Protein AF-A0AA35XMI9-F1 (afdb_monomer)

Nearest PDB structures (foldseek):
  6tc0-assembly1_B  TM=8.948E-01  e=8.138E-15  Drosophila melanogaster
  6tbl-assembly1_C  TM=8.986E-01  e=1.444E-14  Drosophila melanogaster
  6tbn-assembly1_A  TM=8.787E-01  e=4.135E-14  Drosophila melanogaster
  2m5h-assembly1_A  TM=8.059E-01  e=9.866E-09  Homo sapiens
  3ux3-assembly1_B  TM=6.443E-01  e=3.947E-08  Homo sapiens

Organism: Geodia barretti (NCBI:txid519541)

InterPro domains:
  IPR002744 MIP18 family-like [PF01883] (426-499)
  IPR021829 Protein of unknown function DUF3419 [PF11899] (15-369)
  IPR034904 Fe-S cluster assembly domain superfamily [G3DSA:3.30.300.130] (416-508)
  IPR034904 Fe-S cluster assembly domain superfamily [SSF117916] (420-522)
  IPR039796 MIP18 family [PTHR12377] (393-541)

Radius of gyration: 28.33 Å; Cα contacts (8 Å, |Δi|>4): 831; chains: 1; bounding box: 58×86×62 Å

Solvent-accessible surface area (backbone atoms only — not comparable to full-atom values): 30327 Å² total; per-residue (Å²): 132,58,73,66,50,52,62,67,51,47,37,87,55,42,50,40,53,62,68,68,67,41,60,68,44,53,48,63,68,47,61,71,41,57,84,34,29,32,35,30,50,25,56,30,25,49,63,56,50,44,51,49,74,59,46,40,55,29,37,40,30,32,30,60,19,64,32,26,49,30,46,29,42,51,52,48,10,27,50,66,60,47,54,66,68,54,38,34,29,62,48,26,43,38,91,71,34,66,86,55,40,70,63,51,51,50,49,29,71,73,62,15,78,55,55,70,72,38,48,57,51,43,72,75,43,44,66,55,41,61,75,43,26,32,55,55,4,40,33,51,53,46,46,34,47,40,20,69,68,43,43,54,80,65,46,54,72,66,61,53,50,52,40,42,60,33,92,42,58,65,57,21,33,56,51,54,72,71,44,60,55,69,60,46,49,53,46,47,28,56,53,47,22,58,82,48,39,33,75,24,61,45,64,60,55,52,73,56,42,86,68,54,57,67,52,49,14,50,54,46,44,52,40,50,52,48,40,58,52,74,43,70,45,52,64,26,36,61,56,47,39,48,66,47,41,56,58,93,52,25,42,88,82,43,45,65,49,37,62,63,57,64,26,67,73,44,38,63,55,41,53,81,43,55,88,38,55,44,83,45,84,37,56,69,65,57,57,67,68,40,86,89,55,83,72,38,37,27,34,41,48,51,52,62,56,26,60,38,54,73,69,57,43,39,54,51,35,24,50,46,38,65,49,40,50,92,90,42,34,79,47,68,48,41,60,75,28,86,81,73,72,74,89,71,98,74,77,97,48,24,35,75,68,58,77,85,57,61,70,60,54,53,55,40,60,72,67,44,67,40,76,52,73,58,58,77,58,67,69,55,64,72,75,72,82,78,98,67,82,92,72,87,82,88,76,76,78,74,65,76,45,84,80,80,80,81,82,82,85,53,78,70,79,72,36,90,90,51,87,82,72,69,44,34,61,60,58,34,67,71,46,40,63,30,37,41,94,89,47,104,43,27,29,34,33,48,58,24,40,53,55,95,40,37,48,53,37,57,95,78,30,36,36,40,40,40,32,38,54,88,42,48,79,50,88,52,50,59,56,53,54,48,36,55,48,54,49,48,68,72,71,48,66,90,77,51,46,80,46,59,36,60,39,89,93,42,41,82,57,39,70,62,43,31,53,50,65,66,33,64,68,59,50,52,57,47,59,69,34,65,70,55,38,50,53,39,48,62,20,63,51,79,81,131

Foldseek 3Di:
DDPVLLVQFQDLFQLALDDQWDLVLQCVQQVADQAFEEEAAQRNVLSVLSNCLNNHLFYEHEGQYLNSLLNNLLLQLLLQFHALVLSCLLLLLAPVNAPCNVVSVVRSLVRSPRDPSSNVSCVVCVVLSSVCSNQGHQQLVLLLCLQPPQLVVFDPPVLLVCLLQPPDLVVLQVSVVPGPLVSVLVSQLVSQALVSVCRSNNNLLCPQFPDDRNVSSVQLSVLLVCLSRPNRSNQQLQSSCSNCSSPPRHCVVRVSNDSQCSHNVSSVVVNVRSVSYDYDHDDPLCQQPDPPHDQGLEYHYEASCSNDDQVVLLVVLLSCLVRHDPNRGYDYAHARRDYAHDDDPDDPGSNVNDDDPVVSVVVSVSVISGSGGDDPVVVVVVVPDDDDDDDPDDDDDQQFDDDDDDDDDDPQNVDPVDDDFDALVNLCVLQQQQADLVDRHGQVRSQQFDSVQWGDDRVQQEIEGEGAPSAQADPCPLLSLLLSVVSCVVPPDPSHDYQYFYDPPRHPCRVVSSVQSVDPVNSVVLCVPPVSVVSSVVSSDRDD

pLDDT: mean 84.63, std 15.27, range [24.25, 98.62]

Secondary structure (DSSP, 8-state):
--HHHHHHH--SS-S-SS--S-HHHHHHHHT--TT-EEEEE-TTSHHHHHHHTT--SEEEEEES-HHHHHHHHHHHHHHHHS-HHHHHHHTT-SS-TTSSHHHHHHHHHHHS---HHHHHHHHHHHHHHHHTTT---HHHHHHHHHHHHTGGGTS-HHHHHHHHT-SSHHHHHHHHHTS-HHHHHHHHHHHHSHHHHHHHH-SGGGTT--S-HHHHHHHHHHHHHHHHHHS-GGG-HHHHHHHHTTTT--TTT-GGGS-GGGSHHHHHHHHTTGGGEEEEES-HHHHHHSTTPPPPSEEE-TTGGGGS-HHHHHHHHHHHHHHSPTT-EEE---SS----PPPPSS---GGGG----HHHHHHHHHH---S-PPPHHHHHTT--S----------PPPPPPPPPPPPPPPGGGG-TTS-PPP-HHHHHHHHTTPBPSSSSSBTTTTTSS-GGGEEEETTTTEEEEEE--SSTT-TTHHHHHHHHHHHHHHHS-TT-EEEEEEPTTS-TTHHHHHHHHH-HHHHHHHHH-HHHHHHHHHHH----

Structure (mmCIF, N/CA/C/O backbone):
data_AF-A0AA35XMI9-F1
#
_entry.id   AF-A0AA35XMI9-F1
#
loop_
_atom_site.group_PDB
_atom_site.id
_atom_site.type_symbol
_atom_site.label_atom_id
_atom_site.label_alt_id
_atom_site.label_comp_id
_atom_site.label_asym_id
_atom_site.label_entity_id
_atom_site.label_seq_id
_atom_site.pdbx_PDB_ins_code
_atom_site.Cartn_x
_atom_site.Cartn_y
_atom_site.Cartn_z
_atom_site.occupancy
_atom_site.B_iso_or_equiv
_atom_site.auth_seq_id
_atom_site.auth_comp_id
_atom_site.auth_asym_id
_atom_site.auth_atom_id
_atom_site.pdbx_PDB_model_num
ATOM 1 N N . MET A 1 1 ? -9.309 9.486 13.944 1.00 48.84 1 MET A N 1
ATOM 2 C CA . MET A 1 1 ? -8.426 9.920 12.846 1.00 48.84 1 MET A CA 1
ATOM 3 C C . MET A 1 1 ? -8.600 11.399 12.521 1.00 48.84 1 MET A C 1
ATOM 5 O O . MET A 1 1 ? -9.737 11.839 12.397 1.00 48.84 1 MET A O 1
ATOM 9 N N . ASP A 1 2 ? -7.493 12.137 12.382 1.00 52.16 2 ASP A N 1
ATOM 10 C CA . ASP A 1 2 ? -7.482 13.547 11.959 1.00 52.16 2 ASP A CA 1
ATOM 11 C C . ASP A 1 2 ? -8.210 13.768 10.623 1.00 52.16 2 ASP A C 1
ATOM 13 O O . ASP A 1 2 ? -8.077 12.975 9.683 1.00 52.16 2 ASP A O 1
ATOM 17 N N . GLU A 1 3 ? -8.918 14.894 10.514 1.00 50.28 3 GLU A N 1
ATOM 18 C CA . GLU A 1 3 ? -9.599 15.353 9.292 1.00 50.28 3 GLU A CA 1
ATOM 19 C C . GLU A 1 3 ? -8.622 15.457 8.102 1.00 50.28 3 GLU A C 1
ATOM 21 O O . GLU A 1 3 ? -8.956 15.129 6.961 1.00 50.28 3 GLU A O 1
ATOM 26 N N . GLU A 1 4 ? -7.359 15.787 8.383 1.00 48.91 4 GLU A N 1
ATOM 27 C CA . GLU A 1 4 ? -6.272 15.826 7.403 1.00 48.91 4 GLU A CA 1
ATOM 28 C C . GLU A 1 4 ? -5.905 14.448 6.824 1.00 48.91 4 GLU A C 1
ATOM 30 O O . GLU A 1 4 ? -5.628 14.340 5.628 1.00 48.91 4 GLU A O 1
ATOM 35 N N . ILE A 1 5 ? -5.912 13.386 7.641 1.00 53.94 5 ILE A N 1
ATOM 36 C CA . ILE A 1 5 ? -5.597 12.014 7.199 1.00 53.94 5 ILE A CA 1
ATOM 37 C C . ILE A 1 5 ? -6.737 11.486 6.327 1.00 53.94 5 ILE A C 1
ATOM 39 O O . ILE A 1 5 ? -6.495 10.892 5.275 1.00 53.94 5 ILE A O 1
ATOM 43 N N . SER A 1 6 ? -7.979 11.765 6.733 1.00 57.56 6 SER A N 1
ATOM 44 C CA . SER A 1 6 ? -9.170 11.450 5.943 1.00 57.56 6 SER A CA 1
ATOM 45 C C . SER A 1 6 ? -9.106 12.111 4.564 1.00 57.56 6 SER A C 1
ATOM 47 O O . SER A 1 6 ? -9.275 11.441 3.546 1.00 57.56 6 SER A O 1
ATOM 49 N N . LYS A 1 7 ? -8.745 13.399 4.490 1.00 56.41 7 LYS A N 1
ATOM 50 C CA . LYS A 1 7 ? -8.588 14.129 3.220 1.00 56.41 7 LYS A CA 1
ATOM 51 C C . LYS A 1 7 ? -7.423 13.611 2.364 1.00 56.41 7 LYS A C 1
ATOM 53 O O . LYS A 1 7 ? -7.533 13.567 1.144 1.00 56.41 7 LYS A O 1
ATOM 58 N N . ALA A 1 8 ? -6.317 13.196 2.983 1.00 51.75 8 ALA A N 1
ATOM 59 C CA . ALA A 1 8 ? -5.155 12.660 2.273 1.00 51.75 8 ALA A CA 1
ATOM 60 C C . ALA A 1 8 ? -5.379 11.255 1.683 1.00 51.75 8 ALA A C 1
ATOM 62 O O . ALA A 1 8 ? -4.781 10.921 0.659 1.00 51.75 8 ALA A O 1
ATOM 63 N N . LEU A 1 9 ? -6.209 10.431 2.333 1.00 57.47 9 LEU A N 1
ATOM 64 C CA . LEU A 1 9 ? -6.472 9.040 1.946 1.00 57.47 9 LEU A CA 1
ATOM 65 C C . LEU A 1 9 ? -7.790 8.852 1.173 1.00 57.47 9 LEU A C 1
ATOM 67 O O . LEU A 1 9 ? -7.938 7.851 0.473 1.00 57.47 9 LEU A O 1
ATOM 71 N N . SER A 1 10 ? -8.719 9.813 1.224 1.00 58.00 10 SER A N 1
ATOM 72 C CA . SER A 1 10 ? -9.951 9.835 0.415 1.00 58.00 10 SER A CA 1
ATOM 73 C C . SER A 1 10 ? -9.670 10.246 -1.037 1.00 58.00 10 SER A C 1
ATOM 75 O O . SER A 1 10 ? -10.106 11.279 -1.539 1.00 58.00 10 SER A O 1
ATOM 77 N N . LEU A 1 11 ? -8.898 9.418 -1.741 1.00 62.69 11 LEU A N 1
ATOM 78 C CA . LEU A 1 11 ? -8.586 9.650 -3.147 1.00 62.69 11 LEU A CA 1
ATOM 79 C C . LEU A 1 11 ? -9.753 9.197 -4.045 1.00 62.69 11 LEU A C 1
ATOM 81 O O . LEU A 1 11 ? -10.251 8.079 -3.866 1.00 62.69 11 LEU A O 1
ATOM 85 N N . PRO A 1 12 ? -10.155 10.012 -5.043 1.00 72.56 12 PRO A N 1
ATOM 86 C CA . PRO A 1 12 ? -11.150 9.618 -6.044 1.00 72.56 12 PRO A CA 1
ATOM 87 C C . PRO A 1 12 ? -10.605 8.566 -7.024 1.00 72.56 12 PRO A C 1
ATOM 89 O O . PRO A 1 12 ? -11.366 7.882 -7.706 1.00 72.56 12 PRO A O 1
ATOM 92 N N . GLU A 1 13 ? -9.284 8.404 -7.093 1.00 83.44 13 GLU A N 1
ATOM 93 C CA . GLU A 1 13 ? -8.613 7.426 -7.945 1.00 83.44 13 GLU A CA 1
ATOM 94 C C . GLU A 1 13 ? -8.046 6.258 -7.131 1.00 83.44 13 GLU A C 1
ATOM 96 O O . GLU A 1 13 ? -7.661 6.403 -5.970 1.00 83.44 13 GLU A O 1
ATOM 101 N N . VAL A 1 14 ? -7.937 5.097 -7.779 1.00 86.81 14 VAL A N 1
ATOM 102 C CA . VAL A 1 14 ? -7.242 3.926 -7.232 1.00 86.81 14 VAL A CA 1
ATOM 103 C C . VAL A 1 14 ? -5.765 4.272 -7.017 1.00 86.81 14 VAL A C 1
ATOM 105 O O . VAL A 1 14 ? -5.023 4.513 -7.971 1.00 86.81 14 VAL A O 1
ATOM 108 N N . GLY A 1 15 ? -5.323 4.274 -5.759 1.00 84.50 15 GLY A N 1
ATOM 109 C CA . GLY A 1 15 ? -3.917 4.502 -5.411 1.00 84.50 15 GLY A CA 1
ATOM 110 C C . GLY A 1 15 ? -3.044 3.272 -5.672 1.00 84.50 15 GLY A C 1
ATOM 111 O O . GLY A 1 15 ? -2.000 3.356 -6.322 1.00 84.50 15 GLY A O 1
ATOM 112 N N . TYR A 1 16 ? -3.510 2.113 -5.207 1.00 85.50 16 TYR A N 1
ATOM 113 C CA . TYR A 1 16 ? -2.821 0.828 -5.330 1.00 85.50 16 TYR A CA 1
ATOM 114 C C . TYR A 1 16 ? -3.752 -0.190 -5.977 1.00 85.50 16 TYR A C 1
ATOM 116 O O . TYR A 1 16 ? -4.744 -0.575 -5.366 1.00 85.50 16 TYR A O 1
ATOM 124 N N . SER A 1 17 ? -3.431 -0.655 -7.185 1.00 87.38 17 SER A N 1
ATOM 125 C CA . SER A 1 17 ? -4.187 -1.736 -7.837 1.00 87.38 17 SER A CA 1
ATOM 126 C C . SER A 1 17 ? -3.693 -3.130 -7.441 1.00 87.38 17 SER A C 1
ATOM 128 O O . SER A 1 17 ? -4.416 -4.116 -7.617 1.00 87.38 17 SER A O 1
ATOM 130 N N . ARG A 1 18 ? -2.503 -3.195 -6.824 1.00 87.69 18 ARG A N 1
ATOM 131 C CA . ARG A 1 18 ? -1.874 -4.405 -6.285 1.00 87.69 18 ARG A CA 1
ATOM 132 C C . ARG A 1 18 ? -1.209 -4.157 -4.934 1.00 87.69 18 ARG A C 1
ATOM 134 O O . ARG A 1 18 ? -0.798 -3.034 -4.634 1.00 87.69 18 ARG A O 1
ATOM 141 N N . VAL A 1 19 ? -1.095 -5.208 -4.124 1.00 85.31 19 VAL A N 1
ATOM 142 C CA . VAL A 1 19 ? -0.429 -5.130 -2.817 1.00 85.31 19 VAL A CA 1
ATOM 143 C C . VAL A 1 19 ? 1.072 -5.363 -2.934 1.00 85.31 19 VAL A C 1
ATOM 145 O O . VAL A 1 19 ? 1.543 -6.141 -3.762 1.00 85.31 19 VAL A O 1
ATOM 148 N N . TRP A 1 20 ? 1.818 -4.695 -2.060 1.00 86.88 20 TRP A N 1
ATOM 149 C CA . TRP A 1 20 ? 3.279 -4.724 -2.007 1.00 86.88 20 TRP A CA 1
ATOM 150 C C . TRP A 1 20 ? 3.801 -5.245 -0.666 1.00 86.88 20 TRP A C 1
ATOM 152 O O . TRP A 1 20 ? 4.906 -4.918 -0.266 1.00 86.88 20 TRP A O 1
ATOM 162 N N . GLU A 1 21 ? 3.000 -6.052 0.023 1.00 90.19 21 GLU A N 1
ATOM 163 C CA . GLU A 1 21 ? 3.275 -6.625 1.343 1.00 90.19 21 GLU A CA 1
ATOM 164 C C . GLU A 1 21 ? 3.260 -8.148 1.224 1.00 90.19 21 GLU A C 1
ATOM 166 O O . GLU A 1 21 ? 2.378 -8.681 0.543 1.00 90.19 21 GLU A O 1
ATOM 171 N N . ASP A 1 22 ? 4.214 -8.855 1.844 1.00 91.12 22 ASP A N 1
ATOM 172 C CA . ASP A 1 22 ? 4.302 -10.318 1.737 1.00 91.12 22 ASP A CA 1
ATOM 173 C C . ASP A 1 22 ? 3.136 -11.026 2.439 1.00 91.12 22 ASP A C 1
ATOM 175 O O . ASP A 1 22 ? 3.095 -11.159 3.665 1.00 91.12 22 ASP A O 1
ATOM 179 N N . HIS A 1 23 ? 2.203 -11.538 1.634 1.00 89.12 23 HIS A N 1
ATOM 180 C CA . HIS A 1 23 ? 1.021 -12.263 2.099 1.00 89.12 23 HIS A CA 1
ATOM 181 C C . HIS A 1 23 ? 1.365 -13.498 2.950 1.00 89.12 23 HIS A C 1
ATOM 183 O O . HIS A 1 23 ? 0.595 -13.857 3.839 1.00 89.12 23 HIS A O 1
ATOM 189 N N . ARG A 1 24 ? 2.520 -14.148 2.730 1.00 89.56 24 ARG A N 1
ATOM 190 C CA . ARG A 1 24 ? 2.935 -15.333 3.506 1.00 89.56 24 ARG A CA 1
ATOM 191 C C . ARG A 1 24 ? 3.299 -14.944 4.922 1.00 89.56 24 ARG A C 1
ATOM 193 O O . ARG A 1 24 ? 2.929 -15.632 5.868 1.00 89.56 24 ARG A O 1
ATOM 200 N N . VAL A 1 25 ? 4.036 -13.845 5.057 1.00 93.12 25 VAL A N 1
ATOM 201 C CA . VAL A 1 25 ? 4.393 -13.289 6.360 1.00 93.12 25 VAL A CA 1
ATOM 202 C C . VAL A 1 25 ? 3.138 -12.801 7.068 1.00 93.12 25 VAL A C 1
ATOM 204 O O . VAL A 1 25 ? 2.963 -13.117 8.240 1.00 93.12 25 VAL A O 1
ATOM 207 N N . LEU A 1 26 ? 2.229 -12.131 6.354 1.00 94.75 26 LEU A N 1
ATOM 208 C CA . LEU A 1 26 ? 0.950 -11.689 6.907 1.00 94.75 26 LEU A CA 1
ATOM 209 C C . LEU A 1 26 ? 0.106 -12.857 7.448 1.00 94.75 26 LEU A C 1
ATOM 211 O O . LEU A 1 26 ? -0.328 -12.814 8.599 1.00 94.75 26 LEU A O 1
ATOM 215 N N . SER A 1 27 ? -0.084 -13.910 6.649 1.00 93.94 27 SER A N 1
ATOM 216 C CA . SER A 1 27 ? -0.839 -15.109 7.039 1.00 93.94 27 SER A CA 1
ATOM 217 C C . SER A 1 27 ? -0.210 -15.800 8.258 1.00 93.94 27 SER A C 1
ATOM 219 O O . SER A 1 27 ? -0.886 -16.033 9.266 1.00 93.94 27 SER A O 1
ATOM 221 N N . LYS A 1 28 ? 1.117 -16.020 8.239 1.00 95.44 28 LYS A N 1
ATOM 222 C CA . LYS A 1 28 ? 1.862 -16.577 9.384 1.00 95.44 28 LYS A CA 1
ATOM 223 C C . LYS A 1 28 ? 1.712 -15.723 10.643 1.00 95.44 28 LYS A C 1
ATOM 225 O O . LYS A 1 28 ? 1.477 -16.269 11.717 1.00 95.44 28 LYS A O 1
ATOM 230 N N . ALA A 1 29 ? 1.843 -14.403 10.510 1.00 96.19 29 ALA A N 1
ATOM 231 C CA . ALA A 1 29 ? 1.767 -13.461 11.620 1.00 96.19 29 ALA A CA 1
ATOM 232 C C . ALA A 1 29 ? 0.377 -13.449 12.258 1.00 96.19 29 ALA A C 1
ATOM 234 O O . ALA A 1 29 ? 0.259 -13.425 13.481 1.00 96.19 29 ALA A O 1
ATOM 235 N N . LEU A 1 30 ? -0.686 -13.486 11.454 1.00 97.31 30 LEU A N 1
ATOM 236 C CA . LEU A 1 30 ? -2.047 -13.500 11.976 1.00 97.31 30 LEU A CA 1
ATOM 237 C C . LEU A 1 30 ? -2.437 -14.861 12.550 1.00 97.31 30 LEU A C 1
ATOM 239 O O . LEU A 1 30 ? -3.216 -14.888 13.504 1.00 97.31 30 LEU A O 1
ATOM 243 N N . ALA A 1 31 ? -1.882 -15.966 12.042 1.00 96.69 31 ALA A N 1
ATOM 244 C CA . ALA A 1 31 ? -2.219 -17.321 12.479 1.00 96.69 31 ALA A CA 1
ATOM 245 C C . ALA A 1 31 ? -3.748 -17.516 12.530 1.00 96.69 31 ALA A C 1
ATOM 247 O O . ALA A 1 31 ? -4.330 -17.760 13.594 1.00 96.69 31 ALA A O 1
ATOM 248 N N . ILE A 1 32 ? -4.392 -17.283 11.383 1.00 97.75 32 ILE A N 1
ATOM 249 C CA . ILE A 1 32 ? -5.850 -17.305 11.220 1.00 97.75 32 ILE A CA 1
ATOM 250 C C . ILE A 1 32 ? -6.383 -18.715 11.484 1.00 97.75 32 ILE A C 1
ATOM 252 O O . ILE A 1 32 ? -5.766 -19.708 11.103 1.00 97.75 32 ILE A O 1
ATOM 256 N N . GLN A 1 33 ? -7.520 -18.795 12.167 1.00 97.56 33 GLN A N 1
ATOM 257 C CA . GLN A 1 33 ? -8.285 -20.011 12.411 1.00 97.56 33 GLN A CA 1
ATOM 258 C C . GLN A 1 33 ? -9.725 -19.859 11.881 1.00 97.56 33 GLN A C 1
ATOM 260 O O . GLN A 1 33 ? -10.219 -18.735 11.768 1.00 97.56 33 GLN A O 1
ATOM 265 N N . PRO A 1 34 ? -10.457 -20.959 11.618 1.00 97.56 34 PRO A N 1
ATOM 266 C CA . PRO A 1 34 ? -11.787 -20.894 11.001 1.00 97.56 34 PRO A CA 1
ATOM 267 C C . PRO A 1 34 ? -12.853 -20.115 11.784 1.00 97.56 34 PRO A C 1
ATOM 269 O O . PRO A 1 34 ? -13.846 -19.691 11.202 1.00 97.56 34 PRO A O 1
ATOM 272 N N . GLN A 1 35 ? -12.691 -19.930 13.098 1.00 96.81 35 GLN A N 1
ATOM 273 C CA . GLN A 1 35 ? -13.594 -19.125 13.930 1.00 96.81 35 GLN A CA 1
ATOM 274 C C . GLN A 1 35 ? -13.307 -17.619 13.877 1.00 96.81 35 GLN A C 1
ATOM 276 O O . GLN A 1 35 ? -14.156 -16.823 14.297 1.00 96.81 35 GLN A O 1
ATOM 281 N N . ASP A 1 36 ? -12.114 -17.240 13.412 1.00 98.12 36 ASP A N 1
ATOM 282 C CA . ASP A 1 36 ? -11.626 -15.872 13.489 1.00 98.12 36 ASP A CA 1
ATOM 283 C C . ASP A 1 36 ? -12.392 -14.941 12.556 1.00 98.12 36 ASP A C 1
ATOM 285 O O . ASP A 1 36 ? -12.775 -15.293 11.436 1.00 98.12 36 ASP A O 1
ATOM 289 N N . THR A 1 37 ? -12.550 -13.713 13.037 1.00 98.19 37 THR A N 1
ATOM 290 C CA . THR A 1 37 ? -12.986 -12.576 12.236 1.00 98.19 37 THR A CA 1
ATOM 291 C C . THR A 1 37 ? -11.785 -11.676 12.026 1.00 98.19 37 THR A C 1
ATOM 293 O O . THR A 1 37 ? -11.166 -11.220 12.992 1.00 98.19 37 THR A O 1
ATOM 296 N N . VAL A 1 38 ? -11.453 -11.440 10.761 1.00 98.56 38 VAL A N 1
ATOM 297 C CA . VAL A 1 38 ? -10.290 -10.651 10.358 1.00 98.56 38 VAL A CA 1
ATOM 298 C C . VAL A 1 38 ? -10.754 -9.261 9.949 1.00 98.56 38 VAL A C 1
ATOM 300 O O . VAL A 1 38 ? -11.642 -9.143 9.114 1.00 98.56 38 VAL A O 1
ATOM 303 N N . LEU A 1 39 ? -10.156 -8.208 10.494 1.00 98.44 39 LEU A N 1
ATOM 304 C CA . LEU A 1 39 ? -10.253 -6.860 9.938 1.00 98.44 39 LEU A CA 1
ATOM 305 C C . LEU A 1 39 ? -9.014 -6.603 9.082 1.00 98.44 39 LEU A C 1
ATOM 307 O O . LEU A 1 39 ? -7.894 -6.819 9.537 1.00 98.44 39 LEU A O 1
ATOM 311 N N . CYS A 1 40 ? -9.195 -6.158 7.847 1.00 98.25 40 CYS A N 1
ATOM 312 C CA . CYS A 1 40 ? -8.101 -5.887 6.923 1.00 98.25 40 CYS A CA 1
ATOM 313 C C . CYS A 1 40 ? -8.302 -4.517 6.289 1.00 98.25 40 CYS A C 1
ATOM 315 O O . CYS A 1 40 ? -9.400 -4.214 5.832 1.00 98.25 40 CYS A O 1
ATOM 317 N N . ILE A 1 41 ? -7.253 -3.701 6.218 1.00 96.75 41 ILE A N 1
ATOM 318 C CA . ILE A 1 41 ? -7.300 -2.500 5.383 1.00 96.75 41 ILE A CA 1
ATOM 319 C C . ILE A 1 41 ? -7.485 -2.933 3.928 1.00 96.75 41 ILE A C 1
ATOM 321 O O . ILE A 1 41 ? -6.766 -3.827 3.469 1.00 96.75 41 ILE A O 1
ATOM 325 N N . THR A 1 42 ? -8.462 -2.349 3.224 1.00 96.12 42 THR A N 1
ATOM 326 C CA . THR A 1 42 ? -8.821 -2.802 1.873 1.00 96.12 42 THR A CA 1
ATOM 327 C C . THR A 1 42 ? -7.638 -2.661 0.928 1.00 96.12 42 THR A C 1
ATOM 329 O O . THR A 1 42 ? -7.233 -3.658 0.328 1.00 96.12 42 THR A O 1
ATOM 332 N N . SER A 1 43 ? -7.041 -1.465 0.820 1.00 92.62 43 SER A N 1
ATOM 333 C CA . SER A 1 43 ? -5.952 -1.199 -0.126 1.00 92.62 43 SER A CA 1
ATOM 334 C C . SER A 1 43 ? -6.332 -1.691 -1.535 1.00 92.62 43 SER A C 1
ATOM 336 O O . SER A 1 43 ? -7.401 -1.363 -2.032 1.00 92.62 43 SER A O 1
ATOM 338 N N . SER A 1 44 ? -5.517 -2.512 -2.195 1.00 92.00 44 SER A N 1
ATOM 339 C CA . SER A 1 44 ? -5.865 -3.114 -3.490 1.00 92.00 44 SER A CA 1
ATOM 340 C C . SER A 1 44 ? -6.883 -4.263 -3.419 1.00 92.00 44 SER A C 1
ATOM 342 O O . SER A 1 44 ? -7.323 -4.756 -4.459 1.00 92.00 44 SER A O 1
ATOM 344 N N . GLY A 1 45 ? -7.206 -4.760 -2.224 1.00 95.75 45 GLY A N 1
ATOM 345 C CA . GLY A 1 45 ? -8.009 -5.963 -1.994 1.00 95.75 45 GLY A CA 1
ATOM 346 C C . GLY A 1 45 ? -7.228 -7.284 -2.051 1.00 95.75 45 GLY A C 1
ATOM 347 O O . GLY A 1 45 ? -7.771 -8.326 -1.697 1.00 95.75 45 GLY A O 1
ATOM 348 N N . ASP A 1 46 ? -5.952 -7.281 -2.441 1.00 95.06 46 ASP A N 1
ATOM 349 C CA . ASP A 1 46 ? -5.187 -8.527 -2.628 1.00 95.06 46 ASP A CA 1
ATOM 350 C C . ASP A 1 46 ? -4.935 -9.264 -1.308 1.00 95.06 46 ASP A C 1
ATOM 352 O O . ASP A 1 46 ? -5.055 -10.485 -1.251 1.00 95.06 46 ASP A O 1
ATOM 356 N N . ASN A 1 47 ? -4.603 -8.539 -0.231 1.00 96.06 47 ASN A N 1
ATOM 357 C CA . ASN A 1 47 ? -4.436 -9.148 1.092 1.00 96.06 47 ASN A CA 1
ATOM 358 C C . ASN A 1 47 ? -5.759 -9.706 1.619 1.00 96.06 47 ASN A C 1
ATOM 360 O O . ASN A 1 47 ? -5.756 -10.778 2.210 1.00 96.06 47 ASN A O 1
ATOM 364 N N . VAL A 1 48 ? -6.886 -9.038 1.351 1.00 98.31 48 VAL A N 1
ATOM 365 C CA . VAL A 1 48 ? -8.218 -9.555 1.700 1.00 98.31 48 VAL A CA 1
ATOM 366 C C . VAL A 1 48 ? -8.443 -10.913 1.038 1.00 98.31 48 VAL A C 1
ATOM 368 O O . VAL A 1 48 ? -8.796 -11.871 1.718 1.00 98.31 48 VAL A O 1
ATOM 371 N N . LEU A 1 49 ? -8.182 -11.021 -0.267 1.00 98.38 49 LEU A N 1
ATOM 372 C CA . LEU A 1 49 ? -8.361 -12.268 -1.014 1.00 98.38 49 LEU A CA 1
ATOM 373 C C . LEU A 1 49 ? -7.356 -13.352 -0.603 1.00 98.38 49 LEU A C 1
ATOM 375 O O . LEU A 1 49 ? -7.741 -14.506 -0.450 1.00 98.38 49 LEU A O 1
ATOM 379 N N . ASN A 1 50 ? -6.087 -13.001 -0.379 1.00 97.00 50 ASN A N 1
ATOM 380 C CA . ASN A 1 50 ? -5.085 -13.965 0.078 1.00 97.00 50 ASN A CA 1
ATOM 381 C C . ASN A 1 50 ? -5.397 -14.488 1.489 1.00 97.00 50 ASN A C 1
ATOM 383 O O . ASN A 1 50 ? -5.312 -15.689 1.709 1.00 97.00 50 ASN A O 1
ATOM 387 N N . LEU A 1 51 ? -5.811 -13.630 2.429 1.00 98.00 51 LEU A N 1
ATOM 388 C CA . LEU A 1 51 ? -6.193 -14.060 3.782 1.00 98.00 51 LEU A CA 1
ATOM 389 C C . LEU A 1 51 ? -7.498 -14.851 3.801 1.00 98.00 51 LEU A C 1
ATOM 391 O O . LEU A 1 51 ? -7.716 -15.668 4.691 1.00 98.00 51 LEU A O 1
ATOM 395 N N . LEU A 1 52 ? -8.367 -14.649 2.811 1.00 98.12 52 LEU A N 1
ATOM 396 C CA . LEU A 1 52 ? -9.579 -15.443 2.674 1.00 98.12 52 LEU A CA 1
ATOM 397 C C . LEU A 1 52 ? -9.268 -16.917 2.378 1.00 98.12 52 LEU A C 1
ATOM 399 O O . LEU A 1 52 ? -10.039 -17.784 2.780 1.00 98.12 52 LEU A O 1
ATOM 403 N N . LEU A 1 53 ? -8.124 -17.214 1.747 1.00 97.81 53 LEU A N 1
ATOM 404 C CA . LEU A 1 53 ? -7.663 -18.585 1.491 1.00 97.81 53 LEU A CA 1
ATOM 405 C C . LEU A 1 53 ? -7.302 -19.352 2.771 1.00 97.81 53 LEU A C 1
ATOM 407 O O . LEU A 1 53 ? -7.348 -20.584 2.744 1.00 97.81 53 LEU A O 1
ATOM 411 N N . ASP A 1 54 ? -7.030 -18.650 3.877 1.00 97.56 54 ASP A N 1
ATOM 412 C CA . ASP A 1 54 ? -6.869 -19.232 5.219 1.00 97.56 54 ASP A CA 1
ATOM 413 C C . ASP A 1 54 ? -8.225 -19.578 5.876 1.00 97.56 54 ASP A C 1
ATOM 415 O O . ASP A 1 54 ? -8.284 -20.041 7.014 1.00 97.56 54 ASP A O 1
ATOM 419 N N . GLU A 1 55 ? -9.326 -19.365 5.147 1.00 97.94 55 GLU A N 1
ATOM 420 C CA . GLU A 1 55 ? -10.704 -19.701 5.513 1.00 97.94 55 GLU A CA 1
ATOM 421 C C . GLU A 1 55 ? -11.179 -19.152 6.871 1.00 97.94 55 GLU A C 1
ATOM 423 O O . GLU A 1 55 ? -11.831 -19.885 7.625 1.00 97.94 55 GLU A O 1
ATOM 428 N N . PRO A 1 56 ? -10.953 -17.859 7.190 1.00 98.25 56 PRO A N 1
ATOM 429 C CA . PRO A 1 56 ? -11.569 -17.260 8.366 1.00 98.25 56 PRO A CA 1
ATOM 430 C C . PRO A 1 56 ? -13.095 -17.356 8.281 1.00 98.25 56 PRO A C 1
ATOM 432 O O . PRO A 1 56 ? -13.689 -17.513 7.202 1.00 98.25 56 PRO A O 1
ATOM 435 N N . ARG A 1 57 ? -13.761 -17.188 9.425 1.00 98.12 57 ARG A N 1
ATOM 436 C CA . ARG A 1 57 ? -15.224 -17.106 9.466 1.00 98.12 57 ARG A CA 1
ATOM 437 C C . ARG A 1 57 ? -15.721 -15.930 8.635 1.00 98.12 57 ARG A C 1
ATOM 439 O O . ARG A 1 57 ? -16.744 -16.042 7.963 1.00 98.12 57 ARG A O 1
ATOM 446 N N . LYS A 1 58 ? -15.009 -14.804 8.722 1.00 98.38 58 LYS A N 1
ATOM 447 C CA . LYS A 1 58 ? -15.380 -13.535 8.098 1.00 98.38 58 LYS A CA 1
ATOM 448 C C . LYS A 1 58 ? -14.164 -12.631 7.921 1.00 98.38 58 LYS A C 1
ATOM 450 O O . LYS A 1 58 ? -13.290 -12.605 8.789 1.00 98.38 58 LYS A O 1
ATOM 455 N N . ILE A 1 59 ? -14.153 -11.844 6.848 1.00 98.56 59 ILE A N 1
ATOM 456 C CA . ILE A 1 59 ? -13.240 -10.708 6.692 1.00 98.56 59 ILE A CA 1
ATOM 457 C C . ILE A 1 59 ? -14.051 -9.417 6.605 1.00 98.56 59 ILE A C 1
ATOM 459 O O . ILE A 1 59 ? -15.023 -9.330 5.861 1.00 98.56 59 ILE A O 1
ATOM 463 N N . ILE A 1 60 ? -13.643 -8.413 7.368 1.00 98.25 60 ILE A N 1
ATOM 464 C CA . ILE A 1 60 ? -14.138 -7.043 7.304 1.00 98.25 60 ILE A CA 1
ATOM 465 C C . ILE A 1 60 ? -13.039 -6.219 6.635 1.00 98.25 60 ILE A C 1
ATOM 467 O O . ILE A 1 60 ? -11.988 -5.984 7.231 1.00 98.25 60 ILE A O 1
ATOM 471 N N . ALA A 1 61 ? -13.261 -5.822 5.388 1.00 98.31 61 ALA A N 1
ATOM 472 C CA . ALA A 1 61 ? -12.358 -4.945 4.658 1.00 98.31 61 ALA A CA 1
ATOM 473 C C . ALA A 1 61 ? -12.732 -3.485 4.950 1.00 98.31 61 ALA A C 1
ATOM 475 O O . ALA A 1 61 ? -13.891 -3.118 4.765 1.00 98.31 61 ALA A O 1
ATOM 476 N N . VAL A 1 62 ? -11.792 -2.675 5.440 1.00 95.94 62 VAL A N 1
ATOM 477 C CA . VAL A 1 62 ? -12.040 -1.277 5.832 1.00 95.94 62 VAL A CA 1
ATOM 478 C C . VAL A 1 62 ? -11.102 -0.338 5.088 1.00 95.94 62 VAL A C 1
ATOM 480 O O . VAL A 1 62 ? -9.895 -0.561 5.068 1.00 95.94 62 VAL A O 1
ATOM 483 N N . ASP A 1 63 ? -11.632 0.734 4.508 1.00 93.94 63 ASP A N 1
ATOM 484 C CA . ASP A 1 63 ? -10.817 1.781 3.882 1.00 93.94 63 ASP A CA 1
ATOM 485 C C . ASP A 1 63 ? -11.581 3.103 3.802 1.00 93.94 63 ASP A C 1
ATOM 487 O O . ASP A 1 63 ? -12.811 3.121 3.690 1.00 93.94 63 ASP A O 1
ATOM 491 N N . LEU A 1 64 ? -10.835 4.204 3.809 1.00 90.38 64 LEU A N 1
ATOM 492 C CA . LEU A 1 64 ? -11.358 5.555 3.600 1.00 90.38 64 LEU A CA 1
ATOM 493 C C . LEU A 1 64 ? -11.574 5.853 2.120 1.00 90.38 64 LEU A C 1
ATOM 495 O O . LEU A 1 64 ? -12.412 6.679 1.764 1.00 90.38 64 LEU A O 1
ATOM 499 N N . SER A 1 65 ? -10.799 5.206 1.250 1.00 90.25 65 SER A N 1
ATOM 500 C CA . SER A 1 65 ? -10.898 5.398 -0.185 1.00 90.25 65 SER A CA 1
ATOM 501 C C . SER A 1 65 ? -12.051 4.573 -0.751 1.00 90.25 65 SER A C 1
ATOM 503 O O . SER A 1 65 ? -11.990 3.344 -0.857 1.00 90.25 65 SER A O 1
ATOM 505 N N . GLN A 1 66 ? -13.089 5.270 -1.215 1.00 90.50 66 GLN A N 1
ATOM 506 C CA . GLN A 1 66 ? -14.171 4.643 -1.973 1.00 90.50 66 GLN A CA 1
ATOM 507 C C . GLN A 1 66 ? -13.650 3.959 -3.247 1.00 90.50 66 GLN A C 1
ATOM 509 O O . GLN A 1 66 ? -14.199 2.931 -3.647 1.00 90.50 66 GLN A O 1
ATOM 514 N N . ALA A 1 67 ? -12.581 4.477 -3.862 1.00 91.31 67 ALA A N 1
ATOM 515 C CA . ALA A 1 67 ? -11.949 3.865 -5.029 1.00 91.31 67 ALA A CA 1
ATOM 516 C C . ALA A 1 67 ? -11.356 2.483 -4.707 1.00 91.31 67 ALA A C 1
ATOM 518 O O . ALA A 1 67 ? -11.595 1.524 -5.441 1.00 91.31 67 ALA A O 1
ATOM 519 N N . GLN A 1 68 ? -10.645 2.361 -3.582 1.00 93.19 68 GLN A N 1
ATOM 520 C CA . GLN A 1 68 ? -10.071 1.091 -3.123 1.00 93.19 68 GLN 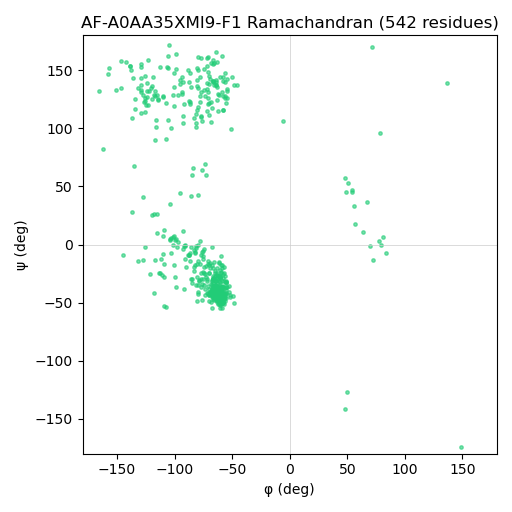A CA 1
ATOM 521 C C . GLN A 1 68 ? -11.148 0.072 -2.745 1.00 93.19 68 GLN A C 1
ATOM 523 O O . GLN A 1 68 ? -11.102 -1.079 -3.184 1.00 93.19 68 GLN A O 1
ATOM 528 N N . ASN A 1 69 ? -12.181 0.513 -2.023 1.00 95.81 69 ASN A N 1
ATOM 529 C CA . ASN A 1 69 ? -13.339 -0.328 -1.716 1.00 95.81 69 ASN A CA 1
ATOM 530 C C . ASN A 1 69 ? -14.048 -0.802 -2.993 1.00 95.81 69 ASN A C 1
ATOM 532 O O . ASN A 1 69 ? -14.329 -1.989 -3.138 1.00 95.81 69 ASN A O 1
ATOM 536 N N . SER A 1 70 ? -14.246 0.087 -3.970 1.00 95.31 70 SER A N 1
ATOM 537 C CA . SER A 1 70 ? -14.853 -0.267 -5.260 1.00 95.31 70 SER A CA 1
ATOM 538 C C . SER A 1 70 ? -13.992 -1.245 -6.071 1.00 95.31 70 SER A C 1
ATOM 540 O O . SER A 1 70 ? -14.538 -2.083 -6.791 1.00 95.31 70 SER A O 1
ATOM 542 N N . LEU A 1 71 ? -12.660 -1.190 -5.952 1.00 95.44 71 LEU A N 1
ATOM 543 C CA . LEU A 1 71 ? -11.752 -2.163 -6.570 1.00 95.44 71 LEU A CA 1
ATOM 544 C C . LEU A 1 71 ? -11.853 -3.549 -5.934 1.00 95.44 71 LEU A C 1
ATOM 546 O O . LEU A 1 71 ? -11.894 -4.543 -6.663 1.00 95.44 71 LEU A O 1
ATOM 550 N N . LEU A 1 72 ? -11.935 -3.637 -4.606 1.00 97.44 72 LEU A N 1
ATOM 551 C CA . LEU A 1 72 ? -12.191 -4.916 -3.948 1.00 97.44 72 LEU A CA 1
ATOM 552 C C . LEU A 1 72 ? -13.553 -5.484 -4.372 1.00 97.44 72 LEU A C 1
ATOM 554 O O . LEU A 1 72 ? -13.625 -6.655 -4.737 1.00 97.44 72 LEU A O 1
ATOM 558 N N . GLU A 1 73 ? -14.608 -4.667 -4.411 1.00 97.94 73 GLU A N 1
ATOM 559 C CA . GLU A 1 73 ? -15.934 -5.107 -4.870 1.00 97.94 73 GLU A CA 1
ATOM 560 C C . GLU A 1 73 ? -15.917 -5.622 -6.314 1.00 97.94 73 GLU A C 1
ATOM 562 O O . GLU A 1 73 ? -16.547 -6.635 -6.612 1.00 97.94 73 GLU A O 1
ATOM 567 N N . LEU A 1 74 ? -15.154 -4.980 -7.208 1.00 96.56 74 LEU A N 1
ATOM 568 C CA . LEU A 1 74 ? -14.940 -5.465 -8.575 1.00 96.56 74 LEU A CA 1
ATOM 569 C C . LEU A 1 74 ? -14.287 -6.849 -8.590 1.00 96.56 74 LEU A C 1
ATOM 571 O O . LEU A 1 74 ? -14.729 -7.726 -9.335 1.00 96.56 74 LEU A O 1
ATOM 575 N N . LYS A 1 75 ? -13.263 -7.065 -7.757 1.00 97.19 75 LYS A N 1
ATOM 576 C CA . LYS A 1 75 ? -12.581 -8.360 -7.653 1.00 97.19 75 LYS A CA 1
ATOM 577 C C . LYS A 1 75 ? -13.507 -9.444 -7.096 1.00 97.19 75 LYS A C 1
ATOM 579 O O . LYS A 1 75 ? -13.580 -10.527 -7.674 1.00 97.19 75 LYS A O 1
ATOM 584 N N . LEU A 1 76 ? -14.256 -9.149 -6.030 1.00 98.50 76 LEU A N 1
ATOM 585 C CA . LEU A 1 76 ? -15.245 -10.069 -5.452 1.00 98.50 76 LEU A CA 1
ATOM 586 C C . LEU A 1 76 ? -16.325 -10.431 -6.481 1.00 98.50 76 LEU A C 1
ATOM 588 O O . LEU A 1 76 ? -16.613 -11.608 -6.689 1.00 98.50 76 LEU A O 1
ATOM 592 N N . ALA A 1 77 ? -16.871 -9.429 -7.173 1.00 98.12 77 ALA A N 1
ATOM 593 C CA . ALA A 1 77 ? -17.866 -9.611 -8.223 1.00 98.12 77 ALA A CA 1
ATOM 594 C C . ALA A 1 77 ? -17.339 -10.466 -9.386 1.00 98.12 77 ALA A C 1
ATOM 596 O O . ALA A 1 77 ? -18.036 -11.368 -9.854 1.00 98.12 77 ALA A O 1
ATOM 597 N N . GLY A 1 78 ? -16.093 -10.231 -9.809 1.00 97.38 78 GLY A N 1
ATOM 598 C CA . GLY A 1 78 ? -15.408 -11.041 -10.812 1.00 97.38 78 GLY A CA 1
ATOM 599 C C . GLY A 1 78 ? -15.270 -12.503 -10.390 1.00 97.38 78 GLY A C 1
ATOM 600 O O . GLY A 1 78 ? -15.662 -13.390 -11.142 1.00 97.38 78 GLY A O 1
ATOM 601 N N . ILE A 1 79 ? -14.802 -12.769 -9.168 1.00 98.31 79 ILE A N 1
ATOM 602 C CA . ILE A 1 79 ? -14.667 -14.140 -8.649 1.00 98.31 79 ILE A CA 1
ATOM 603 C C . ILE A 1 79 ? -16.021 -14.862 -8.626 1.00 98.31 79 ILE A C 1
ATOM 605 O O . ILE A 1 79 ? -16.091 -16.020 -9.037 1.00 98.31 79 ILE A O 1
ATOM 609 N N . ARG A 1 80 ? -17.108 -14.190 -8.216 1.00 97.50 80 ARG A N 1
ATOM 610 C CA . ARG A 1 80 ? -18.453 -14.796 -8.154 1.00 97.50 80 ARG A CA 1
ATOM 611 C C . ARG A 1 80 ? -18.938 -15.332 -9.500 1.00 97.50 80 ARG A C 1
ATOM 613 O O . ARG A 1 80 ? -19.536 -16.405 -9.540 1.00 97.50 80 ARG A O 1
ATOM 620 N N . CYS A 1 81 ? -18.726 -14.586 -10.585 1.00 97.25 81 CYS A N 1
ATOM 621 C CA . CYS A 1 81 ? -19.421 -14.845 -11.850 1.00 97.25 81 CYS A CA 1
ATOM 622 C C . CYS A 1 81 ? -18.524 -15.233 -13.034 1.00 97.25 81 CYS A C 1
ATOM 624 O O . CYS A 1 81 ? -19.047 -15.725 -14.033 1.00 97.25 81 CYS A O 1
ATOM 626 N N . LEU A 1 82 ? -17.202 -15.058 -12.950 1.00 97.00 82 LEU A N 1
ATOM 627 C CA . LEU A 1 82 ? -16.296 -15.305 -14.075 1.00 97.00 82 LEU A CA 1
ATOM 628 C C . LEU A 1 82 ? -15.607 -16.675 -14.017 1.00 97.00 82 LEU A C 1
ATOM 630 O O . LEU A 1 82 ? -15.547 -17.357 -12.987 1.00 97.00 82 LEU A O 1
ATOM 634 N N . SER A 1 83 ? -15.054 -17.084 -15.159 1.00 95.62 83 SER A N 1
ATOM 635 C CA . SER A 1 83 ? -13.998 -18.097 -15.207 1.00 95.62 83 SER A CA 1
ATOM 636 C C . SER A 1 83 ? -12.680 -17.513 -14.677 1.00 95.62 83 SER A C 1
ATOM 638 O O . SER A 1 83 ? -12.507 -16.294 -14.657 1.00 95.62 83 SER A O 1
ATOM 640 N N . HIS A 1 84 ? -11.734 -18.367 -14.272 1.00 94.94 84 HIS A N 1
ATOM 641 C CA . HIS A 1 84 ? -10.410 -17.908 -13.825 1.00 94.94 84 HIS A CA 1
ATOM 642 C C . HIS A 1 84 ? -9.705 -17.084 -14.911 1.00 94.94 84 HIS A C 1
ATOM 644 O O . HIS A 1 84 ? -9.226 -15.988 -14.641 1.00 94.94 84 HIS A O 1
ATOM 650 N N . HIS A 1 85 ? -9.736 -17.561 -16.156 1.00 92.56 85 HIS A N 1
ATOM 651 C CA . HIS A 1 85 ? -9.188 -16.840 -17.303 1.00 92.56 85 HIS A CA 1
ATOM 652 C C . HIS A 1 85 ? -9.816 -15.447 -17.465 1.00 92.56 85 HIS A C 1
ATOM 654 O O . HIS A 1 85 ? -9.103 -14.453 -17.560 1.00 92.56 85 HIS A O 1
ATOM 660 N N . ASP A 1 86 ? -11.148 -15.352 -17.467 1.00 92.94 86 ASP A N 1
ATOM 661 C CA . ASP A 1 86 ? -11.833 -14.069 -17.665 1.00 92.94 86 ASP A CA 1
ATOM 662 C C . ASP A 1 86 ? -11.605 -13.108 -16.488 1.00 92.94 86 ASP A C 1
ATOM 664 O O . ASP A 1 86 ? -11.517 -11.897 -16.690 1.00 92.94 86 ASP A O 1
ATOM 668 N N . PHE A 1 87 ? -11.440 -13.630 -15.269 1.00 94.00 87 PHE A N 1
ATOM 669 C CA . PHE A 1 87 ? -11.031 -12.834 -14.114 1.00 94.00 87 PHE A CA 1
ATOM 670 C C . PHE A 1 87 ? -9.634 -12.226 -14.297 1.00 94.00 87 PHE A C 1
ATOM 672 O O . PHE A 1 87 ? -9.437 -11.042 -14.027 1.00 94.00 87 PHE A O 1
ATOM 679 N N . LEU A 1 88 ? -8.676 -12.997 -14.817 1.00 91.31 88 LEU A N 1
ATOM 680 C CA . LEU A 1 88 ? -7.346 -12.476 -15.132 1.00 91.31 88 LEU A CA 1
ATOM 681 C C . LEU A 1 88 ? -7.385 -11.444 -16.270 1.00 91.31 88 LEU A C 1
ATOM 683 O O . LEU A 1 88 ? -6.674 -10.444 -16.198 1.00 91.31 88 LEU A O 1
ATOM 687 N N . VAL A 1 89 ? -8.242 -11.626 -17.282 1.00 89.38 89 VAL A N 1
ATOM 688 C CA . VAL A 1 89 ? -8.452 -10.628 -18.350 1.00 89.38 89 VAL A CA 1
ATOM 689 C C . VAL A 1 89 ? -9.052 -9.334 -17.791 1.00 89.38 89 VAL A C 1
ATOM 691 O O . VAL A 1 89 ? -8.600 -8.250 -18.159 1.00 89.38 89 VAL A O 1
ATOM 694 N N . LEU A 1 90 ? -10.028 -9.420 -16.877 1.00 90.31 90 LEU A N 1
ATOM 695 C CA . LEU A 1 90 ? -10.635 -8.256 -16.218 1.00 90.31 90 LEU A CA 1
ATOM 696 C C . LEU A 1 90 ? -9.582 -7.403 -15.495 1.00 90.31 90 LEU A C 1
ATOM 698 O O . LEU A 1 90 ? -9.589 -6.178 -15.623 1.00 90.31 90 LEU A O 1
ATOM 702 N N . LEU A 1 91 ? -8.675 -8.061 -14.767 1.00 88.81 91 LEU A N 1
ATOM 703 C CA . LEU A 1 91 ? -7.560 -7.435 -14.048 1.00 88.81 91 LEU A CA 1
ATOM 704 C C . LEU A 1 91 ? -6.351 -7.121 -14.950 1.00 88.81 91 LEU A C 1
ATOM 706 O O . LEU A 1 91 ? -5.359 -6.578 -14.472 1.00 88.81 91 LEU A O 1
ATOM 710 N N . GLY A 1 92 ? -6.445 -7.463 -16.240 1.00 85.94 92 GLY A N 1
ATOM 711 C CA . GLY A 1 92 ? -5.392 -7.382 -17.251 1.00 85.94 92 GLY A CA 1
ATOM 712 C C . GLY A 1 92 ? -4.062 -7.987 -16.812 1.00 85.94 92 GLY A C 1
ATOM 713 O O . GLY A 1 92 ? -2.993 -7.431 -17.059 1.00 85.94 92 GLY A O 1
ATOM 714 N N . GLU A 1 93 ? -4.144 -9.164 -16.205 1.00 85.50 93 GLU A N 1
ATOM 715 C CA . GLU A 1 93 ? -3.010 -10.006 -15.825 1.00 85.50 93 GLU A CA 1
ATOM 716 C C . GLU A 1 93 ? -2.565 -10.950 -16.954 1.00 85.50 93 GLU A C 1
ATOM 718 O O . GLU A 1 93 ? -1.534 -11.594 -16.828 1.00 85.50 93 GLU A O 1
ATOM 723 N N . THR A 1 94 ? -3.327 -11.044 -18.047 1.00 82.12 94 THR A N 1
ATOM 724 C CA . THR A 1 94 ? -3.011 -11.861 -19.239 1.00 82.12 94 THR A CA 1
ATOM 725 C C . THR A 1 94 ? -2.557 -10.992 -20.404 1.00 82.12 94 THR A C 1
ATOM 727 O O . THR A 1 94 ? -2.940 -9.831 -20.457 1.00 82.12 94 THR A O 1
ATOM 730 N N . ASP A 1 95 ? -1.902 -11.540 -21.426 1.00 70.06 95 ASP A N 1
ATOM 731 C CA . ASP A 1 95 ? -1.557 -10.767 -22.635 1.00 70.06 95 ASP A CA 1
ATOM 732 C C . ASP A 1 95 ? -2.765 -10.443 -23.555 1.00 70.06 95 ASP A C 1
ATOM 734 O O . ASP A 1 95 ? -2.716 -9.488 -24.334 1.00 70.06 95 ASP A O 1
ATOM 738 N N . ASP A 1 96 ? -3.898 -11.156 -23.440 1.00 68.44 96 ASP A N 1
ATOM 739 C CA . ASP A 1 96 ? -5.122 -10.933 -24.246 1.00 68.44 96 ASP A CA 1
ATOM 740 C C . ASP A 1 96 ? -6.065 -9.854 -23.663 1.00 68.44 96 ASP A C 1
ATOM 742 O O . ASP A 1 96 ? -7.288 -10.001 -23.625 1.00 68.44 96 ASP A O 1
ATOM 746 N N . LYS A 1 97 ? -5.496 -8.742 -23.176 1.00 64.94 97 LYS A N 1
ATOM 747 C CA . LYS A 1 97 ? -6.167 -7.784 -22.265 1.00 64.94 97 LYS A CA 1
ATOM 748 C C . LYS A 1 97 ? -7.450 -7.129 -22.784 1.00 64.94 97 LYS A C 1
ATOM 750 O O . LYS A 1 97 ? -8.178 -6.538 -21.994 1.00 64.94 97 LYS A O 1
ATOM 755 N N . LEU A 1 98 ? -7.720 -7.149 -24.092 1.00 68.50 98 LEU A N 1
ATOM 756 C CA . LEU A 1 98 ? -8.686 -6.222 -24.699 1.00 68.50 98 LEU A CA 1
ATOM 757 C C . LEU A 1 98 ? -9.724 -6.849 -25.630 1.00 68.50 98 LEU A C 1
ATOM 759 O O . LEU A 1 98 ? -10.707 -6.178 -25.938 1.00 68.50 98 LEU A O 1
ATOM 763 N N . LYS A 1 99 ? -9.565 -8.100 -26.079 1.00 77.31 99 LYS A N 1
ATOM 764 C CA . LYS A 1 99 ? -10.480 -8.655 -27.095 1.00 77.31 99 LYS A CA 1
ATOM 765 C C . LYS A 1 99 ? -11.883 -8.925 -26.563 1.00 77.31 99 LYS A C 1
ATOM 767 O O . LYS A 1 99 ? -12.851 -8.694 -27.278 1.00 77.31 99 LYS A O 1
ATOM 772 N N . ARG A 1 100 ? -11.987 -9.405 -25.321 1.00 85.56 100 ARG A N 1
ATOM 773 C CA . ARG A 1 100 ? -13.257 -9.792 -24.672 1.00 85.56 100 ARG A CA 1
ATOM 774 C C . ARG A 1 100 ? -13.613 -8.925 -23.467 1.00 85.56 100 ARG A C 1
ATOM 776 O O . ARG A 1 100 ? -14.541 -9.235 -22.731 1.00 85.56 100 ARG A O 1
ATOM 783 N N . TRP A 1 101 ? -12.882 -7.832 -23.255 1.00 88.62 101 TRP A N 1
ATOM 784 C CA . TRP A 1 101 ? -12.991 -7.057 -22.022 1.00 88.62 101 TRP A CA 1
ATOM 785 C C . TRP A 1 101 ? -14.399 -6.480 -21.804 1.00 88.62 101 TRP A C 1
ATOM 787 O O . TRP A 1 101 ? -14.920 -6.562 -20.698 1.00 88.62 101 TRP A O 1
ATOM 797 N N . ASP A 1 102 ? -15.047 -5.958 -22.853 1.00 89.38 102 ASP A N 1
ATOM 798 C CA . ASP A 1 102 ? -16.397 -5.378 -22.734 1.00 89.38 102 ASP A CA 1
ATOM 799 C C . ASP A 1 102 ? -17.458 -6.429 -22.364 1.00 89.38 102 ASP A C 1
ATOM 801 O O . ASP A 1 102 ? -18.323 -6.161 -21.534 1.00 89.38 102 ASP A O 1
ATOM 805 N N . GLU A 1 103 ? -17.362 -7.632 -22.941 1.00 92.62 103 GLU A N 1
ATOM 806 C CA . GLU A 1 103 ? -18.227 -8.777 -22.622 1.00 92.62 103 GLU A CA 1
ATOM 807 C C . GLU A 1 103 ? -18.040 -9.200 -21.159 1.00 92.62 103 GLU A C 1
ATOM 809 O O . GLU A 1 103 ? -19.007 -9.322 -20.410 1.00 92.62 103 GLU A O 1
ATOM 814 N N . ILE A 1 104 ? -16.783 -9.362 -20.735 1.00 93.00 104 ILE A N 1
ATOM 815 C CA . ILE A 1 104 ? -16.425 -9.761 -19.370 1.00 93.00 104 ILE A CA 1
ATOM 816 C C . ILE A 1 104 ? -16.912 -8.722 -18.357 1.00 93.00 104 ILE A C 1
ATOM 818 O O . ILE A 1 104 ? -17.530 -9.075 -17.356 1.00 93.00 104 ILE A O 1
ATOM 822 N N . TYR A 1 105 ? -16.676 -7.436 -18.615 1.00 92.62 105 TYR A N 1
ATOM 823 C CA . TYR A 1 105 ? -17.117 -6.363 -17.730 1.00 92.62 105 TYR A CA 1
ATOM 824 C C . TYR A 1 105 ? -18.647 -6.310 -17.610 1.00 92.62 105 TYR A C 1
ATOM 826 O O . TYR A 1 105 ? -19.166 -6.167 -16.502 1.00 92.62 105 TYR A O 1
ATOM 834 N N . ALA A 1 106 ? -19.379 -6.486 -18.716 1.00 93.75 106 ALA A N 1
ATOM 835 C CA . ALA A 1 106 ? -20.840 -6.560 -18.689 1.00 93.75 106 ALA A CA 1
ATOM 836 C C . ALA A 1 106 ? -21.335 -7.725 -17.814 1.00 93.75 106 ALA A C 1
ATOM 838 O O . ALA A 1 106 ? -22.189 -7.517 -16.952 1.00 93.75 106 ALA A O 1
ATOM 839 N N . LEU A 1 107 ? -20.728 -8.913 -17.940 1.00 95.75 107 LEU A N 1
ATOM 840 C CA . LEU A 1 107 ? -21.048 -10.068 -17.092 1.00 95.75 107 LEU A CA 1
ATOM 841 C C . LEU A 1 107 ? -20.852 -9.766 -15.601 1.00 95.75 107 LEU A C 1
ATOM 843 O O . LEU A 1 107 ? -21.693 -10.149 -14.789 1.00 95.75 107 LEU A O 1
ATOM 847 N N . VAL A 1 108 ? -19.784 -9.053 -15.236 1.00 96.00 108 VAL A N 1
ATOM 848 C CA . VAL A 1 108 ? -19.528 -8.644 -13.845 1.00 96.00 108 VAL A CA 1
ATOM 849 C C . VAL A 1 108 ? -20.589 -7.668 -13.343 1.00 96.00 108 VAL A C 1
ATOM 851 O O . VAL A 1 108 ? -21.079 -7.813 -12.221 1.00 96.00 108 VAL A O 1
ATOM 854 N N . MET A 1 109 ? -20.979 -6.692 -14.161 1.00 94.62 109 MET A N 1
ATOM 855 C CA . MET A 1 109 ? -21.981 -5.694 -13.778 1.00 94.62 109 MET A CA 1
ATOM 856 C C . MET A 1 109 ? -23.387 -6.286 -13.637 1.00 94.62 109 MET A C 1
ATOM 858 O O . MET A 1 109 ? -24.147 -5.868 -12.754 1.00 94.62 109 MET A O 1
ATOM 862 N N . GLU A 1 110 ? -23.722 -7.279 -14.459 1.00 95.62 110 GLU A N 1
ATOM 863 C CA . GLU A 1 110 ? -25.012 -7.972 -14.439 1.00 95.62 110 GLU A CA 1
ATOM 864 C C . GLU A 1 110 ? -25.080 -9.039 -13.338 1.00 95.62 110 GLU A C 1
ATOM 866 O O . GLU A 1 110 ? -26.021 -9.046 -12.544 1.00 95.62 110 GLU A O 1
ATOM 871 N N . ASN A 1 111 ? -24.062 -9.900 -13.242 1.00 96.31 111 ASN A N 1
ATOM 872 C CA . ASN A 1 111 ? -24.115 -11.136 -12.452 1.00 96.31 111 ASN A CA 1
ATOM 873 C C . ASN A 1 111 ? -23.210 -11.133 -11.213 1.00 96.31 111 ASN A C 1
ATOM 875 O O . ASN A 1 111 ? -23.355 -11.993 -10.348 1.00 96.31 111 ASN A O 1
ATOM 879 N N . GLY A 1 112 ? -22.288 -10.177 -11.085 1.00 94.81 112 GLY A N 1
ATOM 880 C CA . GLY A 1 112 ? -21.294 -10.149 -10.006 1.00 94.81 112 GLY A CA 1
ATOM 881 C C . GLY A 1 112 ? -21.803 -9.630 -8.653 1.00 94.81 112 GLY A C 1
ATOM 882 O O . GLY A 1 112 ? -21.042 -9.582 -7.688 1.00 94.81 112 GLY A O 1
ATOM 883 N N . GLN A 1 113 ? -23.082 -9.245 -8.561 1.00 95.50 113 GLN A N 1
ATOM 884 C CA . GLN A 1 113 ? -23.729 -8.774 -7.322 1.00 95.50 113 GLN A CA 1
ATOM 885 C C . GLN A 1 113 ? -23.022 -7.578 -6.658 1.00 95.50 113 GLN A C 1
ATOM 887 O O . GLN A 1 113 ? -23.018 -7.432 -5.439 1.00 95.50 113 GLN A O 1
ATOM 892 N N . MET A 1 114 ? -22.424 -6.706 -7.467 1.00 95.00 114 MET A N 1
ATOM 893 C CA . MET A 1 114 ? -21.718 -5.528 -6.973 1.00 95.00 114 MET A CA 1
ATOM 894 C C . MET A 1 114 ? -22.685 -4.529 -6.310 1.00 95.00 114 MET A C 1
ATOM 896 O O . MET A 1 114 ? -23.760 -4.268 -6.867 1.00 95.00 114 MET A O 1
ATOM 900 N N . PRO A 1 115 ? -22.334 -3.937 -5.155 1.00 96.00 115 PRO A N 1
ATOM 901 C CA . PRO A 1 115 ? -23.191 -2.957 -4.504 1.00 96.00 115 PRO A CA 1
ATOM 902 C C . PRO A 1 115 ? -23.329 -1.669 -5.338 1.00 96.00 115 PRO A C 1
ATOM 904 O O . PRO A 1 115 ? -22.426 -1.330 -6.110 1.00 96.00 115 PRO A O 1
ATOM 907 N N . PRO A 1 116 ? -24.430 -0.905 -5.169 1.00 95.25 116 PRO A N 1
ATOM 908 C CA . PRO A 1 116 ? -24.710 0.274 -5.991 1.00 95.25 116 PRO A CA 1
ATOM 909 C C . PRO A 1 116 ? -23.587 1.316 -6.009 1.00 95.25 116 PRO A C 1
ATOM 911 O O . PRO A 1 116 ? -23.300 1.869 -7.066 1.00 95.25 116 PRO A O 1
ATOM 914 N N . TYR A 1 117 ? -22.925 1.553 -4.870 1.00 93.94 117 TYR A N 1
ATOM 915 C CA . TYR A 1 117 ? -21.849 2.545 -4.775 1.00 93.94 117 TYR A CA 1
ATOM 916 C C . TYR A 1 117 ? -20.646 2.185 -5.660 1.00 93.94 117 TYR A C 1
ATOM 918 O O . TYR A 1 117 ? -20.055 3.062 -6.285 1.00 93.94 117 TYR A O 1
ATOM 926 N N . ALA A 1 118 ? -20.299 0.897 -5.736 1.00 94.81 118 ALA A N 1
ATOM 927 C CA . ALA A 1 118 ? -19.175 0.425 -6.532 1.00 94.81 118 ALA A CA 1
ATOM 928 C C . ALA A 1 118 ? -19.539 0.390 -8.023 1.00 94.81 118 ALA A C 1
ATOM 930 O O . ALA A 1 118 ? -18.718 0.772 -8.853 1.00 94.81 118 ALA A O 1
ATOM 931 N N . LYS A 1 119 ? -20.788 0.037 -8.371 1.00 94.19 119 LYS A N 1
ATOM 932 C CA . LYS A 1 119 ? -21.284 0.158 -9.754 1.00 94.19 119 LYS A CA 1
ATOM 933 C C . LYS A 1 119 ? -21.196 1.599 -10.255 1.00 94.19 119 LYS A C 1
ATOM 935 O O . LYS A 1 119 ? -20.602 1.837 -11.297 1.00 94.19 119 LYS A O 1
ATOM 940 N N . GLN A 1 120 ? -21.690 2.558 -9.468 1.00 92.38 120 GLN A N 1
ATOM 941 C CA . GLN A 1 120 ? -21.622 3.986 -9.805 1.00 92.38 120 GLN A CA 1
ATOM 942 C C . GLN A 1 120 ? -20.184 4.475 -9.996 1.00 92.38 120 GLN A C 1
ATOM 944 O O . GLN A 1 120 ? -19.910 5.227 -10.930 1.00 92.38 120 GLN A O 1
ATOM 949 N N . TYR A 1 121 ? -19.259 4.034 -9.137 1.00 92.88 121 TYR A N 1
ATOM 950 C CA . TYR A 1 121 ? -17.840 4.334 -9.305 1.00 92.88 121 TYR A CA 1
ATOM 951 C C . TYR A 1 121 ? -17.331 3.822 -10.662 1.00 92.88 121 TYR A C 1
ATOM 953 O O . TYR A 1 121 ? -16.752 4.573 -11.448 1.00 92.88 121 TYR A O 1
ATOM 961 N N . TRP A 1 122 ? -17.593 2.555 -10.987 1.00 91.62 122 TRP A N 1
ATOM 962 C CA . TRP A 1 122 ? -17.098 1.967 -12.228 1.00 91.62 122 TRP A CA 1
ATOM 963 C C . TRP A 1 122 ? -17.806 2.471 -13.488 1.00 91.62 122 TRP A C 1
ATOM 965 O O . TRP A 1 122 ? -17.143 2.583 -14.514 1.00 91.62 122 TRP A O 1
ATOM 975 N N . ASP A 1 123 ? -19.069 2.891 -13.423 1.00 88.88 123 ASP A N 1
ATOM 976 C CA . ASP A 1 123 ? -19.755 3.563 -14.538 1.00 88.88 123 ASP A CA 1
ATOM 977 C C . ASP A 1 123 ? -19.017 4.842 -14.976 1.00 88.88 123 ASP A C 1
ATOM 979 O O . ASP A 1 123 ? -18.931 5.152 -16.166 1.00 88.88 123 ASP A O 1
ATOM 983 N N . ILE A 1 124 ? -18.420 5.562 -14.021 1.00 88.62 124 ILE A N 1
ATOM 984 C CA . ILE A 1 124 ? -17.618 6.765 -14.280 1.00 88.62 124 ILE A CA 1
ATOM 985 C C . ILE A 1 124 ? -16.201 6.389 -14.746 1.00 88.62 124 ILE A C 1
ATOM 987 O O . ILE A 1 124 ? -15.653 7.007 -15.664 1.00 88.62 124 ILE A O 1
ATOM 991 N N . HIS A 1 125 ? -15.599 5.364 -14.136 1.00 87.81 125 HIS A N 1
ATOM 992 C CA . HIS A 1 125 ? -14.178 5.031 -14.297 1.00 87.81 125 HIS A CA 1
ATOM 993 C C . HIS A 1 125 ? -13.884 3.853 -15.251 1.00 87.81 125 HIS A C 1
ATOM 995 O O . HIS A 1 125 ? -12.721 3.465 -15.409 1.00 87.81 125 HIS A O 1
ATOM 1001 N N . GLN A 1 126 ? -14.891 3.319 -15.954 1.00 85.31 126 GLN A N 1
ATOM 1002 C CA . GLN A 1 126 ? -14.782 2.160 -16.857 1.00 85.31 126 GLN A CA 1
ATOM 1003 C C . GLN A 1 126 ? -13.660 2.318 -17.891 1.00 85.31 126 GLN A C 1
ATOM 1005 O O . GLN A 1 126 ? -12.873 1.398 -18.122 1.00 85.31 126 GLN A O 1
ATOM 1010 N N . LYS A 1 127 ? -13.568 3.498 -18.520 1.00 83.69 127 LYS A N 1
ATOM 1011 C CA . LYS A 1 127 ? -12.557 3.772 -19.554 1.00 83.69 127 LYS A CA 1
ATOM 1012 C C . LYS A 1 127 ? -11.143 3.635 -19.008 1.00 83.69 127 LYS A C 1
ATOM 1014 O O . LYS A 1 127 ? -10.298 3.045 -19.678 1.00 83.69 127 LYS A O 1
ATOM 1019 N N . SER A 1 128 ? -10.901 4.140 -17.800 1.00 80.31 128 SER A N 1
ATOM 1020 C CA . SER A 1 128 ? -9.607 4.016 -17.137 1.00 80.31 128 SER A CA 1
ATOM 1021 C C . SER A 1 128 ? -9.273 2.543 -16.918 1.00 80.31 128 SER A C 1
ATOM 1023 O O . SER A 1 128 ? -8.198 2.109 -17.331 1.00 80.31 128 SER A O 1
ATOM 1025 N N . LEU A 1 129 ? -10.214 1.763 -16.366 1.00 81.25 129 LEU A N 1
ATOM 1026 C CA . LEU A 1 129 ? -10.023 0.337 -16.069 1.00 81.25 129 LEU A CA 1
ATOM 1027 C C . LEU A 1 129 ? -9.643 -0.460 -17.320 1.00 81.25 129 LEU A C 1
ATOM 1029 O O . LEU A 1 129 ? -8.654 -1.195 -17.309 1.00 81.25 129 LEU A O 1
ATOM 1033 N N . LYS A 1 130 ? -10.372 -0.234 -18.417 1.00 81.19 130 LYS A N 1
ATOM 1034 C CA . LYS A 1 130 ? -10.091 -0.843 -19.719 1.00 81.19 130 LYS A CA 1
ATOM 1035 C C . LYS A 1 130 ? -8.739 -0.404 -20.286 1.00 81.19 130 LYS A C 1
ATOM 1037 O O . LYS A 1 130 ? -7.957 -1.238 -20.728 1.00 81.19 130 LYS A O 1
ATOM 1042 N N . SER A 1 131 ? -8.450 0.899 -20.277 1.00 73.44 131 SER A N 1
ATOM 1043 C CA . SER A 1 131 ? -7.246 1.463 -20.912 1.00 73.44 131 SER A CA 1
ATOM 1044 C C . SER A 1 131 ? -5.940 1.049 -20.236 1.00 73.44 131 SER A C 1
ATOM 1046 O O . SER A 1 131 ? -4.915 0.939 -20.903 1.00 73.44 131 SER A O 1
ATOM 1048 N N . CYS A 1 132 ? -5.974 0.802 -18.926 1.00 65.88 132 CYS A N 1
ATOM 1049 C CA . CYS A 1 132 ? -4.801 0.378 -18.171 1.00 65.88 132 CYS A CA 1
ATOM 1050 C C . CYS A 1 132 ? -4.652 -1.147 -18.108 1.00 65.88 132 CYS A C 1
ATOM 1052 O O . CYS A 1 132 ? -3.700 -1.612 -17.489 1.00 65.88 132 CYS A O 1
ATOM 1054 N N . GLY A 1 133 ? -5.583 -1.916 -18.695 1.00 64.44 133 GLY A N 1
ATOM 1055 C CA . GLY A 1 133 ? -5.623 -3.369 -18.542 1.00 64.44 133 GLY A CA 1
ATOM 1056 C C . GLY A 1 133 ? -5.553 -3.757 -17.065 1.00 64.44 133 GLY A C 1
ATOM 1057 O O . GLY A 1 133 ? -4.627 -4.448 -16.669 1.00 64.44 133 GLY A O 1
ATOM 1058 N N . GLY A 1 134 ? -6.431 -3.184 -16.235 1.00 63.91 134 GLY A N 1
ATOM 1059 C CA . GLY A 1 134 ? -6.492 -3.439 -14.789 1.00 63.91 134 GLY A CA 1
ATOM 1060 C C . GLY A 1 134 ? -5.368 -2.844 -13.924 1.00 63.91 134 GLY A C 1
ATOM 1061 O O . GLY A 1 134 ? -5.557 -2.704 -12.716 1.00 63.91 134 GLY A O 1
ATOM 1062 N N . TRP A 1 135 ? -4.259 -2.368 -14.500 1.00 72.94 135 TRP A N 1
ATOM 1063 C CA . TRP A 1 135 ? -3.159 -1.716 -13.764 1.00 72.94 135 TRP A CA 1
ATOM 1064 C C . TRP A 1 135 ? -3.418 -0.221 -13.539 1.00 72.94 135 TRP A C 1
ATOM 1066 O O . TRP A 1 135 ? -2.710 0.670 -14.016 1.00 72.94 135 TRP A O 1
ATOM 1076 N N . LEU A 1 136 ? -4.515 0.062 -12.845 1.00 75.38 136 LEU A N 1
ATOM 1077 C CA . LEU A 1 136 ? -5.057 1.405 -12.653 1.00 75.38 136 LEU A CA 1
ATOM 1078 C C . LEU A 1 136 ? -4.287 2.273 -11.658 1.00 75.38 136 LEU A C 1
ATOM 1080 O O . LEU A 1 136 ? -4.378 3.503 -11.745 1.00 75.38 136 LEU A O 1
ATOM 1084 N N . GLY A 1 137 ? -3.573 1.645 -10.723 1.00 79.56 137 GLY A N 1
ATOM 1085 C CA . GLY A 1 137 ? -3.023 2.319 -9.555 1.00 79.56 137 GLY A CA 1
ATOM 1086 C C . GLY A 1 137 ? -1.983 3.374 -9.908 1.00 79.56 137 GLY A C 1
ATOM 1087 O O . GLY A 1 137 ? -1.103 3.157 -10.747 1.00 79.56 137 GLY A O 1
ATOM 1088 N N . THR A 1 138 ? -2.057 4.529 -9.250 1.00 82.44 138 THR A N 1
ATOM 1089 C CA . THR A 1 138 ? -1.042 5.585 -9.387 1.00 82.44 138 THR A CA 1
ATOM 1090 C C . THR A 1 138 ? 0.345 5.081 -8.984 1.00 82.44 138 THR A C 1
ATOM 1092 O O . THR A 1 138 ? 1.332 5.397 -9.657 1.00 82.44 138 THR A O 1
ATOM 1095 N N . PHE A 1 139 ? 0.424 4.219 -7.965 1.00 84.50 139 PHE A N 1
ATOM 1096 C CA . PHE A 1 139 ? 1.677 3.580 -7.579 1.00 84.50 139 PHE A CA 1
ATOM 1097 C C . PHE A 1 139 ? 2.182 2.593 -8.637 1.00 84.50 139 PHE A C 1
ATOM 1099 O O . PHE A 1 139 ? 3.365 2.614 -8.978 1.00 84.50 139 PHE A O 1
ATOM 1106 N N . ASP A 1 140 ? 1.295 1.766 -9.194 1.00 83.19 140 ASP A N 1
ATOM 1107 C CA . ASP A 1 140 ? 1.651 0.778 -10.214 1.00 83.19 140 ASP A CA 1
ATOM 1108 C C . ASP A 1 140 ? 2.209 1.470 -11.466 1.00 83.19 140 ASP A C 1
ATOM 1110 O O . ASP A 1 140 ? 3.280 1.111 -11.946 1.00 83.19 140 ASP A O 1
ATOM 1114 N N . LYS A 1 141 ? 1.577 2.556 -11.931 1.00 84.31 141 LYS A N 1
ATOM 1115 C CA . LYS A 1 141 ? 2.081 3.387 -13.043 1.00 84.31 141 LYS A CA 1
ATOM 1116 C C . LYS A 1 141 ? 3.467 3.973 -12.761 1.00 84.31 141 LYS A C 1
ATOM 1118 O O . LYS A 1 141 ? 4.319 4.044 -13.652 1.00 84.31 141 LYS A O 1
ATOM 1123 N N . TYR A 1 142 ? 3.707 4.406 -11.525 1.00 86.25 142 TYR A N 1
ATOM 1124 C CA . TYR A 1 142 ? 5.014 4.895 -11.093 1.00 86.25 142 TYR A CA 1
ATOM 1125 C C . TYR A 1 142 ? 6.074 3.778 -11.110 1.00 86.25 142 TYR A C 1
ATOM 1127 O O . TYR A 1 142 ? 7.162 3.986 -11.654 1.00 86.25 142 TYR A O 1
ATOM 1135 N N . ALA A 1 143 ? 5.745 2.591 -10.598 1.00 86.00 143 ALA A N 1
ATOM 1136 C CA . ALA A 1 143 ? 6.636 1.434 -10.570 1.00 86.00 143 ALA A CA 1
ATOM 1137 C C . ALA A 1 143 ? 6.914 0.858 -11.975 1.00 86.00 143 ALA A C 1
ATOM 1139 O O . ALA A 1 143 ? 8.069 0.589 -12.304 1.00 86.00 143 ALA A O 1
ATOM 1140 N N . LEU A 1 144 ? 5.911 0.789 -12.858 1.00 84.44 144 LEU A N 1
ATOM 1141 C CA . LEU A 1 144 ? 6.098 0.479 -14.285 1.00 84.44 144 LEU A CA 1
ATOM 1142 C C . LEU A 1 144 ? 7.091 1.450 -14.927 1.00 84.44 144 LEU A C 1
ATOM 1144 O O . LEU A 1 144 ? 8.019 1.045 -15.628 1.00 84.44 144 LEU A O 1
ATOM 1148 N N . GLY A 1 145 ? 6.976 2.732 -14.587 1.00 85.00 145 GLY A N 1
ATOM 1149 C CA . GLY A 1 145 ? 7.894 3.764 -15.036 1.00 85.00 145 GLY A CA 1
ATOM 1150 C C . GLY A 1 145 ? 9.369 3.507 -14.730 1.00 85.00 145 GLY A C 1
ATOM 1151 O O . GLY A 1 145 ? 10.225 3.924 -15.512 1.00 85.00 145 GLY A O 1
ATOM 1152 N N . PHE A 1 146 ? 9.678 2.822 -13.628 1.00 88.69 146 PHE A N 1
ATOM 1153 C CA . PHE A 1 146 ? 11.041 2.390 -13.331 1.00 88.69 146 PHE A CA 1
ATOM 1154 C C . PHE A 1 146 ? 11.506 1.320 -14.316 1.00 88.69 146 PHE A C 1
ATOM 1156 O O . PHE A 1 146 ? 12.519 1.510 -14.989 1.00 88.69 146 PHE A O 1
ATOM 1163 N N . SER A 1 147 ? 10.741 0.238 -14.450 1.00 86.94 147 SER A N 1
ATOM 1164 C CA . SER A 1 147 ? 11.088 -0.883 -15.329 1.00 86.94 147 SER A CA 1
ATOM 1165 C C . SER A 1 147 ? 11.243 -0.468 -16.803 1.00 86.94 147 SER A C 1
ATOM 1167 O O . SER A 1 147 ? 12.190 -0.869 -17.481 1.00 86.94 147 SER A O 1
ATOM 1169 N N . GLU A 1 148 ? 10.356 0.399 -17.299 1.00 85.06 148 GLU A N 1
ATOM 1170 C CA . GLU A 1 148 ? 10.290 0.770 -18.712 1.00 85.06 148 GLU A CA 1
ATOM 1171 C C . GLU A 1 148 ? 11.303 1.840 -19.106 1.00 85.06 148 GLU A C 1
ATOM 1173 O O . GLU A 1 148 ? 11.799 1.814 -20.232 1.00 85.06 148 GLU A O 1
ATOM 1178 N N . ARG A 1 149 ? 11.602 2.789 -18.208 1.00 85.19 149 ARG A N 1
ATOM 1179 C CA . ARG A 1 149 ? 12.393 3.988 -18.546 1.00 85.19 149 ARG A CA 1
ATOM 1180 C C . ARG A 1 149 ? 13.756 4.051 -17.873 1.00 85.19 149 ARG A C 1
ATOM 1182 O O . ARG A 1 149 ? 14.627 4.766 -18.358 1.00 85.19 149 ARG A O 1
ATOM 1189 N N . LYS A 1 150 ? 13.927 3.385 -16.730 1.00 87.56 150 LYS A N 1
ATOM 1190 C CA . LYS A 1 150 ? 15.167 3.432 -15.943 1.00 87.56 150 LYS A CA 1
ATOM 1191 C C . LYS A 1 150 ? 15.912 2.109 -16.031 1.00 87.56 150 LYS A C 1
ATOM 1193 O O . LYS A 1 150 ? 17.076 2.103 -16.411 1.00 87.56 150 LYS A O 1
ATOM 1198 N N . LEU A 1 151 ? 15.234 1.000 -15.742 1.00 91.06 151 LEU A N 1
ATOM 1199 C CA . LEU A 1 151 ? 15.845 -0.326 -15.716 1.00 91.06 151 LEU A CA 1
ATOM 1200 C C . LEU A 1 151 ? 16.238 -0.822 -17.111 1.00 91.06 151 LEU A C 1
ATOM 1202 O O . LEU A 1 151 ? 17.335 -1.342 -17.272 1.00 91.06 151 LEU A O 1
ATOM 1206 N N . SER A 1 152 ? 15.394 -0.600 -18.122 1.00 88.06 152 SER A N 1
ATOM 1207 C CA . SER A 1 152 ? 15.649 -0.990 -19.522 1.00 88.06 152 SER A CA 1
ATOM 1208 C C . SER A 1 152 ? 16.907 -0.357 -20.138 1.00 88.06 152 SER A C 1
ATOM 1210 O O . SER A 1 152 ? 17.478 -0.904 -21.077 1.00 88.06 152 SER A O 1
ATOM 1212 N N . GLY A 1 153 ? 17.362 0.786 -19.609 1.00 89.19 153 GLY A N 1
ATOM 1213 C CA . GLY A 1 153 ? 18.628 1.421 -19.993 1.00 89.19 153 GLY A CA 1
ATOM 1214 C C . GLY A 1 153 ? 19.857 0.856 -19.270 1.00 89.19 153 GLY A C 1
ATOM 1215 O O . GLY A 1 153 ? 20.981 1.274 -19.551 1.00 89.19 153 GLY A O 1
ATOM 1216 N N . VAL A 1 154 ? 19.653 -0.057 -18.317 1.00 93.75 154 VAL A N 1
ATOM 1217 C CA . VAL A 1 154 ? 20.685 -0.633 -17.443 1.00 93.75 154 VAL A CA 1
ATOM 1218 C C . VAL A 1 154 ? 20.817 -2.144 -17.648 1.00 93.75 154 VAL A C 1
ATOM 1220 O O . VAL A 1 154 ? 21.942 -2.636 -17.681 1.00 93.75 154 VAL A O 1
ATOM 1223 N N . LEU A 1 155 ? 19.697 -2.858 -17.794 1.00 94.25 155 LEU A N 1
ATOM 1224 C CA . LEU A 1 155 ? 19.622 -4.309 -17.979 1.00 94.25 155 LEU A CA 1
ATOM 1225 C C . LEU A 1 155 ? 18.756 -4.659 -19.190 1.00 94.25 155 LEU A C 1
ATOM 1227 O O . LEU A 1 155 ? 17.727 -4.019 -19.427 1.00 94.25 155 LEU A O 1
ATOM 1231 N N . SER A 1 156 ? 19.145 -5.704 -19.921 1.00 92.62 156 SER A N 1
ATOM 1232 C CA . SER A 1 156 ? 18.299 -6.292 -20.962 1.00 92.62 156 SER A CA 1
ATOM 1233 C C . SER A 1 156 ? 17.189 -7.160 -20.358 1.00 92.62 156 SER A C 1
ATOM 1235 O O . SER A 1 156 ? 17.274 -7.602 -19.208 1.00 92.62 156 SER A O 1
ATOM 1237 N N . ALA A 1 157 ? 16.141 -7.423 -21.142 1.00 89.94 157 ALA A N 1
ATOM 1238 C CA . ALA A 1 157 ? 15.062 -8.314 -20.719 1.00 89.94 157 ALA A CA 1
ATOM 1239 C C . ALA A 1 157 ? 15.579 -9.740 -20.467 1.00 89.94 157 ALA A C 1
ATOM 1241 O O . ALA A 1 157 ? 15.166 -10.376 -19.506 1.00 89.94 157 ALA A O 1
ATOM 1242 N N . GLU A 1 158 ? 16.534 -10.214 -21.269 1.00 91.81 158 GLU A N 1
ATOM 1243 C CA . GLU A 1 158 ? 17.155 -11.530 -21.107 1.00 91.81 158 GLU A CA 1
ATOM 1244 C C . GLU A 1 158 ? 17.920 -11.638 -19.784 1.00 91.81 158 GLU A C 1
ATOM 1246 O O . GLU A 1 158 ? 17.770 -12.631 -19.081 1.00 91.81 158 GLU A O 1
ATOM 1251 N N . GLN A 1 159 ? 18.678 -10.602 -19.400 1.00 94.75 159 GLN A N 1
ATOM 1252 C CA . GLN A 1 159 ? 19.403 -10.580 -18.121 1.00 94.75 159 GLN A CA 1
ATOM 1253 C C . GLN A 1 159 ? 18.452 -10.618 -16.919 1.00 94.75 159 GLN A C 1
ATOM 1255 O O . GLN A 1 159 ? 18.733 -11.275 -15.916 1.00 94.75 159 GLN A O 1
ATOM 1260 N N . VAL A 1 160 ? 17.329 -9.898 -17.008 1.00 93.06 160 VAL A N 1
ATOM 1261 C CA . VAL A 1 160 ? 16.278 -9.933 -15.983 1.00 93.06 160 VAL A CA 1
ATOM 1262 C C . VAL A 1 160 ? 15.651 -11.325 -15.915 1.00 93.06 160 VAL A C 1
ATOM 1264 O O . VAL A 1 160 ? 15.457 -11.860 -14.826 1.00 93.06 160 VAL A O 1
ATOM 1267 N N . ASP A 1 161 ? 15.361 -11.929 -17.063 1.00 90.44 161 ASP A N 1
ATOM 1268 C CA . ASP A 1 161 ? 14.717 -13.235 -17.148 1.00 90.44 161 ASP A CA 1
ATOM 1269 C C . ASP A 1 161 ? 15.599 -14.365 -16.625 1.00 90.44 161 ASP A C 1
ATOM 1271 O O . ASP A 1 161 ? 15.106 -15.214 -15.881 1.00 90.44 161 ASP A O 1
ATOM 1275 N N . GLU A 1 162 ? 16.886 -14.349 -16.963 1.00 93.81 162 GLU A N 1
ATOM 1276 C CA . GLU A 1 162 ? 17.888 -15.288 -16.461 1.00 93.81 162 GLU A CA 1
ATOM 1277 C C . GLU A 1 162 ? 18.001 -15.191 -14.934 1.00 93.81 162 GLU A C 1
ATOM 1279 O O . GLU A 1 162 ? 17.853 -16.191 -14.234 1.00 93.81 162 GLU A O 1
ATOM 1284 N N . PHE A 1 163 ? 18.132 -13.972 -14.400 1.00 95.06 163 PHE A N 1
ATOM 1285 C CA . PHE A 1 163 ? 18.189 -13.726 -12.958 1.00 95.06 163 PHE A CA 1
ATOM 1286 C C . PHE A 1 163 ? 16.931 -14.205 -12.219 1.00 95.06 163 PHE A C 1
ATOM 1288 O O . PHE A 1 163 ? 17.021 -14.882 -11.195 1.00 95.06 163 PHE A O 1
ATOM 1295 N N . LEU A 1 164 ? 15.744 -13.889 -12.744 1.00 91.19 164 LEU A N 1
ATOM 1296 C CA . LEU A 1 164 ? 14.467 -14.305 -12.155 1.00 91.19 164 LEU A CA 1
ATOM 1297 C C . LEU A 1 164 ? 14.195 -15.808 -12.309 1.00 91.19 164 LEU A C 1
ATOM 1299 O O . LEU A 1 164 ? 13.296 -16.323 -11.650 1.00 91.19 164 LEU A O 1
ATOM 1303 N N . SER A 1 165 ? 14.931 -16.510 -13.170 1.00 90.94 165 SER A N 1
ATOM 1304 C CA . SER A 1 165 ? 14.793 -17.958 -13.383 1.00 90.94 165 SER A CA 1
ATOM 1305 C C . SER A 1 165 ? 15.916 -18.758 -12.715 1.00 90.94 165 SER A C 1
ATOM 1307 O O . SER A 1 165 ? 15.956 -19.981 -12.855 1.00 90.94 165 SER A O 1
ATOM 1309 N N . ALA A 1 166 ? 16.812 -18.094 -11.974 1.00 94.25 166 ALA A N 1
ATOM 1310 C CA . ALA A 1 166 ? 17.947 -18.732 -11.324 1.00 94.25 166 ALA A CA 1
ATOM 1311 C C . ALA A 1 166 ? 17.486 -19.875 -10.387 1.00 94.25 166 ALA A C 1
ATOM 1313 O O . ALA A 1 166 ? 16.634 -19.669 -9.510 1.00 94.25 166 ALA A O 1
ATOM 1314 N N . PRO A 1 167 ? 18.044 -21.093 -10.520 1.00 92.94 167 PRO A N 1
ATOM 1315 C CA . PRO A 1 167 ? 17.597 -22.261 -9.763 1.00 92.94 167 PRO A CA 1
ATOM 1316 C C . PRO A 1 167 ? 18.051 -22.231 -8.298 1.00 92.94 167 PRO A C 1
ATOM 1318 O O . PRO A 1 167 ? 17.463 -22.927 -7.464 1.00 92.94 167 PRO A O 1
ATOM 1321 N N . SER A 1 168 ? 19.076 -21.435 -7.971 1.00 95.75 168 SER A N 1
ATOM 1322 C CA . SER A 1 168 ? 19.654 -21.327 -6.631 1.00 95.75 168 SER A CA 1
ATOM 1323 C C . SER A 1 168 ? 20.061 -19.892 -6.284 1.00 95.75 168 SER A C 1
ATOM 1325 O O . SER A 1 168 ? 20.344 -19.083 -7.164 1.00 95.75 168 SER A O 1
ATOM 1327 N N . LEU A 1 169 ? 20.148 -19.593 -4.981 1.00 95.56 169 LEU A N 1
ATOM 1328 C CA . LEU A 1 169 ? 20.653 -18.303 -4.492 1.00 95.56 169 LEU A CA 1
ATOM 1329 C C . LEU A 1 169 ? 22.111 -18.045 -4.887 1.00 95.56 169 LEU A C 1
ATOM 1331 O O . LEU A 1 169 ? 22.506 -16.893 -5.022 1.00 95.56 169 LEU A O 1
ATOM 1335 N N . GLU A 1 170 ? 22.911 -19.098 -5.044 1.00 97.50 170 GLU A N 1
ATOM 1336 C CA . GLU A 1 170 ? 24.312 -18.964 -5.439 1.00 97.50 170 GLU A CA 1
ATOM 1337 C C . GLU A 1 170 ? 24.424 -18.468 -6.883 1.00 97.50 170 GLU A C 1
ATOM 1339 O O . GLU A 1 170 ? 25.073 -17.461 -7.147 1.00 97.50 170 GLU A O 1
ATOM 1344 N N . GLU A 1 171 ? 23.700 -19.102 -7.803 1.00 97.44 171 GLU A N 1
ATOM 1345 C CA . GLU A 1 171 ? 23.644 -18.672 -9.203 1.00 97.44 171 GLU A CA 1
ATOM 1346 C C . GLU A 1 171 ? 22.997 -17.287 -9.347 1.00 97.44 171 GLU A C 1
ATOM 1348 O O . GLU A 1 171 ? 23.499 -16.435 -10.074 1.00 97.44 171 GLU A O 1
ATOM 1353 N N . GLN A 1 172 ? 21.946 -17.006 -8.570 1.00 97.25 172 GLN A N 1
ATOM 1354 C CA . GLN A 1 172 ? 21.320 -15.683 -8.510 1.00 97.25 172 GLN A CA 1
ATOM 1355 C C . GLN A 1 172 ? 22.325 -14.584 -8.115 1.00 97.25 172 GLN A C 1
ATOM 1357 O O . GLN A 1 172 ? 22.331 -13.511 -8.719 1.00 97.25 172 GLN A O 1
ATOM 1362 N N . ARG A 1 173 ? 23.194 -14.842 -7.126 1.00 98.00 173 ARG A N 1
ATOM 1363 C CA . ARG A 1 173 ? 24.258 -13.904 -6.721 1.00 98.00 173 ARG A CA 1
ATOM 1364 C C . ARG A 1 173 ? 25.278 -13.703 -7.829 1.00 98.00 173 ARG A C 1
ATOM 1366 O O . ARG A 1 173 ? 25.615 -12.560 -8.112 1.00 98.00 173 ARG A O 1
ATOM 1373 N N . GLN A 1 174 ? 25.707 -14.785 -8.475 1.00 97.75 174 GLN A N 1
ATOM 1374 C CA . GLN A 1 174 ? 26.649 -14.720 -9.592 1.00 97.75 174 GLN A CA 1
ATOM 1375 C C . GLN A 1 174 ? 26.087 -13.872 -10.740 1.00 97.75 174 GLN A C 1
ATOM 1377 O O . GLN A 1 174 ? 26.779 -12.989 -11.238 1.00 97.75 174 GLN A O 1
ATOM 1382 N N . LEU A 1 175 ? 24.815 -14.062 -11.100 1.00 97.75 175 LEU A N 1
ATOM 1383 C CA . LEU A 1 175 ? 24.134 -13.250 -12.113 1.00 97.75 175 LEU A CA 1
ATOM 1384 C C . LEU A 1 175 ? 24.018 -11.778 -11.694 1.00 97.75 175 LEU A C 1
ATOM 1386 O O . LEU A 1 175 ? 24.283 -10.888 -12.501 1.00 97.75 175 LEU A O 1
ATOM 1390 N N . PHE A 1 176 ? 23.671 -11.508 -10.433 1.00 97.06 176 PHE A N 1
ATOM 1391 C CA . PHE A 1 176 ? 23.602 -10.142 -9.909 1.00 97.06 176 PHE A CA 1
ATOM 1392 C C . PHE A 1 176 ? 24.970 -9.443 -9.900 1.00 97.06 176 PHE A C 1
ATOM 1394 O O . PHE A 1 176 ? 25.051 -8.251 -10.184 1.00 97.06 176 PHE A O 1
ATOM 1401 N N . ASP A 1 177 ? 26.054 -10.172 -9.626 1.00 96.31 177 ASP A N 1
ATOM 1402 C CA . ASP A 1 177 ? 27.419 -9.634 -9.638 1.00 96.31 177 ASP A CA 1
ATOM 1403 C C . ASP A 1 177 ? 27.908 -9.276 -11.056 1.00 96.31 177 ASP A C 1
ATOM 1405 O O . ASP A 1 177 ? 28.806 -8.445 -11.205 1.00 96.31 177 ASP A O 1
ATOM 1409 N N . LEU A 1 178 ? 27.289 -9.838 -12.103 1.00 96.69 178 LEU A N 1
ATOM 1410 C CA . LEU A 1 178 ? 27.533 -9.462 -13.502 1.00 96.69 178 LEU A CA 1
ATOM 1411 C C . LEU A 1 178 ? 26.789 -8.185 -13.925 1.00 96.69 178 LEU A C 1
ATOM 1413 O O . LEU A 1 178 ? 27.079 -7.621 -14.984 1.00 96.69 178 LEU A O 1
ATOM 1417 N N . TRP A 1 179 ? 25.816 -7.719 -13.139 1.00 96.88 179 TRP A N 1
ATOM 1418 C CA . TRP A 1 179 ? 25.057 -6.519 -13.475 1.00 96.88 179 TRP A CA 1
ATOM 1419 C C . TRP A 1 179 ? 25.908 -5.250 -13.318 1.00 96.88 179 TRP A C 1
ATOM 1421 O O . TRP A 1 179 ? 26.811 -5.182 -12.482 1.00 96.88 179 TRP A O 1
ATOM 1431 N N . PRO A 1 180 ? 25.602 -4.169 -14.057 1.00 96.69 180 PRO A N 1
ATOM 1432 C CA . PRO A 1 180 ? 26.204 -2.860 -13.825 1.00 96.69 180 PRO A CA 1
ATOM 1433 C C . PRO A 1 180 ? 25.633 -2.215 -12.545 1.00 96.69 180 PRO A C 1
ATOM 1435 O O . PRO A 1 180 ? 24.915 -1.214 -12.602 1.00 96.69 180 PRO A O 1
ATOM 1438 N N . VAL A 1 181 ? 25.968 -2.778 -11.377 1.00 94.62 181 VAL A N 1
ATOM 1439 C CA . VAL A 1 181 ? 25.360 -2.468 -10.069 1.00 94.62 181 VAL A CA 1
ATOM 1440 C C . VAL A 1 181 ? 25.404 -0.976 -9.734 1.00 94.62 181 VAL A C 1
ATOM 1442 O O . VAL A 1 181 ? 24.434 -0.452 -9.205 1.00 94.62 181 VAL A O 1
ATOM 1445 N N . GLN A 1 182 ? 26.466 -0.248 -10.097 1.00 94.81 182 GLN A N 1
ATOM 1446 C CA . GLN A 1 182 ? 26.532 1.202 -9.846 1.00 94.81 182 GLN A CA 1
ATOM 1447 C C . GLN A 1 182 ? 25.500 1.996 -10.662 1.00 94.81 182 GLN A C 1
ATOM 1449 O O . GLN A 1 182 ? 24.862 2.906 -10.134 1.00 94.81 182 GLN A O 1
ATOM 1454 N N . LYS A 1 183 ? 25.280 1.622 -11.931 1.00 96.19 183 LYS A N 1
ATOM 1455 C CA . LYS A 1 183 ? 24.236 2.239 -12.768 1.00 96.19 183 LYS A CA 1
ATOM 1456 C C . LYS A 1 183 ? 22.848 1.871 -12.256 1.00 96.19 183 LYS A C 1
ATOM 1458 O O . LYS A 1 183 ? 21.979 2.736 -12.177 1.00 96.19 183 LYS A O 1
ATOM 1463 N N . LEU A 1 184 ? 22.658 0.610 -11.866 1.00 95.56 184 LEU A N 1
ATOM 1464 C CA . LEU A 1 184 ? 21.408 0.143 -11.273 1.00 95.56 184 LEU A CA 1
ATOM 1465 C C . LEU A 1 184 ? 21.105 0.871 -9.958 1.00 95.56 184 LEU A C 1
ATOM 1467 O O . LEU A 1 184 ? 19.983 1.329 -9.762 1.00 95.56 184 LEU A O 1
ATOM 1471 N N . ARG A 1 185 ? 22.116 1.052 -9.100 1.00 95.50 185 ARG A N 1
ATOM 1472 C CA . ARG A 1 185 ? 22.020 1.809 -7.850 1.00 95.50 185 ARG A CA 1
ATOM 1473 C C . ARG A 1 185 ? 21.585 3.237 -8.102 1.00 95.50 185 ARG A C 1
ATOM 1475 O O . ARG A 1 185 ? 20.645 3.694 -7.463 1.00 95.50 185 ARG A O 1
ATOM 1482 N N . GLN A 1 186 ? 22.220 3.934 -9.040 1.00 95.19 186 GLN A N 1
ATOM 1483 C CA . GLN A 1 186 ? 21.824 5.297 -9.384 1.00 95.19 186 GLN A CA 1
ATOM 1484 C C . GLN A 1 186 ? 20.379 5.352 -9.901 1.00 95.19 186 GLN A C 1
ATOM 1486 O O . GLN A 1 186 ? 19.580 6.142 -9.401 1.00 95.19 186 GLN A O 1
ATOM 1491 N N . ALA A 1 187 ? 20.019 4.473 -10.840 1.00 94.38 187 ALA A N 1
ATOM 1492 C CA . ALA A 1 187 ? 18.671 4.401 -11.396 1.00 94.38 187 ALA A CA 1
ATOM 1493 C C . ALA A 1 187 ? 17.606 4.132 -10.317 1.00 94.38 187 ALA A C 1
ATOM 1495 O O . ALA A 1 187 ? 16.540 4.753 -10.323 1.00 94.38 187 ALA A O 1
ATOM 1496 N N . TYR A 1 188 ? 17.899 3.236 -9.370 1.00 93.56 188 TYR A N 1
ATOM 1497 C CA . TYR A 1 188 ? 16.987 2.905 -8.280 1.00 93.56 188 TYR A CA 1
ATOM 1498 C C . TYR A 1 188 ? 16.923 3.996 -7.207 1.00 93.56 188 TYR A C 1
ATOM 1500 O O . TYR A 1 188 ? 15.847 4.264 -6.683 1.00 93.56 188 TYR A O 1
ATOM 1508 N N . ARG A 1 189 ? 18.030 4.686 -6.910 1.00 93.12 189 ARG A N 1
ATOM 1509 C CA . ARG A 1 189 ? 18.019 5.862 -6.025 1.00 93.12 189 ARG A CA 1
ATOM 1510 C C . ARG A 1 189 ? 17.166 6.988 -6.602 1.00 93.12 189 ARG A C 1
ATOM 1512 O O . ARG A 1 189 ? 16.365 7.571 -5.886 1.00 93.12 189 ARG A O 1
ATOM 1519 N N . GLU A 1 190 ? 17.273 7.265 -7.900 1.00 91.12 190 GLU A N 1
ATOM 1520 C CA . GLU A 1 190 ? 16.409 8.254 -8.559 1.00 91.12 190 GLU A CA 1
ATOM 1521 C C . GLU A 1 190 ? 14.930 7.863 -8.473 1.00 91.12 190 GLU A C 1
ATOM 1523 O O . GLU A 1 190 ? 14.082 8.713 -8.192 1.00 91.12 190 GLU A O 1
ATOM 1528 N N . PHE A 1 191 ? 14.624 6.576 -8.671 1.00 90.44 191 PHE A N 1
ATOM 1529 C CA . PHE A 1 191 ? 13.289 6.028 -8.452 1.00 90.44 191 PHE A CA 1
ATOM 1530 C C . PHE A 1 191 ? 12.834 6.239 -7.006 1.00 90.44 191 PHE A C 1
ATOM 1532 O O . PHE A 1 191 ? 11.768 6.804 -6.799 1.00 90.44 191 PHE A O 1
ATOM 1539 N N . ALA A 1 192 ? 13.654 5.880 -6.022 1.00 90.06 192 ALA A N 1
ATOM 1540 C CA . ALA A 1 192 ? 13.344 5.977 -4.600 1.00 90.06 192 ALA A CA 1
ATOM 1541 C C . ALA A 1 192 ? 13.384 7.406 -4.028 1.00 90.06 192 ALA A C 1
ATOM 1543 O O . ALA A 1 192 ? 13.045 7.587 -2.861 1.00 90.06 192 ALA A O 1
ATOM 1544 N N . SER A 1 193 ? 13.764 8.424 -4.802 1.00 89.44 193 SER A N 1
ATOM 1545 C CA . SER A 1 193 ? 13.723 9.812 -4.330 1.00 89.44 193 SER A CA 1
ATOM 1546 C C . SER A 1 193 ? 12.301 10.230 -3.950 1.00 89.44 193 SER A C 1
ATOM 1548 O O . SER A 1 193 ? 11.328 9.864 -4.611 1.00 89.44 193 SER A O 1
ATOM 1550 N N . THR A 1 194 ? 12.168 11.055 -2.920 1.00 85.81 194 THR A N 1
ATOM 1551 C CA . THR A 1 194 ? 10.901 11.601 -2.420 1.00 85.81 194 THR A CA 1
ATOM 1552 C C . THR A 1 194 ? 10.160 12.310 -3.548 1.00 85.81 194 THR A C 1
ATOM 1554 O O . THR A 1 194 ? 8.976 12.069 -3.763 1.00 85.81 194 THR A O 1
ATOM 1557 N N . LYS A 1 195 ? 10.880 13.087 -4.371 1.00 86.44 195 LYS A N 1
ATOM 1558 C CA . LYS A 1 195 ? 10.334 13.752 -5.568 1.00 86.44 195 LYS A CA 1
ATOM 1559 C C . LYS A 1 195 ? 9.739 12.778 -6.590 1.00 86.44 195 LYS A C 1
ATOM 1561 O O . LYS A 1 195 ? 8.786 13.124 -7.287 1.00 86.44 195 LYS A O 1
ATOM 1566 N N . ALA A 1 196 ? 10.328 11.598 -6.760 1.00 85.69 196 ALA A N 1
ATOM 1567 C CA . ALA A 1 196 ? 9.796 10.590 -7.667 1.00 85.69 196 ALA A CA 1
ATOM 1568 C C . ALA A 1 196 ? 8.628 9.831 -7.022 1.00 85.69 196 ALA A C 1
ATOM 1570 O O . ALA A 1 196 ? 7.602 9.638 -7.673 1.00 85.69 196 ALA A O 1
ATOM 1571 N N . GLN A 1 197 ? 8.749 9.471 -5.744 1.00 84.12 197 GLN A N 1
ATOM 1572 C CA . GLN A 1 197 ? 7.722 8.746 -5.000 1.00 84.12 197 GLN A CA 1
ATOM 1573 C C . GLN A 1 197 ? 6.429 9.541 -4.822 1.00 84.12 197 GLN A C 1
ATOM 1575 O O . GLN A 1 197 ? 5.351 8.952 -4.900 1.00 84.12 197 GLN A O 1
ATOM 1580 N N . THR A 1 198 ? 6.494 10.864 -4.652 1.00 84.12 198 THR A N 1
ATOM 1581 C CA . THR A 1 198 ? 5.298 11.715 -4.514 1.00 84.12 198 THR A CA 1
ATOM 1582 C C . THR A 1 198 ? 4.387 11.651 -5.741 1.00 84.12 198 THR A C 1
ATOM 1584 O O . THR A 1 198 ? 3.174 11.776 -5.597 1.00 84.12 198 THR A O 1
ATOM 1587 N N . LYS A 1 199 ? 4.930 11.356 -6.934 1.00 78.06 199 LYS A N 1
ATOM 1588 C CA . LYS A 1 199 ? 4.139 11.158 -8.163 1.00 78.06 199 LYS A CA 1
ATOM 1589 C C . LYS A 1 199 ? 3.243 9.919 -8.117 1.00 78.06 199 LYS A C 1
ATOM 1591 O O . LYS A 1 199 ? 2.217 9.905 -8.783 1.00 78.06 199 LYS A O 1
ATOM 1596 N N . GLY A 1 200 ? 3.650 8.879 -7.386 1.00 74.00 200 GLY A N 1
ATOM 1597 C CA . GLY A 1 200 ? 2.914 7.613 -7.288 1.00 74.00 200 GLY A CA 1
ATOM 1598 C C . GLY A 1 200 ? 2.248 7.369 -5.934 1.00 74.00 200 GLY A C 1
ATOM 1599 O O . GLY A 1 200 ? 1.400 6.495 -5.829 1.00 74.00 200 GLY A O 1
ATOM 1600 N N . ARG A 1 201 ? 2.647 8.099 -4.886 1.00 74.69 201 ARG A N 1
ATOM 1601 C CA . ARG A 1 201 ? 2.203 7.871 -3.498 1.00 74.69 201 ARG A CA 1
ATOM 1602 C C . ARG A 1 201 ? 1.610 9.109 -2.816 1.00 74.69 201 ARG A C 1
ATOM 1604 O O . ARG A 1 201 ? 1.198 9.011 -1.662 1.00 74.69 201 ARG A O 1
ATOM 1611 N N . GLY A 1 202 ? 1.583 10.252 -3.504 1.00 76.06 202 GLY A N 1
ATOM 1612 C CA . GLY A 1 202 ? 1.194 11.539 -2.930 1.00 76.06 202 GLY A CA 1
ATOM 1613 C C . GLY A 1 202 ? 2.240 12.110 -1.965 1.00 76.06 202 GLY A C 1
ATOM 1614 O O . GLY A 1 202 ? 3.208 11.448 -1.587 1.00 76.06 202 GLY A O 1
ATOM 1615 N N . THR A 1 203 ? 2.056 13.368 -1.568 1.00 75.25 203 THR A N 1
ATOM 1616 C CA . THR A 1 203 ? 2.942 14.067 -0.619 1.00 75.25 203 THR A CA 1
ATOM 1617 C C . THR A 1 203 ? 2.680 13.675 0.832 1.00 75.25 203 THR A C 1
ATOM 1619 O O . THR A 1 203 ? 3.616 13.625 1.626 1.00 75.25 203 THR A O 1
ATOM 1622 N N . ALA A 1 204 ? 1.437 13.319 1.169 1.00 73.81 204 ALA A N 1
ATOM 1623 C CA . ALA A 1 204 ? 1.019 13.003 2.534 1.00 73.81 204 ALA A CA 1
ATOM 1624 C C . ALA A 1 204 ? 1.824 11.865 3.183 1.00 73.81 204 ALA A C 1
ATOM 1626 O O . ALA A 1 204 ? 2.072 11.904 4.384 1.00 73.81 204 ALA A O 1
ATOM 1627 N N . LYS A 1 205 ? 2.296 10.891 2.391 1.00 72.69 205 LYS A N 1
ATOM 1628 C CA . LYS A 1 205 ? 3.103 9.766 2.891 1.00 72.69 205 LYS A CA 1
ATOM 1629 C C . LYS A 1 205 ? 4.415 10.213 3.549 1.00 72.69 205 LYS A C 1
ATOM 1631 O O . LYS A 1 205 ? 4.915 9.526 4.426 1.00 72.69 205 LYS A O 1
ATOM 1636 N N . PHE A 1 206 ? 4.964 11.355 3.137 1.00 78.06 206 PHE A N 1
ATOM 1637 C CA . PHE A 1 206 ? 6.238 11.868 3.643 1.00 78.06 206 PHE A CA 1
ATOM 1638 C C . PHE A 1 206 ? 6.073 12.921 4.744 1.00 78.06 206 PHE A C 1
ATOM 1640 O O . PHE A 1 206 ? 7.073 13.365 5.295 1.00 78.06 206 PHE A O 1
ATOM 1647 N N . LYS A 1 207 ? 4.834 13.294 5.108 1.00 80.19 207 LYS A N 1
ATOM 1648 C CA . LYS A 1 207 ? 4.549 14.357 6.091 1.00 80.19 207 LYS A CA 1
ATOM 1649 C C . LYS A 1 207 ? 5.229 14.117 7.443 1.00 80.19 207 LYS A C 1
ATOM 1651 O O . LYS A 1 207 ? 5.669 15.064 8.082 1.00 80.19 207 LYS A O 1
ATOM 1656 N N . PHE A 1 208 ? 5.307 12.858 7.869 1.00 80.12 208 PHE A N 1
ATOM 1657 C CA . PHE A 1 208 ? 5.853 12.469 9.171 1.00 80.12 208 PHE A CA 1
ATOM 1658 C C . PHE A 1 208 ? 7.192 11.730 9.080 1.00 80.12 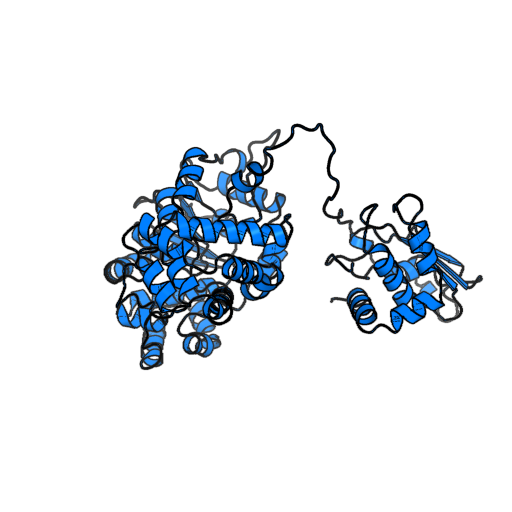208 PHE A C 1
ATOM 1660 O O . PHE A 1 208 ? 7.685 11.233 10.092 1.00 80.12 208 PHE A O 1
ATOM 1667 N N . VAL A 1 209 ? 7.779 11.646 7.885 1.00 79.12 209 VAL A N 1
ATOM 1668 C CA . VAL A 1 209 ? 9.086 11.022 7.677 1.00 79.12 209 VAL A CA 1
ATOM 1669 C C . VAL A 1 209 ? 10.170 12.005 8.117 1.00 79.12 209 VAL A C 1
ATOM 1671 O O . VAL A 1 209 ? 10.232 13.123 7.621 1.00 79.12 209 VAL A O 1
ATOM 1674 N N . GLN A 1 210 ? 11.021 11.583 9.053 1.00 78.56 210 GLN A N 1
ATOM 1675 C CA . GLN A 1 210 ? 12.057 12.432 9.667 1.00 78.56 210 GLN A CA 1
ATOM 1676 C C . GLN A 1 210 ? 13.472 12.174 9.127 1.00 78.56 210 GLN A C 1
ATOM 1678 O O . GLN A 1 210 ? 14.440 12.724 9.642 1.00 78.56 210 GLN A O 1
ATOM 1683 N N . VAL A 1 211 ? 13.608 11.324 8.109 1.00 78.62 211 VAL A N 1
ATOM 1684 C CA . VAL A 1 211 ? 14.897 11.006 7.479 1.00 78.62 211 VAL A CA 1
ATOM 1685 C C . VAL A 1 211 ? 15.087 11.808 6.196 1.00 78.62 211 VAL A C 1
ATOM 1687 O O . VAL A 1 211 ? 14.120 12.140 5.507 1.00 78.62 211 VAL A O 1
ATOM 1690 N N . SER A 1 212 ? 16.340 12.104 5.852 1.00 83.88 212 SER A N 1
ATOM 1691 C CA . SER A 1 212 ? 16.660 12.831 4.624 1.00 83.88 212 SER A CA 1
ATOM 1692 C C . SER A 1 212 ? 16.330 12.015 3.370 1.00 83.88 212 SER A C 1
ATOM 1694 O O . SER A 1 212 ? 16.307 10.781 3.379 1.00 83.88 212 SER A O 1
ATOM 1696 N N . ASP A 1 213 ? 16.155 12.696 2.234 1.00 87.12 213 ASP A N 1
ATOM 1697 C CA . ASP A 1 213 ? 15.895 12.018 0.960 1.00 87.12 213 ASP A CA 1
ATOM 1698 C C . ASP A 1 213 ? 17.016 11.036 0.580 1.00 87.12 213 ASP A C 1
ATOM 1700 O O . ASP A 1 213 ? 16.756 9.946 0.074 1.00 87.12 213 ASP A O 1
ATOM 1704 N N . SER A 1 214 ? 18.277 11.375 0.871 1.00 87.12 214 SER A N 1
ATOM 1705 C CA . SER A 1 214 ? 19.393 10.461 0.602 1.00 87.12 214 SER A CA 1
ATOM 1706 C C . SER A 1 214 ? 19.315 9.193 1.451 1.00 87.12 214 SER A C 1
ATOM 1708 O O . SER A 1 214 ? 19.653 8.118 0.956 1.00 87.12 214 SER A O 1
ATOM 1710 N N . GLU A 1 215 ? 18.857 9.289 2.699 1.00 87.06 215 GLU A N 1
ATOM 1711 C CA . GLU A 1 215 ? 18.669 8.120 3.560 1.00 87.06 215 GLU A CA 1
ATOM 1712 C C . GLU A 1 215 ? 17.543 7.223 3.045 1.00 87.06 215 GLU A C 1
ATOM 1714 O O . GLU A 1 215 ? 17.740 6.013 2.947 1.00 87.06 215 GLU A O 1
ATOM 1719 N N . ILE A 1 216 ? 16.411 7.796 2.617 1.00 87.19 216 ILE A N 1
ATOM 1720 C CA . ILE A 1 216 ? 15.312 7.052 1.972 1.00 87.19 216 ILE A CA 1
ATOM 1721 C C . ILE A 1 216 ? 15.835 6.290 0.751 1.00 87.19 216 ILE A C 1
ATOM 1723 O O . ILE A 1 216 ? 15.538 5.104 0.573 1.00 87.19 216 ILE A O 1
ATOM 1727 N N . GLN A 1 217 ? 16.642 6.952 -0.079 1.00 90.44 217 GLN A N 1
ATOM 1728 C CA . GLN A 1 217 ? 17.244 6.362 -1.271 1.00 90.44 217 GLN A CA 1
ATOM 1729 C C . GLN A 1 217 ? 18.228 5.229 -0.933 1.00 90.44 217 GLN A C 1
ATOM 1731 O O . GLN A 1 217 ? 18.188 4.178 -1.576 1.00 90.44 217 GLN A O 1
ATOM 1736 N N . ASP A 1 218 ? 19.098 5.408 0.067 1.00 89.69 218 ASP A N 1
ATOM 1737 C CA . ASP A 1 218 ? 20.062 4.382 0.485 1.00 89.69 218 ASP A CA 1
ATOM 1738 C C . ASP A 1 218 ? 19.391 3.179 1.145 1.00 89.69 218 ASP A C 1
ATOM 1740 O O . ASP A 1 218 ? 19.739 2.042 0.828 1.00 89.69 218 ASP A O 1
ATOM 1744 N N . VAL A 1 219 ? 18.408 3.408 2.018 1.00 87.88 219 VAL A N 1
ATOM 1745 C CA . VAL A 1 219 ? 17.627 2.337 2.647 1.00 87.88 219 VAL A CA 1
ATOM 1746 C C . VAL A 1 219 ? 16.856 1.558 1.583 1.00 87.88 219 VAL A C 1
ATOM 1748 O O . VAL A 1 219 ? 16.877 0.329 1.580 1.00 87.88 219 VAL A O 1
ATOM 1751 N N . SER A 1 220 ? 16.232 2.251 0.627 1.00 89.44 220 SER A N 1
ATOM 1752 C CA . SER A 1 220 ? 15.532 1.600 -0.485 1.00 89.44 220 SER A CA 1
ATOM 1753 C C . SER A 1 220 ? 16.488 0.756 -1.332 1.00 89.44 220 SER A C 1
ATOM 1755 O O . SER A 1 220 ? 16.166 -0.387 -1.659 1.00 89.44 220 SER A O 1
ATOM 1757 N N . TRP A 1 221 ? 17.672 1.282 -1.670 1.00 92.69 221 TRP A N 1
ATOM 1758 C CA . TRP A 1 221 ? 18.693 0.523 -2.397 1.00 92.69 221 TRP A CA 1
ATOM 1759 C C . TRP A 1 221 ? 19.136 -0.724 -1.630 1.00 92.69 221 TRP A C 1
ATOM 1761 O O . TRP A 1 221 ? 19.150 -1.811 -2.204 1.00 92.69 221 TRP A O 1
ATOM 1771 N N . ALA A 1 222 ? 19.443 -0.586 -0.338 1.00 90.19 222 ALA A N 1
ATOM 1772 C CA . ALA A 1 222 ? 19.869 -1.701 0.499 1.00 90.19 222 ALA A CA 1
ATOM 1773 C C . ALA A 1 222 ? 18.822 -2.829 0.530 1.00 90.19 222 ALA A C 1
ATOM 1775 O O . ALA A 1 222 ? 19.186 -4.004 0.493 1.00 90.19 222 ALA A O 1
ATOM 1776 N N . ARG A 1 223 ? 17.522 -2.494 0.515 1.00 88.75 223 ARG A N 1
ATOM 1777 C CA . ARG A 1 223 ? 16.429 -3.480 0.417 1.00 88.75 223 ARG A CA 1
ATOM 1778 C C . ARG A 1 223 ? 16.425 -4.215 -0.916 1.00 88.75 223 ARG A C 1
ATOM 1780 O O . ARG A 1 223 ? 16.323 -5.442 -0.927 1.00 88.75 223 ARG A O 1
ATOM 1787 N N . LEU A 1 224 ? 16.539 -3.488 -2.031 1.00 91.62 224 LEU A N 1
ATOM 1788 C CA . LEU A 1 224 ? 16.599 -4.114 -3.353 1.00 91.62 224 LEU A CA 1
ATOM 1789 C C . LEU A 1 224 ? 17.824 -5.026 -3.455 1.00 91.62 224 LEU A C 1
ATOM 1791 O O . LEU A 1 224 ? 17.691 -6.183 -3.840 1.00 91.62 224 LEU A O 1
ATOM 1795 N N . GLU A 1 225 ? 18.997 -4.535 -3.058 1.00 92.88 225 GLU A N 1
ATOM 1796 C CA . GLU A 1 225 ? 20.240 -5.302 -3.087 1.00 92.88 225 GLU A CA 1
ATOM 1797 C C . GLU A 1 225 ? 20.155 -6.557 -2.209 1.00 92.88 225 GLU A C 1
ATOM 1799 O O . GLU A 1 225 ? 20.468 -7.655 -2.674 1.00 92.88 225 GLU A O 1
ATOM 1804 N N . ARG A 1 226 ? 19.656 -6.431 -0.971 1.00 91.12 226 ARG A N 1
ATOM 1805 C CA . ARG A 1 226 ? 19.413 -7.580 -0.089 1.00 91.12 226 ARG A CA 1
ATOM 1806 C C . ARG A 1 226 ? 18.499 -8.598 -0.760 1.00 91.12 226 ARG A C 1
ATOM 1808 O O . ARG A 1 226 ? 18.806 -9.789 -0.749 1.00 91.12 226 ARG A O 1
ATOM 1815 N N . THR A 1 227 ? 17.387 -8.140 -1.329 1.00 91.62 227 THR A N 1
ATOM 1816 C CA . THR A 1 227 ? 16.407 -9.017 -1.981 1.00 91.62 227 THR A CA 1
ATOM 1817 C C . THR A 1 227 ? 17.056 -9.750 -3.148 1.00 91.62 227 THR A C 1
ATOM 1819 O O . THR A 1 227 ? 16.972 -10.973 -3.222 1.00 91.62 227 THR A O 1
ATOM 1822 N N . CYS A 1 228 ? 17.806 -9.038 -3.991 1.00 93.38 228 CYS A N 1
ATOM 1823 C CA . CYS A 1 228 ? 18.499 -9.639 -5.122 1.00 93.38 228 CYS A CA 1
ATOM 1824 C C . CYS A 1 228 ? 19.603 -10.630 -4.720 1.00 93.38 228 CYS A C 1
ATOM 1826 O O . CYS A 1 228 ? 19.921 -11.519 -5.503 1.00 93.38 228 CYS A O 1
ATOM 1828 N N . ARG A 1 229 ? 20.181 -10.523 -3.518 1.00 93.00 229 ARG A N 1
ATOM 1829 C CA . ARG A 1 229 ? 21.278 -11.398 -3.060 1.00 93.00 229 ARG A CA 1
ATOM 1830 C C . ARG A 1 229 ? 20.846 -12.540 -2.139 1.00 93.00 229 ARG A C 1
ATOM 1832 O O . ARG A 1 229 ? 21.538 -13.558 -2.064 1.00 93.00 229 ARG A O 1
ATOM 1839 N N . HIS A 1 230 ? 19.764 -12.376 -1.386 1.00 90.81 230 HIS A N 1
ATOM 1840 C CA . HIS A 1 230 ? 19.435 -13.270 -0.267 1.00 90.81 230 HIS A CA 1
ATOM 1841 C C . HIS A 1 230 ? 18.026 -13.849 -0.321 1.00 90.81 230 HIS A C 1
ATOM 1843 O O . HIS A 1 230 ? 17.751 -14.809 0.396 1.00 90.81 230 HIS A O 1
ATOM 1849 N N . VAL A 1 231 ? 17.152 -13.317 -1.172 1.00 90.88 231 VAL A N 1
ATOM 1850 C CA . VAL A 1 231 ? 15.778 -13.794 -1.312 1.00 90.88 231 VAL A CA 1
ATOM 1851 C C . VAL A 1 231 ? 15.640 -14.491 -2.665 1.00 90.88 231 VAL A C 1
ATOM 1853 O O . VAL A 1 231 ? 15.995 -13.884 -3.675 1.00 90.88 231 VAL A O 1
ATOM 1856 N N . PRO A 1 232 ? 15.139 -15.741 -2.729 1.00 91.69 232 PRO A N 1
ATOM 1857 C CA . PRO A 1 232 ? 14.937 -16.421 -4.004 1.00 91.69 232 PRO A CA 1
ATOM 1858 C C . PRO A 1 232 ? 14.052 -15.591 -4.939 1.00 91.69 232 PRO A C 1
ATOM 1860 O O . PRO A 1 232 ? 12.923 -15.244 -4.593 1.00 91.69 232 PRO A O 1
ATOM 1863 N N . ALA A 1 233 ? 14.580 -15.253 -6.114 1.00 90.88 233 ALA A N 1
ATOM 1864 C CA . ALA A 1 233 ? 13.900 -14.423 -7.103 1.00 90.88 233 ALA A CA 1
ATOM 1865 C C . ALA A 1 233 ? 12.824 -15.202 -7.881 1.00 90.88 233 ALA A C 1
ATOM 1867 O O . ALA A 1 233 ? 11.803 -14.634 -8.271 1.00 90.88 233 ALA A O 1
ATOM 1868 N N . ARG A 1 234 ? 13.033 -16.515 -8.044 1.00 86.19 234 ARG A N 1
ATOM 1869 C CA . ARG A 1 234 ? 12.200 -17.439 -8.835 1.00 86.19 234 ARG A CA 1
ATOM 1870 C C . ARG A 1 234 ? 10.734 -17.561 -8.422 1.00 86.19 234 ARG A C 1
ATOM 1872 O O . ARG A 1 234 ? 9.927 -18.039 -9.196 1.00 86.19 234 ARG A O 1
ATOM 1879 N N . ASP A 1 235 ? 10.398 -17.184 -7.201 1.00 84.31 235 ASP A N 1
ATOM 1880 C CA . ASP A 1 235 ? 9.043 -17.226 -6.640 1.00 84.31 235 ASP A CA 1
ATOM 1881 C C . ASP A 1 235 ? 8.761 -15.936 -5.845 1.00 84.31 235 ASP A C 1
ATOM 1883 O O . ASP A 1 235 ? 7.997 -15.904 -4.874 1.00 84.31 235 ASP A O 1
ATOM 1887 N N . ASN A 1 236 ? 9.431 -14.844 -6.235 1.00 89.06 236 ASN A N 1
ATOM 1888 C CA . ASN A 1 236 ? 9.210 -13.509 -5.700 1.00 89.06 236 ASN A CA 1
ATOM 1889 C C . ASN A 1 236 ? 8.488 -12.645 -6.737 1.00 89.06 236 ASN A C 1
ATOM 1891 O O . ASN A 1 236 ? 9.108 -11.960 -7.553 1.00 89.06 236 ASN A O 1
ATOM 1895 N N . PHE A 1 237 ? 7.157 -12.654 -6.684 1.00 86.12 237 PHE A N 1
ATOM 1896 C CA . PHE A 1 237 ? 6.350 -11.891 -7.629 1.00 86.12 237 PHE A CA 1
ATOM 1897 C C . PHE A 1 237 ? 6.513 -10.371 -7.495 1.00 86.12 237 PHE A C 1
ATOM 1899 O O . PHE A 1 237 ? 6.392 -9.676 -8.500 1.00 86.12 237 PHE A O 1
ATOM 1906 N N . TYR A 1 238 ? 6.821 -9.842 -6.301 1.00 88.06 238 TYR A N 1
ATOM 1907 C CA . TYR A 1 238 ? 7.060 -8.405 -6.107 1.00 88.06 238 TYR A CA 1
ATOM 1908 C C . TYR A 1 238 ? 8.288 -7.959 -6.904 1.00 88.06 238 TYR A C 1
ATOM 1910 O O . TYR A 1 238 ? 8.242 -6.976 -7.646 1.00 88.06 238 TYR A O 1
ATOM 1918 N N . LEU A 1 239 ? 9.377 -8.725 -6.783 1.00 89.75 239 LEU A N 1
ATOM 1919 C CA . LEU A 1 239 ? 10.615 -8.482 -7.515 1.00 89.75 239 LEU A CA 1
ATOM 1920 C C . LEU A 1 239 ? 10.427 -8.718 -9.016 1.00 89.75 239 LEU A C 1
ATOM 1922 O O . LEU A 1 239 ? 10.834 -7.885 -9.822 1.00 89.75 239 LEU A O 1
ATOM 1926 N N . SER A 1 240 ? 9.771 -9.820 -9.389 1.00 87.56 240 SER A N 1
ATOM 1927 C CA . SER A 1 240 ? 9.495 -10.159 -10.788 1.00 87.56 240 SER A CA 1
ATOM 1928 C C . SER A 1 240 ? 8.704 -9.053 -11.484 1.00 87.56 240 SER A C 1
ATOM 1930 O O . SER A 1 240 ? 9.116 -8.567 -12.536 1.00 87.56 240 SER A O 1
ATOM 1932 N N . TRP A 1 241 ? 7.620 -8.580 -10.865 1.00 85.94 241 TRP A N 1
ATOM 1933 C CA . TRP A 1 241 ? 6.790 -7.525 -11.436 1.00 85.94 241 TRP A CA 1
ATOM 1934 C C . TRP A 1 241 ? 7.549 -6.196 -11.541 1.00 85.94 241 TRP A C 1
ATOM 1936 O O . TRP A 1 241 ? 7.500 -5.560 -12.595 1.00 85.94 241 TRP A O 1
ATOM 1946 N N . LEU A 1 242 ? 8.315 -5.806 -10.509 1.00 88.88 242 LEU A N 1
ATOM 1947 C CA . LEU A 1 242 ? 9.126 -4.582 -10.536 1.00 88.88 242 LEU A CA 1
ATOM 1948 C C . LEU A 1 242 ? 10.188 -4.609 -11.644 1.00 88.88 242 LEU A C 1
ATOM 1950 O O . LEU A 1 242 ? 10.401 -3.593 -12.303 1.00 88.88 242 LEU A O 1
ATOM 1954 N N . LEU A 1 243 ? 10.874 -5.739 -11.840 1.00 90.00 243 LEU A N 1
ATOM 1955 C CA . LEU A 1 243 ? 11.948 -5.838 -12.831 1.00 90.00 243 LEU A CA 1
ATOM 1956 C C . LEU A 1 243 ? 11.413 -6.026 -14.258 1.00 90.00 243 LEU A C 1
ATOM 1958 O O . LEU A 1 243 ? 11.980 -5.488 -15.208 1.00 90.00 243 LEU A O 1
ATOM 1962 N N . ARG A 1 244 ? 10.305 -6.752 -14.432 1.00 84.69 244 ARG A N 1
ATOM 1963 C CA . ARG A 1 244 ? 9.716 -7.001 -15.757 1.00 84.69 244 ARG A CA 1
ATOM 1964 C C . ARG A 1 244 ? 8.816 -5.871 -16.247 1.00 84.69 244 ARG A C 1
ATOM 1966 O O . ARG A 1 244 ? 8.603 -5.762 -17.455 1.00 84.69 244 ARG A O 1
ATOM 1973 N N . GLY A 1 245 ? 8.274 -5.054 -15.344 1.00 78.56 245 GLY A N 1
ATOM 1974 C CA . GLY A 1 245 ? 7.273 -4.048 -15.696 1.00 78.56 245 GLY A CA 1
ATOM 1975 C C . GLY A 1 245 ? 5.958 -4.663 -16.149 1.00 78.56 245 GLY A C 1
ATOM 1976 O O . GLY A 1 245 ? 5.378 -4.222 -17.135 1.00 78.56 245 GLY A O 1
ATOM 1977 N N . GLY A 1 246 ? 5.561 -5.773 -15.527 1.00 69.81 246 GLY A N 1
ATOM 1978 C CA . GLY A 1 246 ? 4.395 -6.552 -15.946 1.00 69.81 246 GLY A CA 1
ATOM 1979 C C . GLY A 1 246 ? 4.545 -7.311 -17.278 1.00 69.81 246 GLY A C 1
ATOM 1980 O O . GLY A 1 246 ? 3.626 -8.032 -17.653 1.00 69.81 246 GLY A O 1
ATOM 1981 N N . ARG A 1 247 ? 5.676 -7.213 -17.999 1.00 65.75 247 ARG A N 1
ATOM 1982 C CA . ARG A 1 247 ? 5.923 -8.008 -19.222 1.00 65.75 247 ARG A CA 1
ATOM 1983 C C . ARG A 1 247 ? 6.162 -9.480 -18.902 1.00 65.75 247 ARG A C 1
ATOM 1985 O O . ARG A 1 247 ? 6.999 -9.799 -18.061 1.00 65.75 247 ARG A O 1
ATOM 1992 N N . GLY A 1 248 ? 5.480 -10.384 -19.605 1.00 61.59 248 GLY A N 1
ATOM 1993 C CA . GLY A 1 248 ? 5.625 -11.830 -19.384 1.00 61.59 248 GLY A CA 1
ATOM 1994 C C . GLY A 1 248 ? 5.175 -12.286 -17.991 1.00 61.59 248 GLY A C 1
ATOM 1995 O O . GLY A 1 248 ? 5.451 -13.419 -17.597 1.00 61.59 248 GLY A O 1
ATOM 1996 N N . TYR A 1 249 ? 4.509 -11.396 -17.247 1.00 68.19 249 TYR A N 1
ATOM 1997 C CA . TYR A 1 249 ? 3.712 -11.748 -16.092 1.00 68.19 249 TYR A CA 1
ATOM 1998 C C . TYR A 1 249 ? 2.364 -12.217 -16.639 1.00 68.19 249 TYR A C 1
ATOM 2000 O O . TYR A 1 249 ? 1.552 -11.401 -17.057 1.00 68.19 249 TYR A O 1
ATOM 2008 N N . ASP A 1 250 ? 2.174 -13.531 -16.688 1.00 79.06 250 ASP A N 1
ATOM 2009 C CA . ASP A 1 250 ? 0.892 -14.156 -16.997 1.00 79.06 250 ASP A CA 1
ATOM 2010 C C . ASP A 1 250 ? 0.700 -15.324 -16.020 1.00 79.06 250 ASP A C 1
ATOM 2012 O O . ASP A 1 250 ? 1.420 -16.327 -16.127 1.00 79.06 250 ASP A O 1
ATOM 2016 N N . PRO A 1 251 ? -0.229 -15.217 -15.050 1.00 82.94 251 PRO A N 1
ATOM 2017 C CA . PRO A 1 251 ? -0.503 -16.285 -14.092 1.00 82.94 251 PRO A CA 1
ATOM 2018 C C . PRO A 1 251 ? -0.908 -17.622 -14.729 1.00 82.94 251 PRO A C 1
ATOM 2020 O O . PRO A 1 251 ? -0.798 -18.652 -14.069 1.00 82.94 251 PRO A O 1
ATOM 2023 N N . LEU A 1 252 ? -1.365 -17.635 -15.988 1.00 83.94 252 LEU A N 1
ATOM 2024 C CA . LEU A 1 252 ? -1.688 -18.861 -16.724 1.00 83.94 252 LEU A CA 1
ATOM 2025 C C . LEU A 1 252 ? -0.442 -19.565 -17.266 1.00 83.94 252 LEU A C 1
ATOM 2027 O O . LEU A 1 252 ? -0.437 -20.787 -17.398 1.00 83.94 252 LEU A O 1
ATOM 2031 N N . ILE A 1 253 ? 0.600 -18.802 -17.600 1.00 82.31 253 ILE A N 1
ATOM 2032 C CA . ILE A 1 253 ? 1.843 -19.331 -18.178 1.00 82.31 253 ILE A CA 1
ATOM 2033 C C . ILE A 1 253 ? 2.855 -19.633 -17.075 1.00 82.31 253 ILE A C 1
ATOM 2035 O O . ILE A 1 253 ? 3.580 -20.622 -17.160 1.00 82.31 253 ILE A O 1
ATOM 2039 N N . ARG A 1 254 ? 2.916 -18.773 -16.054 1.00 79.19 254 ARG A N 1
ATOM 2040 C CA . ARG A 1 254 ? 3.888 -18.864 -14.962 1.00 79.19 254 ARG A CA 1
ATOM 2041 C C . ARG A 1 254 ? 3.222 -18.651 -13.591 1.00 79.19 254 ARG A C 1
ATOM 2043 O O . ARG A 1 254 ? 3.447 -17.620 -12.944 1.00 79.19 254 ARG A O 1
ATOM 2050 N N . PRO A 1 255 ? 2.366 -19.588 -13.147 1.00 81.44 255 PRO A N 1
ATOM 2051 C CA . PRO A 1 255 ? 1.624 -19.473 -11.890 1.00 81.44 255 PRO A CA 1
ATOM 2052 C C . PRO A 1 255 ? 2.523 -19.310 -10.655 1.00 81.44 255 PRO A C 1
ATOM 2054 O O . PRO A 1 255 ? 2.107 -18.707 -9.670 1.00 81.44 255 PRO A O 1
ATOM 2057 N N . GLU A 1 256 ? 3.770 -19.779 -10.705 1.00 76.38 256 GLU A N 1
ATOM 2058 C CA . GLU A 1 256 ? 4.775 -19.631 -9.648 1.00 76.38 256 GLU A CA 1
ATOM 2059 C C . GLU A 1 256 ? 5.178 -18.173 -9.363 1.00 76.38 256 GLU A C 1
ATOM 2061 O O . GLU A 1 256 ? 5.675 -17.871 -8.276 1.00 76.38 256 GLU A O 1
ATOM 2066 N N . TYR A 1 257 ? 4.931 -17.255 -10.306 1.00 77.75 257 TYR A N 1
ATOM 2067 C CA . TYR A 1 257 ? 5.140 -15.818 -10.117 1.00 77.75 257 TYR A CA 1
ATOM 2068 C C . TYR A 1 257 ? 3.847 -15.065 -9.809 1.00 77.75 257 TYR A C 1
ATOM 2070 O O . TYR A 1 257 ? 3.872 -13.839 -9.775 1.00 77.75 257 TYR A O 1
ATOM 2078 N N . ALA A 1 258 ? 2.721 -15.743 -9.598 1.00 83.31 258 ALA A N 1
ATOM 2079 C CA . ALA A 1 258 ? 1.469 -15.090 -9.253 1.00 83.31 258 ALA A CA 1
ATOM 2080 C C . ALA A 1 258 ? 1.257 -15.071 -7.723 1.00 83.31 258 ALA A C 1
ATOM 2082 O O . ALA A 1 258 ? 1.558 -16.052 -7.040 1.00 83.31 258 ALA A O 1
ATOM 2083 N N . PRO A 1 259 ? 0.706 -13.984 -7.149 1.00 86.88 259 PRO A N 1
ATOM 2084 C CA . PRO A 1 259 ? 0.063 -14.032 -5.842 1.00 86.88 259 PRO A CA 1
ATOM 2085 C C . PRO A 1 259 ? -0.952 -15.186 -5.786 1.00 86.88 259 PRO A C 1
ATOM 2087 O O . PRO A 1 259 ? -1.651 -15.403 -6.781 1.00 86.88 259 PRO A O 1
ATOM 2090 N N . PRO A 1 260 ? -1.111 -15.877 -4.642 1.00 90.44 260 PRO A N 1
ATOM 2091 C CA . PRO A 1 260 ? -1.970 -17.054 -4.549 1.00 90.44 260 PRO A CA 1
ATOM 2092 C C . PRO A 1 260 ? -3.387 -16.832 -5.066 1.00 90.44 260 PRO A C 1
ATOM 2094 O O . PRO A 1 260 ? -3.865 -17.651 -5.844 1.00 90.44 260 PRO A O 1
ATOM 2097 N N . TYR A 1 261 ? -4.028 -15.702 -4.739 1.00 93.56 261 TYR A N 1
ATOM 2098 C CA . TYR A 1 261 ? -5.395 -15.404 -5.190 1.00 93.56 261 TYR A CA 1
ATOM 2099 C C . TYR A 1 261 ? -5.575 -15.344 -6.721 1.00 93.56 261 TYR A C 1
ATOM 2101 O O . TYR A 1 261 ? -6.703 -15.436 -7.202 1.00 93.56 261 TYR A O 1
ATOM 2109 N N . LEU A 1 262 ? -4.487 -15.195 -7.487 1.00 92.75 262 LEU A N 1
ATOM 2110 C CA . LEU A 1 262 ? -4.492 -15.207 -8.953 1.00 92.75 262 LEU A CA 1
ATOM 2111 C C . LEU A 1 262 ? -4.227 -16.599 -9.548 1.00 92.75 262 LEU A C 1
ATOM 2113 O O . LEU A 1 262 ? -4.282 -16.746 -10.767 1.00 92.75 262 LEU A O 1
ATOM 2117 N N . THR A 1 263 ? -3.949 -17.621 -8.737 1.00 92.38 263 THR A N 1
ATOM 2118 C CA . THR A 1 263 ? -3.770 -19.005 -9.209 1.00 92.38 263 THR A CA 1
ATOM 2119 C C . THR A 1 263 ? -5.120 -19.688 -9.445 1.00 92.38 263 THR A C 1
ATOM 2121 O O . THR A 1 263 ? -6.096 -19.383 -8.760 1.00 92.38 263 THR A O 1
ATOM 2124 N N . GLY A 1 264 ? -5.187 -20.632 -10.391 1.00 93.12 264 GLY A N 1
ATOM 2125 C CA . GLY A 1 264 ? -6.445 -21.314 -10.733 1.00 93.12 264 GLY A CA 1
ATOM 2126 C C . GLY A 1 264 ? -7.048 -22.101 -9.564 1.00 93.12 264 GLY A C 1
ATOM 2127 O O . GLY A 1 264 ? -8.226 -21.943 -9.261 1.00 93.12 264 GLY A O 1
ATOM 2128 N N . GLU A 1 265 ? -6.219 -22.866 -8.846 1.00 91.75 265 GLU A N 1
ATOM 2129 C CA . GLU A 1 265 ? -6.639 -23.625 -7.656 1.00 91.75 265 GLU A CA 1
ATOM 2130 C C . GLU A 1 265 ? -7.240 -22.711 -6.578 1.00 91.75 265 GLU A C 1
ATOM 2132 O O . GLU A 1 265 ? -8.311 -22.983 -6.031 1.00 91.75 265 GLU A O 1
ATOM 2137 N N . SER A 1 266 ? -6.575 -21.590 -6.296 1.00 95.12 266 SER A N 1
ATOM 2138 C CA . SER A 1 266 ? -7.057 -20.641 -5.293 1.00 95.12 266 SER A CA 1
ATOM 2139 C C . SER A 1 266 ? -8.305 -19.901 -5.762 1.00 95.12 266 SER A C 1
ATOM 2141 O O . SER A 1 266 ? -9.190 -19.641 -4.953 1.00 95.12 266 SER A O 1
ATOM 2143 N N . PHE A 1 267 ? -8.411 -19.577 -7.052 1.00 96.88 267 PHE A N 1
ATOM 2144 C CA . PHE A 1 267 ? -9.590 -18.923 -7.617 1.00 96.88 267 PHE A CA 1
ATOM 2145 C C . PHE A 1 267 ? -10.852 -19.775 -7.433 1.00 96.88 267 PHE A C 1
ATOM 2147 O O . PHE A 1 267 ? -11.883 -19.266 -6.984 1.00 96.88 267 PHE A O 1
ATOM 2154 N N . ASP A 1 268 ? -10.761 -21.079 -7.702 1.00 95.94 268 ASP A N 1
ATOM 2155 C CA . ASP A 1 268 ? -11.874 -22.008 -7.493 1.00 95.94 268 ASP A CA 1
ATOM 2156 C C . ASP A 1 268 ? -12.264 -22.099 -6.014 1.00 95.94 268 ASP A C 1
ATOM 2158 O O . ASP A 1 268 ? -13.451 -22.092 -5.680 1.00 95.94 268 ASP A O 1
ATOM 2162 N N . LYS A 1 269 ? -11.277 -22.097 -5.109 1.00 97.38 269 LYS A N 1
ATOM 2163 C CA . LYS A 1 269 ? -11.523 -22.029 -3.664 1.00 97.38 269 LYS A CA 1
ATOM 2164 C C . LYS A 1 269 ? -12.234 -20.727 -3.269 1.00 97.38 269 LYS A C 1
ATOM 2166 O O . LYS A 1 269 ? -13.206 -20.762 -2.514 1.00 97.38 269 LYS A O 1
ATOM 2171 N N . LEU A 1 270 ? -11.794 -19.583 -3.798 1.00 98.25 270 LEU A N 1
ATOM 2172 C CA . LEU A 1 270 ? -12.353 -18.267 -3.473 1.00 98.25 270 LEU A CA 1
ATOM 2173 C C . LEU A 1 270 ? -13.829 -18.136 -3.857 1.00 98.25 270 LEU A C 1
ATOM 2175 O O . LEU A 1 270 ? -14.568 -17.480 -3.124 1.00 98.25 270 LEU A O 1
ATOM 2179 N N . LYS A 1 271 ? -14.300 -18.801 -4.920 1.00 96.31 271 LYS A N 1
ATOM 2180 C CA . LYS A 1 271 ? -15.728 -18.801 -5.295 1.00 96.31 271 LYS A CA 1
ATOM 2181 C C . LYS A 1 271 ? -16.662 -19.200 -4.155 1.00 96.31 271 LYS A C 1
ATOM 2183 O O . LYS A 1 271 ? -17.747 -18.643 -4.045 1.00 96.31 271 LYS A O 1
ATOM 2188 N N . GLY A 1 272 ? -16.238 -20.129 -3.296 1.00 95.44 272 GLY A N 1
ATOM 2189 C CA . GLY A 1 272 ? -17.007 -20.561 -2.123 1.00 95.44 272 GLY A CA 1
ATOM 2190 C C . GLY A 1 272 ? -16.805 -19.702 -0.870 1.00 95.44 272 GLY A C 1
ATOM 2191 O O . GLY A 1 272 ? -17.408 -19.985 0.166 1.00 95.44 272 GLY A O 1
ATOM 2192 N N . LEU A 1 273 ? -15.935 -18.691 -0.926 1.00 98.06 273 LEU A N 1
ATOM 2193 C CA . LEU A 1 273 ? -15.495 -17.930 0.244 1.00 98.06 273 LEU A CA 1
ATOM 2194 C C . LEU A 1 273 ? -15.788 -16.432 0.153 1.00 98.06 273 LEU A C 1
ATOM 2196 O O . LEU A 1 273 ? -15.911 -15.799 1.198 1.00 98.06 273 LEU A O 1
ATOM 2200 N N . VAL A 1 274 ? -15.905 -15.854 -1.047 1.00 98.00 274 VAL A N 1
ATOM 2201 C CA . VAL A 1 274 ? -16.044 -14.395 -1.248 1.00 98.00 274 VAL A CA 1
ATOM 2202 C C . VAL A 1 274 ? -17.221 -13.763 -0.504 1.00 98.00 274 VAL A C 1
ATOM 2204 O O . VAL A 1 274 ? -17.130 -12.605 -0.107 1.00 98.00 274 VAL A O 1
ATOM 2207 N N . ASP A 1 275 ? -18.281 -14.517 -0.219 1.00 97.38 275 ASP A N 1
ATOM 2208 C CA . ASP A 1 275 ? -19.433 -14.021 0.547 1.00 97.38 275 ASP A CA 1
ATOM 2209 C C . ASP A 1 275 ? -19.161 -13.891 2.058 1.00 97.38 275 ASP A C 1
ATOM 2211 O O . ASP A 1 275 ? -19.984 -13.358 2.802 1.00 97.38 275 ASP A O 1
ATOM 2215 N N . ARG A 1 276 ? -17.986 -14.329 2.530 1.00 98.19 276 ARG A N 1
ATOM 2216 C CA . ARG A 1 276 ? -17.491 -14.064 3.891 1.00 98.19 276 ARG A CA 1
ATOM 2217 C C . ARG A 1 276 ? -16.833 -12.686 4.023 1.00 98.19 276 ARG A C 1
ATOM 2219 O O . ARG A 1 276 ? -16.458 -12.310 5.135 1.00 98.19 276 ARG A O 1
ATOM 2226 N N . VAL A 1 277 ? -16.656 -11.951 2.922 1.00 98.62 277 VAL A N 1
ATOM 2227 C CA . VAL A 1 277 ? -16.061 -10.609 2.916 1.00 98.62 277 VAL A CA 1
ATOM 2228 C C . VAL A 1 277 ? -17.159 -9.554 3.009 1.00 98.62 277 VAL A C 1
ATOM 2230 O O . VAL A 1 277 ? -18.112 -9.561 2.236 1.00 98.62 277 VAL A O 1
ATOM 2233 N N . VAL A 1 278 ? -17.001 -8.619 3.942 1.00 97.06 278 VAL A N 1
ATOM 2234 C CA . VAL A 1 278 ? -17.845 -7.427 4.073 1.00 97.06 278 VAL A CA 1
ATOM 2235 C C . VAL A 1 278 ? -16.965 -6.197 3.922 1.00 97.06 278 VAL A C 1
ATOM 2237 O O . VAL A 1 278 ? -15.989 -6.053 4.654 1.00 97.06 278 VAL A O 1
ATOM 2240 N N . VAL A 1 279 ? -17.315 -5.311 2.993 1.00 97.50 279 VAL A N 1
ATOM 2241 C CA . VAL A 1 279 ? -16.598 -4.052 2.765 1.00 97.50 279 VAL A CA 1
ATOM 2242 C C . VAL A 1 279 ? -17.261 -2.932 3.563 1.00 97.50 279 VAL A C 1
ATOM 2244 O O . VAL A 1 279 ? -18.479 -2.763 3.523 1.00 97.50 279 VAL A O 1
ATOM 2247 N N . HIS A 1 280 ? -16.458 -2.166 4.295 1.00 94.50 280 HIS A N 1
ATOM 2248 C CA . HIS A 1 280 ? -16.885 -1.032 5.101 1.00 94.50 280 HIS A CA 1
ATOM 2249 C C . HIS A 1 280 ? -16.096 0.217 4.696 1.00 94.50 280 HIS A C 1
ATOM 2251 O O . HIS A 1 280 ? -14.871 0.259 4.799 1.00 94.50 280 HIS A O 1
ATOM 2257 N N . SER A 1 281 ? -16.803 1.254 4.251 1.00 92.06 281 SER A N 1
ATOM 2258 C CA . SER A 1 281 ? -16.186 2.547 3.940 1.00 92.06 281 SER A CA 1
ATOM 2259 C C . SER A 1 281 ? -16.125 3.400 5.199 1.00 92.06 281 SER A C 1
ATOM 2261 O O . SER A 1 281 ? -17.165 3.667 5.791 1.00 92.06 281 SER A O 1
ATOM 2263 N N . GLY A 1 282 ? -14.928 3.804 5.615 1.00 89.88 282 GLY A N 1
ATOM 2264 C CA . GLY A 1 282 ? -14.735 4.619 6.813 1.00 89.88 282 GLY A CA 1
ATOM 2265 C C . GLY A 1 282 ? -13.406 4.361 7.512 1.00 89.88 282 GLY A C 1
ATOM 2266 O O . GLY A 1 282 ? -12.550 3.620 7.024 1.00 89.88 282 GLY A O 1
ATOM 2267 N N . ALA A 1 283 ? -13.239 4.992 8.671 1.00 89.31 283 ALA A N 1
ATOM 2268 C CA . ALA A 1 283 ? -12.061 4.808 9.509 1.00 89.31 283 ALA A CA 1
ATOM 2269 C C . ALA A 1 283 ? -12.097 3.453 10.232 1.00 89.31 283 ALA A C 1
ATOM 2271 O O . ALA A 1 283 ? -13.167 2.940 10.571 1.00 89.31 283 ALA A O 1
ATOM 2272 N N . LEU A 1 284 ? -10.928 2.884 10.540 1.00 92.06 284 LEU A N 1
ATOM 2273 C CA . LEU A 1 284 ? -10.872 1.631 11.301 1.00 92.06 284 LEU A CA 1
ATOM 2274 C C . LEU A 1 284 ? -11.394 1.829 12.730 1.00 92.06 284 LEU A C 1
ATOM 2276 O O . LEU A 1 284 ? -12.058 0.948 13.274 1.00 92.06 284 LEU A O 1
ATOM 2280 N N . GLU A 1 285 ? -11.121 2.988 13.335 1.00 91.25 285 GLU A N 1
ATOM 2281 C CA . GLU A 1 285 ? -11.553 3.300 14.696 1.00 91.25 285 GLU A CA 1
ATOM 2282 C C . GLU A 1 285 ? -13.076 3.426 14.769 1.00 91.25 285 GLU A C 1
ATOM 2284 O O . GLU A 1 285 ? -13.683 2.958 15.731 1.00 91.25 285 GLU A O 1
ATOM 2289 N N . GLU A 1 286 ? -13.700 3.990 13.732 1.00 90.94 286 GLU A N 1
ATOM 2290 C CA . GLU A 1 286 ? -15.158 4.084 13.611 1.00 90.94 286 GLU A CA 1
ATOM 2291 C C . GLU A 1 286 ? -15.792 2.690 13.592 1.00 90.94 286 GLU A C 1
ATOM 2293 O O . GLU A 1 286 ? -16.726 2.429 14.349 1.00 90.94 286 GLU A O 1
ATOM 2298 N N . TYR A 1 287 ? -15.228 1.757 12.816 1.00 93.25 287 TYR A N 1
ATOM 2299 C CA . TYR A 1 287 ? -15.694 0.372 12.827 1.00 93.25 287 TYR A CA 1
ATOM 2300 C C . TYR A 1 287 ? -15.553 -0.259 14.218 1.00 93.25 287 TYR A C 1
ATOM 2302 O O . TYR A 1 287 ? -16.526 -0.786 14.753 1.00 93.25 287 TYR A O 1
ATOM 2310 N N . LEU A 1 288 ? -14.363 -0.187 14.826 1.00 93.31 288 LEU A N 1
ATOM 2311 C CA . LEU A 1 288 ? -14.074 -0.848 16.106 1.00 93.31 288 LEU A CA 1
ATOM 2312 C C . LEU A 1 288 ? -14.900 -0.308 17.279 1.00 93.31 288 LEU A C 1
ATOM 2314 O O . LEU A 1 288 ? -15.193 -1.061 18.207 1.00 93.31 288 LEU A O 1
ATOM 2318 N N . THR A 1 289 ? -15.255 0.976 17.245 1.00 91.75 289 THR A N 1
ATOM 2319 C CA . THR A 1 289 ? -16.024 1.647 18.306 1.00 91.75 289 THR A CA 1
ATOM 2320 C C . THR A 1 289 ? -17.535 1.594 18.086 1.00 91.75 289 THR A C 1
ATOM 2322 O O . THR A 1 289 ? -18.300 1.887 19.009 1.00 91.75 289 THR A O 1
ATOM 2325 N N . SER A 1 290 ? -17.989 1.198 16.894 1.00 91.00 290 SER A N 1
ATOM 2326 C CA . SER A 1 290 ? -19.413 1.145 16.574 1.00 91.00 290 SER A CA 1
ATOM 2327 C C . SER A 1 290 ? -20.168 0.115 17.429 1.00 91.00 290 SER A C 1
ATOM 2329 O O . SER A 1 290 ? -19.724 -1.004 17.693 1.00 91.00 290 SER A O 1
ATOM 2331 N N . THR A 1 291 ? -21.351 0.498 17.913 1.00 84.62 291 THR A N 1
ATOM 2332 C CA . THR A 1 291 ? -22.154 -0.391 18.765 1.00 84.62 291 THR A CA 1
ATOM 2333 C C . THR A 1 291 ? -22.748 -1.543 17.954 1.00 84.62 291 THR A C 1
ATOM 2335 O O . THR A 1 291 ? -23.299 -1.347 16.875 1.00 84.62 291 THR A O 1
ATOM 2338 N N . GLY A 1 292 ? -22.642 -2.767 18.478 1.00 80.94 292 GLY A N 1
ATOM 2339 C CA . GLY A 1 292 ? -23.178 -3.965 17.822 1.00 80.94 292 GLY A CA 1
ATOM 2340 C C . GLY A 1 292 ? -22.329 -4.501 16.667 1.00 80.94 292 GLY A C 1
ATOM 2341 O O . GLY A 1 292 ? -22.726 -5.492 16.052 1.00 80.94 292 GLY A O 1
ATOM 2342 N N . CYS A 1 293 ? -21.162 -3.907 16.386 1.00 84.62 293 CYS A N 1
ATOM 2343 C CA . CYS A 1 293 ? -20.233 -4.491 15.433 1.00 84.62 293 CYS A CA 1
ATOM 2344 C C . CYS A 1 293 ? -19.617 -5.783 15.964 1.00 84.62 293 CYS A C 1
ATOM 2346 O O . CYS A 1 293 ? -19.494 -6.041 17.166 1.00 84.62 293 CYS A O 1
ATOM 2348 N N . GLU A 1 294 ? -19.188 -6.603 15.021 1.00 89.06 294 GLU A N 1
ATOM 2349 C CA . GLU A 1 294 ? -18.480 -7.829 15.313 1.00 89.06 294 GLU A CA 1
ATOM 2350 C C . GLU A 1 294 ? -17.023 -7.510 15.654 1.00 89.06 294 GLU A C 1
ATOM 2352 O O . GLU A 1 294 ? -16.345 -6.820 14.897 1.00 89.06 294 GLU A O 1
ATOM 2357 N N . LYS A 1 295 ? -16.528 -7.999 16.796 1.00 91.06 295 LYS A N 1
ATOM 2358 C CA . LYS A 1 295 ? -15.162 -7.700 17.242 1.00 91.06 295 LYS A CA 1
ATOM 2359 C C . LYS A 1 295 ? -14.150 -8.607 16.526 1.00 91.06 295 LYS A C 1
ATOM 2361 O O . LYS A 1 295 ? -14.205 -9.822 16.737 1.00 91.06 295 LYS A O 1
ATOM 2366 N N . PRO A 1 296 ? -13.231 -8.064 15.706 1.00 96.56 296 PRO A N 1
ATOM 2367 C CA . PRO A 1 296 ? -12.228 -8.870 15.019 1.00 96.56 296 PRO A CA 1
ATOM 2368 C C . PRO A 1 296 ? -11.164 -9.377 16.001 1.00 96.56 296 PRO A C 1
ATOM 2370 O O . PRO A 1 296 ? -10.703 -8.637 16.869 1.00 96.56 296 PRO A O 1
ATOM 2373 N N . SER A 1 297 ? -10.746 -10.635 15.849 1.00 97.38 297 SER A N 1
ATOM 2374 C CA . SER A 1 297 ? -9.628 -11.227 16.601 1.00 97.38 297 SER A CA 1
ATOM 2375 C C . SER A 1 297 ? -8.285 -11.048 15.889 1.00 97.38 297 SER A C 1
ATOM 2377 O O . SER A 1 297 ? -7.234 -11.159 16.521 1.00 97.38 297 SER A O 1
ATOM 2379 N N . LYS A 1 298 ? -8.302 -10.775 14.580 1.00 98.31 298 LYS A N 1
ATOM 2380 C CA . LYS A 1 298 ? -7.125 -10.663 13.708 1.00 98.31 298 LYS A CA 1
ATOM 2381 C C . LYS A 1 298 ? -7.197 -9.359 12.922 1.00 98.31 298 LYS A C 1
ATOM 2383 O O . LYS A 1 298 ? -8.256 -9.046 12.387 1.00 98.31 298 LYS A O 1
ATOM 2388 N N . LEU A 1 299 ? -6.111 -8.594 12.864 1.00 98.25 299 LEU A N 1
ATOM 2389 C CA . LEU A 1 299 ? -6.108 -7.271 12.241 1.00 98.25 299 LEU A CA 1
ATOM 2390 C C . LEU A 1 299 ? -4.883 -7.087 11.339 1.00 98.25 299 LEU A C 1
ATOM 2392 O O . LEU A 1 299 ? -3.756 -7.092 11.825 1.00 98.25 299 LEU A O 1
ATOM 2396 N N . ALA A 1 300 ? -5.115 -6.907 10.038 1.00 97.44 300 ALA A N 1
ATOM 2397 C CA . ALA A 1 300 ? -4.114 -6.572 9.027 1.00 97.44 300 ALA A CA 1
ATOM 2398 C C . ALA A 1 300 ? -4.230 -5.084 8.676 1.00 97.44 300 ALA A C 1
ATOM 2400 O O . ALA A 1 300 ? -5.119 -4.681 7.927 1.00 97.44 300 ALA A O 1
ATOM 2401 N N . LEU A 1 301 ? -3.354 -4.255 9.237 1.00 95.00 301 LEU A N 1
ATOM 2402 C CA . LEU A 1 301 ? -3.490 -2.799 9.171 1.00 95.00 301 LEU A CA 1
ATOM 2403 C C . LEU A 1 301 ? -2.633 -2.140 8.085 1.00 95.00 301 LEU A C 1
ATOM 2405 O O . LEU A 1 301 ? -2.617 -0.917 7.995 1.00 95.00 301 LEU A O 1
ATOM 2409 N N . SER A 1 302 ? -1.934 -2.920 7.254 1.00 92.38 302 SER A N 1
ATOM 2410 C CA . SER A 1 302 ? -1.021 -2.393 6.230 1.00 92.38 302 SER A CA 1
ATOM 2411 C C . SER A 1 302 ? -0.080 -1.330 6.830 1.00 92.38 302 SER A C 1
ATOM 2413 O O . SER A 1 302 ? 0.348 -1.476 7.975 1.00 92.38 302 SER A O 1
ATOM 2415 N N . ASN A 1 303 ? 0.241 -0.256 6.109 1.00 88.62 303 ASN A N 1
ATOM 2416 C CA . ASN A 1 303 ? 1.133 0.812 6.557 1.00 88.62 303 ASN A CA 1
ATOM 2417 C C . ASN A 1 303 ? 0.403 2.101 6.985 1.00 88.62 303 ASN A C 1
ATOM 2419 O O . ASN A 1 303 ? 0.924 3.198 6.771 1.00 88.62 303 ASN A O 1
ATOM 2423 N N . ILE A 1 304 ? -0.793 1.999 7.583 1.00 88.69 304 ILE A N 1
ATOM 2424 C CA . ILE A 1 304 ? -1.616 3.169 7.967 1.00 88.69 304 ILE A CA 1
ATOM 2425 C C . ILE A 1 304 ? -0.882 4.168 8.872 1.00 88.69 304 ILE A C 1
ATOM 2427 O O . ILE A 1 304 ? -1.095 5.373 8.763 1.00 88.69 304 ILE A O 1
ATOM 2431 N N . PHE A 1 305 ? 0.026 3.681 9.718 1.00 88.75 305 PHE A N 1
ATOM 2432 C CA . PHE A 1 305 ? 0.782 4.495 10.668 1.00 88.75 305 PHE A CA 1
ATOM 2433 C C . PHE A 1 305 ? 1.800 5.424 9.997 1.00 88.75 305 PHE A C 1
ATOM 2435 O O . PHE A 1 305 ? 2.236 6.401 10.604 1.00 88.75 305 PHE A O 1
ATOM 2442 N N . GLU A 1 306 ? 2.131 5.178 8.726 1.00 85.06 306 GLU A N 1
ATOM 2443 C CA . GLU A 1 306 ? 3.019 6.045 7.949 1.00 85.06 306 GLU A CA 1
ATOM 2444 C C . GLU A 1 306 ? 2.448 7.469 7.830 1.00 85.06 306 GLU A C 1
ATOM 2446 O O . GLU A 1 306 ? 3.195 8.444 7.834 1.00 85.06 306 GLU A O 1
ATOM 2451 N N . TYR A 1 307 ? 1.119 7.585 7.802 1.00 82.62 307 TYR A N 1
ATOM 2452 C CA . TYR A 1 307 ? 0.379 8.829 7.596 1.00 82.62 307 TYR A CA 1
ATOM 2453 C C . TYR A 1 307 ? 0.003 9.540 8.899 1.00 82.62 307 TYR A C 1
ATOM 2455 O O . TYR A 1 307 ? -0.829 10.441 8.869 1.00 82.62 307 TYR A O 1
ATOM 2463 N N . MET A 1 308 ? 0.561 9.134 10.042 1.00 86.31 308 MET A N 1
ATOM 2464 C CA . MET A 1 308 ? 0.102 9.594 11.355 1.00 86.31 308 MET A CA 1
ATOM 2465 C C . MET A 1 308 ? 1.235 10.184 12.193 1.00 86.31 308 MET A C 1
ATOM 2467 O O . MET A 1 308 ? 2.371 9.695 12.181 1.00 86.31 308 MET A O 1
ATOM 2471 N N . SER A 1 309 ? 0.917 11.206 12.992 1.00 87.44 309 SER A N 1
ATOM 2472 C CA . SER A 1 309 ? 1.764 11.635 14.110 1.00 87.44 309 SER A CA 1
ATOM 2473 C C . SER A 1 309 ? 1.855 10.527 15.172 1.00 87.44 309 SER A C 1
ATOM 2475 O O . SER A 1 309 ? 1.084 9.564 15.149 1.00 87.44 309 SER A O 1
ATOM 2477 N N . GLN A 1 310 ? 2.802 10.638 16.107 1.00 87.00 310 GLN A N 1
ATOM 2478 C CA . GLN A 1 310 ? 2.881 9.696 17.231 1.00 87.00 310 GLN A CA 1
ATOM 2479 C C . GLN A 1 310 ? 1.614 9.750 18.103 1.00 87.00 310 GLN A C 1
ATOM 2481 O O . GLN A 1 310 ? 1.117 8.709 18.516 1.00 87.00 310 GLN A O 1
ATOM 2486 N N . GLU A 1 311 ? 1.054 10.942 18.314 1.00 89.25 311 GLU A N 1
ATOM 2487 C CA . GLU A 1 311 ? -0.183 11.143 19.078 1.00 89.25 311 GLU A CA 1
ATOM 2488 C C . GLU A 1 311 ? -1.390 10.456 18.420 1.00 89.25 311 GLU A C 1
ATOM 2490 O O . GLU A 1 311 ? -2.107 9.696 19.072 1.00 89.25 311 GLU A O 1
ATOM 2495 N N . SER A 1 312 ? -1.570 10.640 17.106 1.00 89.00 312 SER A N 1
ATOM 2496 C CA . SER A 1 312 ? -2.618 9.943 16.347 1.00 89.00 312 SER A CA 1
ATOM 2497 C C . SER A 1 312 ? -2.439 8.421 16.396 1.00 89.00 312 SER A C 1
ATOM 2499 O O . SER A 1 312 ? -3.409 7.689 16.601 1.00 89.00 312 SER A O 1
ATOM 2501 N N . ALA A 1 313 ? -1.201 7.932 16.252 1.00 90.62 313 ALA A N 1
ATOM 2502 C CA . ALA A 1 313 ? -0.903 6.506 16.343 1.00 90.62 313 ALA A CA 1
ATOM 2503 C C . ALA A 1 313 ? -1.239 5.933 17.731 1.00 90.62 313 ALA A C 1
ATOM 2505 O O . ALA A 1 313 ? -1.829 4.857 17.814 1.00 90.62 313 ALA A O 1
ATOM 2506 N N . ASP A 1 314 ? -0.935 6.657 18.812 1.00 91.50 314 ASP A N 1
ATOM 2507 C CA . ASP A 1 314 ? -1.287 6.251 20.177 1.00 91.50 314 ASP A CA 1
ATOM 2508 C C . ASP A 1 314 ? -2.806 6.155 20.385 1.00 91.50 314 ASP A C 1
ATOM 2510 O O . ASP A 1 314 ? -3.267 5.213 21.031 1.00 91.50 314 ASP A O 1
ATOM 2514 N N . GLY A 1 315 ? -3.593 7.052 19.779 1.00 92.06 315 GLY A N 1
ATOM 2515 C CA . GLY A 1 315 ? -5.059 6.962 19.782 1.00 92.06 315 GLY A CA 1
ATOM 2516 C C . GLY A 1 315 ? -5.593 5.718 19.055 1.00 92.06 315 GLY A C 1
ATOM 2517 O O . GLY A 1 315 ? -6.526 5.054 19.525 1.00 92.06 315 GLY A O 1
ATOM 2518 N N . VAL A 1 316 ? -4.963 5.337 17.939 1.00 93.12 316 VAL A N 1
ATOM 2519 C CA . VAL A 1 316 ? -5.272 4.075 17.248 1.00 93.12 316 VAL A CA 1
ATOM 2520 C C . VAL A 1 316 ? -4.883 2.879 18.122 1.00 93.12 316 VAL A C 1
ATOM 2522 O O . VAL A 1 316 ? -5.693 1.970 18.298 1.00 93.12 316 VAL A O 1
ATOM 2525 N N . PHE A 1 317 ? -3.695 2.879 18.735 1.00 94.62 317 PHE A N 1
ATOM 2526 C CA . PHE A 1 317 ? -3.263 1.811 19.646 1.00 94.62 317 PHE A CA 1
ATOM 2527 C C . PHE A 1 317 ? -4.176 1.665 20.872 1.00 94.62 317 PHE A C 1
ATOM 2529 O O . PHE A 1 317 ? -4.477 0.539 21.276 1.00 94.62 317 PHE A O 1
ATOM 2536 N N . ASP A 1 318 ? -4.685 2.767 21.424 1.00 93.88 318 ASP A N 1
ATOM 2537 C CA . ASP A 1 318 ? -5.692 2.737 22.488 1.00 93.88 318 ASP A CA 1
ATOM 2538 C C . ASP A 1 318 ? -6.984 2.071 22.033 1.00 93.88 318 ASP A C 1
ATOM 2540 O O . ASP A 1 318 ? -7.539 1.221 22.739 1.00 93.88 318 ASP A O 1
ATOM 2544 N N . THR A 1 319 ? -7.449 2.422 20.836 1.00 93.88 319 THR A N 1
ATOM 2545 C CA . THR A 1 319 ? -8.655 1.833 20.256 1.00 93.88 319 THR A CA 1
ATOM 2546 C C . THR A 1 319 ? -8.474 0.333 20.050 1.00 93.88 319 THR A C 1
ATOM 2548 O O . THR A 1 319 ? -9.330 -0.450 20.470 1.00 93.88 319 THR A O 1
ATOM 2551 N N . LEU A 1 320 ? -7.337 -0.080 19.481 1.00 94.50 320 LEU A N 1
ATOM 2552 C CA . LEU A 1 320 ? -6.994 -1.483 19.257 1.00 94.50 320 LEU A CA 1
ATOM 2553 C C . LEU A 1 320 ? -6.977 -2.264 20.575 1.00 94.50 320 LEU A C 1
ATOM 2555 O O . LEU A 1 320 ? -7.713 -3.237 20.717 1.00 94.50 320 LEU A O 1
ATOM 2559 N N . GLY A 1 321 ? -6.209 -1.820 21.570 1.00 93.31 321 GLY A N 1
ATOM 2560 C CA . GLY A 1 321 ? -6.098 -2.539 22.841 1.00 93.31 321 GLY A CA 1
ATOM 2561 C C . GLY A 1 321 ? -7.380 -2.545 23.688 1.00 93.31 321 GLY A C 1
ATOM 2562 O O . GLY A 1 321 ? -7.535 -3.390 24.569 1.00 93.31 321 GLY A O 1
ATOM 2563 N N . SER A 1 322 ? -8.329 -1.647 23.404 1.00 92.38 322 SER A N 1
ATOM 2564 C CA . SER A 1 322 ? -9.641 -1.621 24.067 1.00 92.38 322 SER A CA 1
ATOM 2565 C C . SER A 1 322 ? -10.678 -2.543 23.413 1.00 92.38 322 SER A C 1
ATOM 2567 O O . SER A 1 322 ? -11.580 -3.032 24.099 1.00 92.38 322 SER A O 1
ATOM 2569 N N . HIS A 1 323 ? -10.581 -2.781 22.101 1.00 92.75 323 HIS A N 1
ATOM 2570 C CA . HIS A 1 323 ? -11.634 -3.457 21.328 1.00 92.75 323 HIS A CA 1
ATOM 2571 C C . HIS A 1 323 ? -11.236 -4.838 20.802 1.00 92.75 323 HIS A C 1
ATOM 2573 O O . HIS A 1 323 ? -12.117 -5.676 20.594 1.00 92.75 323 HIS A O 1
ATOM 2579 N N . VAL A 1 324 ? -9.941 -5.099 20.624 1.00 93.75 324 VAL A N 1
ATOM 2580 C CA . VAL A 1 324 ? -9.431 -6.406 20.201 1.00 93.75 324 VAL A CA 1
ATOM 2581 C C . VAL A 1 324 ? -9.459 -7.366 21.400 1.00 93.75 324 VAL A C 1
ATOM 2583 O O . VAL A 1 324 ? -9.010 -7.002 22.488 1.00 93.75 324 VAL A O 1
ATOM 2586 N N . PRO A 1 325 ? -10.007 -8.587 21.254 1.00 93.44 325 PRO A N 1
ATOM 2587 C CA . PRO A 1 325 ? -10.067 -9.549 22.349 1.00 93.44 325 PRO A CA 1
ATOM 2588 C C . PRO A 1 325 ? -8.669 -10.022 22.773 1.00 93.44 325 PRO A C 1
ATOM 2590 O O . PRO A 1 325 ? -7.727 -10.035 21.980 1.00 93.44 325 PRO A O 1
ATOM 2593 N N . ASN A 1 326 ? -8.552 -10.486 24.020 1.00 92.38 326 ASN A N 1
ATOM 2594 C CA . ASN A 1 326 ? -7.313 -11.076 24.533 1.00 92.38 326 ASN A CA 1
ATOM 2595 C C . ASN A 1 326 ? -6.834 -12.230 23.639 1.00 92.38 326 ASN A C 1
ATOM 2597 O O . ASN A 1 326 ? -7.618 -13.102 23.264 1.00 92.38 326 ASN A O 1
ATOM 2601 N N . GLY A 1 327 ? -5.537 -12.244 23.321 1.00 92.06 327 GLY A N 1
ATOM 2602 C CA . GLY A 1 327 ? -4.943 -13.209 22.389 1.00 92.06 327 GLY A CA 1
ATOM 2603 C C . GLY A 1 327 ? -5.169 -12.882 20.907 1.00 92.06 327 GLY A C 1
ATOM 2604 O O . GLY A 1 327 ? -4.692 -13.622 20.043 1.00 92.06 327 GLY A O 1
ATOM 2605 N N . GLY A 1 328 ? -5.865 -11.782 20.600 1.00 96.06 328 GLY A N 1
ATOM 2606 C CA . GLY A 1 328 ? -5.950 -11.248 19.249 1.00 96.06 328 GLY A CA 1
ATOM 2607 C C . GLY A 1 328 ? -4.585 -10.806 18.718 1.00 96.06 328 GLY A C 1
ATOM 2608 O O . GLY A 1 328 ? -3.654 -10.546 19.480 1.00 96.06 328 GLY A O 1
ATOM 2609 N N . ARG A 1 329 ? -4.454 -10.749 17.391 1.00 97.19 329 ARG A N 1
ATOM 2610 C CA . ARG A 1 329 ? -3.200 -10.390 16.715 1.00 97.19 329 ARG A CA 1
ATOM 2611 C C . ARG A 1 329 ? -3.401 -9.189 15.804 1.00 97.19 329 ARG A C 1
ATOM 2613 O O . ARG A 1 329 ? -4.332 -9.176 15.003 1.00 97.19 329 ARG A O 1
ATOM 2620 N N . VAL A 1 330 ? -2.500 -8.216 15.911 1.00 96.50 330 VAL A N 1
ATOM 2621 C CA . VAL A 1 330 ? -2.450 -7.021 15.062 1.00 96.50 330 VAL A CA 1
ATOM 2622 C C . VAL A 1 330 ? -1.130 -7.032 14.304 1.00 96.50 330 VAL A C 1
ATOM 2624 O O . VAL A 1 330 ? -0.073 -7.184 14.912 1.00 96.50 330 VAL A O 1
ATOM 2627 N N . VAL A 1 331 ? -1.192 -6.876 12.986 1.00 95.69 331 VAL A N 1
ATOM 2628 C CA . VAL A 1 331 ? -0.029 -6.870 12.097 1.00 95.69 331 VAL A CA 1
ATOM 2629 C C . VAL A 1 331 ? -0.103 -5.629 11.220 1.00 95.69 331 VAL A C 1
ATOM 2631 O O . VAL A 1 331 ? -1.143 -5.341 10.628 1.00 95.69 331 VAL A O 1
ATOM 2634 N N . TYR A 1 332 ? 0.999 -4.893 11.145 1.00 93.06 332 TYR A N 1
ATOM 2635 C CA . TYR A 1 332 ? 1.130 -3.689 10.336 1.00 93.06 332 TYR A CA 1
ATOM 2636 C C . TYR A 1 332 ? 2.558 -3.566 9.796 1.00 93.06 332 TYR A C 1
ATOM 2638 O O . TYR A 1 332 ? 3.493 -4.165 10.329 1.00 93.06 332 TYR A O 1
ATOM 2646 N N . TRP A 1 333 ? 2.700 -2.803 8.718 1.00 88.88 333 TRP A N 1
ATOM 2647 C CA . TRP A 1 333 ? 3.949 -2.528 8.019 1.00 88.88 333 TRP A CA 1
ATOM 2648 C C . TRP A 1 333 ? 4.404 -1.102 8.321 1.00 88.88 333 TRP A C 1
ATOM 2650 O O . TRP A 1 333 ? 3.596 -0.199 8.530 1.00 88.88 333 TRP A O 1
ATOM 2660 N N . GLU A 1 334 ? 5.712 -0.884 8.266 1.00 84.81 334 GLU A N 1
ATOM 2661 C CA . GLU A 1 334 ? 6.328 0.439 8.364 1.00 84.81 334 GLU A CA 1
ATOM 2662 C C . GLU A 1 334 ? 7.204 0.671 7.131 1.00 84.81 334 GLU A C 1
ATOM 2664 O O . GLU A 1 334 ? 7.898 -0.249 6.682 1.00 84.81 334 GLU A O 1
ATOM 2669 N N . TYR A 1 335 ? 7.169 1.885 6.565 1.00 80.38 335 TYR A N 1
ATOM 2670 C CA . TYR A 1 335 ? 7.928 2.203 5.353 1.00 80.38 335 TYR A CA 1
ATOM 2671 C C . TYR A 1 335 ? 9.129 3.117 5.600 1.00 80.38 335 TYR A C 1
ATOM 2673 O O . TYR A 1 335 ? 10.225 2.768 5.170 1.00 80.38 335 TYR A O 1
ATOM 2681 N N . MET A 1 336 ? 8.939 4.278 6.228 1.00 80.81 336 MET A N 1
ATOM 2682 C CA . MET A 1 336 ? 10.021 5.184 6.663 1.00 80.81 336 MET A CA 1
ATOM 2683 C C . MET A 1 336 ? 9.684 5.894 7.981 1.00 80.81 336 MET A C 1
ATOM 2685 O O . MET A 1 336 ? 10.552 6.528 8.579 1.00 80.81 336 MET A O 1
ATOM 2689 N N . ASN A 1 337 ? 8.446 5.764 8.454 1.00 81.56 337 ASN A N 1
ATOM 2690 C CA . ASN A 1 337 ? 7.961 6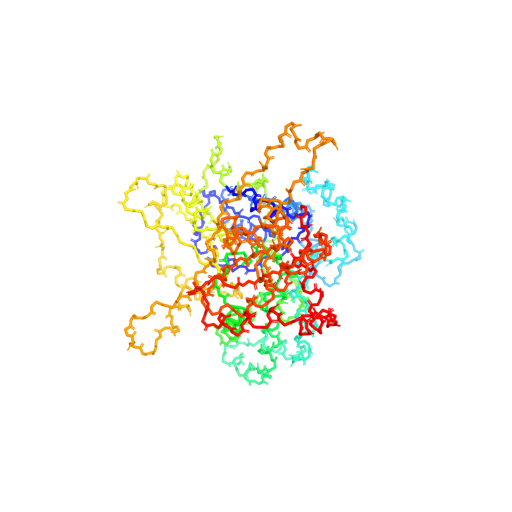.372 9.675 1.00 81.56 337 ASN A CA 1
ATOM 2691 C C . ASN A 1 337 ? 7.579 5.282 10.690 1.00 81.56 337 ASN A C 1
ATOM 2693 O O . ASN A 1 337 ? 6.521 4.665 10.579 1.00 81.56 337 ASN A O 1
ATOM 2697 N N . SER A 1 338 ? 8.454 5.024 11.667 1.00 81.94 338 SER A N 1
ATOM 2698 C CA . SER A 1 338 ? 8.203 3.997 12.687 1.00 81.94 338 SER A CA 1
ATOM 2699 C C . SER A 1 338 ? 7.267 4.521 13.782 1.00 81.94 338 SER A C 1
ATOM 2701 O O . SER A 1 338 ? 7.401 5.658 14.253 1.00 81.94 338 SER A O 1
ATOM 2703 N N . ARG A 1 339 ? 6.302 3.692 14.181 1.00 85.50 339 ARG A N 1
ATOM 2704 C CA . ARG A 1 339 ? 5.313 3.953 15.228 1.00 85.50 339 ARG A CA 1
ATOM 2705 C C . ARG A 1 339 ? 5.199 2.730 16.125 1.00 85.50 339 ARG A C 1
ATOM 2707 O O . ARG A 1 339 ? 4.900 1.619 15.695 1.00 85.50 339 ARG A O 1
ATOM 2714 N N . ALA A 1 340 ? 5.383 2.965 17.414 1.00 83.06 340 ALA A N 1
ATOM 2715 C CA . ALA A 1 340 ? 5.108 1.990 18.455 1.00 83.06 340 ALA A CA 1
ATOM 2716 C C . ALA A 1 340 ? 4.233 2.645 19.529 1.00 83.06 340 ALA A C 1
ATOM 2718 O O . ALA A 1 340 ? 4.300 3.869 19.672 1.00 83.06 340 ALA A O 1
ATOM 2719 N N . PRO A 1 341 ? 3.454 1.862 20.294 1.00 83.12 341 PRO A N 1
ATOM 2720 C CA . PRO A 1 341 ? 2.715 2.386 21.435 1.00 83.12 341 PRO A CA 1
ATOM 2721 C C . PRO A 1 341 ? 3.652 3.118 22.402 1.00 83.12 341 PRO A C 1
ATOM 2723 O O . PRO A 1 341 ? 4.658 2.547 22.835 1.00 83.12 341 PRO A O 1
ATOM 2726 N N . SER A 1 342 ? 3.346 4.370 22.744 1.00 81.19 342 SER A N 1
ATOM 2727 C CA . SER A 1 342 ? 4.158 5.123 23.702 1.00 81.19 342 SER A CA 1
ATOM 2728 C C . SER A 1 342 ? 4.034 4.575 25.130 1.00 81.19 342 SER A C 1
ATOM 2730 O O . SER A 1 342 ? 2.959 4.170 25.586 1.00 81.19 342 SER A O 1
ATOM 2732 N N . CYS A 1 343 ? 5.149 4.586 25.869 1.00 68.69 343 CYS A N 1
ATOM 2733 C CA . CYS A 1 343 ? 5.168 4.237 27.288 1.00 68.69 343 CYS A CA 1
ATOM 2734 C C . CYS A 1 343 ? 4.491 5.344 28.111 1.00 68.69 343 CYS A C 1
ATOM 2736 O O . CYS A 1 343 ? 4.970 6.476 28.133 1.00 68.69 343 CYS A O 1
ATOM 2738 N N . THR A 1 344 ? 3.427 5.020 28.846 1.00 59.56 344 THR A N 1
ATOM 2739 C CA . THR A 1 344 ? 2.793 5.954 29.791 1.00 59.56 344 THR A CA 1
ATOM 2740 C C . THR A 1 344 ? 3.211 5.662 31.227 1.00 59.56 344 THR A C 1
ATOM 2742 O O . THR A 1 344 ? 3.186 4.511 31.658 1.00 59.56 344 THR A O 1
ATOM 2745 N N . SER A 1 345 ? 3.535 6.702 31.999 1.00 48.25 345 SER A N 1
ATOM 2746 C CA . SER A 1 345 ? 3.911 6.598 33.418 1.00 48.25 345 SER A CA 1
ATOM 2747 C C . SER A 1 345 ? 2.731 6.373 34.379 1.00 48.25 345 SER A C 1
ATOM 2749 O O . SER A 1 345 ? 2.964 6.104 35.555 1.00 48.25 345 SER A O 1
ATOM 2751 N N . ALA A 1 346 ? 1.479 6.424 33.911 1.00 46.88 346 ALA A N 1
ATOM 2752 C CA . ALA A 1 346 ? 0.289 6.069 34.689 1.00 46.88 346 ALA A CA 1
ATOM 2753 C C . ALA A 1 346 ? -0.942 5.892 33.774 1.00 46.88 346 ALA A C 1
ATOM 2755 O O . ALA A 1 346 ? -1.215 6.773 32.963 1.00 46.88 346 ALA A O 1
ATOM 2756 N N . GLY A 1 347 ? -1.708 4.801 33.935 1.00 55.69 347 GLY A N 1
ATOM 2757 C CA . GLY A 1 347 ? -3.074 4.662 33.395 1.00 55.69 347 GLY A CA 1
ATOM 2758 C C . GLY A 1 347 ? -3.408 3.315 32.733 1.00 55.69 347 GLY A C 1
ATOM 2759 O O . GLY A 1 347 ? -2.607 2.771 31.9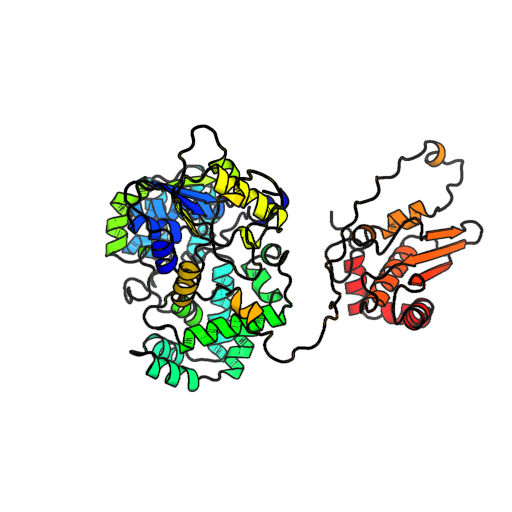78 1.00 55.69 347 GLY A O 1
ATOM 2760 N N . ASP A 1 348 ? -4.623 2.814 32.990 1.00 61.31 348 ASP A N 1
ATOM 2761 C CA . ASP A 1 348 ? -5.285 1.662 32.339 1.00 61.31 348 ASP A CA 1
ATOM 2762 C C . ASP A 1 348 ? -5.725 2.048 30.908 1.00 61.31 348 ASP A C 1
ATOM 2764 O O . ASP A 1 348 ? -6.910 2.124 30.589 1.00 61.31 348 ASP A O 1
ATOM 2768 N N . THR A 1 349 ? -4.758 2.424 30.065 1.00 82.81 349 THR A N 1
ATOM 2769 C CA . THR A 1 349 ? -4.996 2.778 28.657 1.00 82.81 349 THR A CA 1
ATOM 2770 C C . THR A 1 349 ? -5.110 1.517 27.807 1.00 82.81 349 THR A C 1
ATOM 2772 O O . THR A 1 349 ? -4.512 0.483 28.117 1.00 82.81 349 THR A O 1
ATOM 2775 N N . GLY A 1 350 ? -5.864 1.586 26.707 1.00 85.12 350 GLY A N 1
ATOM 2776 C CA . GLY A 1 350 ? -5.991 0.455 25.789 1.00 85.12 350 GLY A CA 1
ATOM 2777 C C . GLY A 1 350 ? -4.628 0.006 25.262 1.00 85.12 350 GLY A C 1
ATOM 2778 O O . GLY A 1 350 ? -4.325 -1.187 25.288 1.00 85.12 350 GLY A O 1
ATOM 2779 N N . ARG A 1 351 ? -3.753 0.951 24.887 1.00 88.25 351 ARG A N 1
ATOM 2780 C CA . ARG A 1 351 ? -2.437 0.635 24.319 1.00 88.25 351 ARG A CA 1
ATOM 2781 C C . ARG A 1 351 ? -1.512 -0.110 25.280 1.00 88.25 351 ARG A C 1
ATOM 2783 O O . ARG A 1 351 ? -0.686 -0.891 24.820 1.00 88.25 351 ARG A O 1
ATOM 2790 N N . ALA A 1 352 ? -1.691 0.043 26.596 1.00 87.88 352 ALA A N 1
ATOM 2791 C CA . ALA A 1 352 ? -0.936 -0.708 27.605 1.00 87.88 352 ALA A CA 1
ATOM 2792 C C . ALA A 1 352 ? -1.226 -2.223 27.584 1.00 87.88 352 ALA A C 1
ATOM 2794 O O . ALA A 1 352 ? -0.468 -3.005 28.155 1.00 87.88 352 ALA A O 1
ATOM 2795 N N . ARG A 1 353 ? -2.310 -2.651 26.922 1.00 89.75 353 ARG A N 1
ATOM 2796 C CA . ARG A 1 353 ? -2.674 -4.067 26.733 1.00 89.75 353 ARG A CA 1
ATOM 2797 C C . ARG A 1 353 ? -2.034 -4.692 25.495 1.00 89.75 353 ARG A C 1
ATOM 2799 O O . ARG A 1 353 ? -2.145 -5.901 25.302 1.00 89.75 353 ARG A O 1
ATOM 2806 N N . LEU A 1 354 ? -1.391 -3.888 24.649 1.00 91.44 354 LEU A N 1
ATOM 2807 C CA . LEU A 1 354 ? -0.690 -4.367 23.465 1.00 91.44 354 LEU A CA 1
ATOM 2808 C C . LEU A 1 354 ? 0.731 -4.791 23.837 1.00 91.44 354 LEU A C 1
ATOM 2810 O O . LEU A 1 354 ? 1.452 -4.080 24.534 1.00 91.44 354 LEU A O 1
ATOM 2814 N N . GLN A 1 355 ? 1.150 -5.943 23.322 1.00 91.19 355 GLN A N 1
ATOM 2815 C CA . GLN A 1 355 ? 2.496 -6.466 23.508 1.00 91.19 355 GLN A CA 1
ATOM 2816 C C . GLN A 1 355 ? 3.124 -6.767 22.148 1.00 91.19 355 GLN A C 1
ATOM 2818 O O . GLN A 1 355 ? 2.588 -7.554 21.369 1.00 91.19 355 GLN A O 1
ATOM 2823 N N . GLU A 1 356 ? 4.283 -6.168 21.872 1.00 90.81 356 GLU A N 1
ATOM 2824 C CA . GLU A 1 356 ? 5.062 -6.488 20.675 1.00 90.81 356 GLU A CA 1
ATOM 2825 C C . GLU A 1 356 ? 5.678 -7.890 20.801 1.00 90.81 356 GLU A C 1
ATOM 2827 O O . GLU A 1 356 ? 6.408 -8.192 21.750 1.00 90.81 356 GLU A O 1
ATOM 2832 N N . MET A 1 357 ? 5.433 -8.739 19.805 1.00 91.81 357 MET A N 1
ATOM 2833 C CA . MET A 1 357 ? 6.011 -10.080 19.708 1.00 91.81 357 MET A CA 1
ATOM 2834 C C . MET A 1 357 ? 7.405 -10.021 19.066 1.00 91.81 357 MET A C 1
ATOM 2836 O O . MET A 1 357 ? 7.604 -10.508 17.958 1.00 91.81 357 MET A O 1
ATOM 2840 N N . LYS A 1 358 ? 8.374 -9.398 19.751 1.00 89.50 358 LYS A N 1
ATOM 2841 C CA . LYS A 1 358 ? 9.682 -8.997 19.183 1.00 89.50 358 LYS A CA 1
ATOM 2842 C C . LYS A 1 358 ? 10.408 -10.088 18.384 1.00 89.50 358 LYS A C 1
ATOM 2844 O O . LYS A 1 358 ? 10.815 -9.832 17.254 1.00 89.50 358 LYS A O 1
ATOM 2849 N N . GLU A 1 359 ? 10.549 -11.290 18.943 1.00 90.12 359 GLU A N 1
ATOM 2850 C CA . GLU A 1 359 ? 11.243 -12.411 18.284 1.00 90.12 359 GLU A CA 1
ATOM 2851 C C . GLU A 1 359 ? 10.505 -12.888 17.025 1.00 90.12 359 GLU A C 1
ATOM 2853 O O . GLU A 1 359 ? 11.117 -13.131 15.984 1.00 90.12 359 GLU A O 1
ATOM 2858 N N . GLU A 1 360 ? 9.173 -12.978 17.097 1.00 91.94 360 GLU A N 1
ATOM 2859 C CA . GLU A 1 360 ? 8.341 -13.352 15.954 1.00 91.94 360 GLU A CA 1
ATOM 2860 C C . GLU A 1 360 ? 8.395 -12.270 14.868 1.00 91.94 360 GLU A C 1
ATOM 2862 O O . GLU A 1 360 ? 8.612 -12.595 13.703 1.00 91.94 360 GLU A O 1
ATOM 2867 N N . CYS A 1 361 ? 8.298 -10.990 15.244 1.00 89.75 361 CYS A N 1
ATOM 2868 C CA . CYS A 1 361 ? 8.449 -9.860 14.330 1.00 89.75 361 CYS A CA 1
ATOM 2869 C C . CYS A 1 361 ? 9.812 -9.870 13.627 1.00 89.75 361 CYS A C 1
ATOM 2871 O O . CYS A 1 361 ? 9.865 -9.675 12.416 1.00 89.75 361 CYS A O 1
ATOM 2873 N N . GLN A 1 362 ? 10.909 -10.117 14.350 1.00 86.94 362 GLN A N 1
ATOM 2874 C CA . GLN A 1 362 ? 12.243 -10.186 13.752 1.00 86.94 362 GLN A CA 1
ATOM 2875 C C . GLN A 1 362 ? 12.341 -11.320 12.726 1.00 86.94 362 GLN A C 1
ATOM 2877 O O . GLN A 1 362 ? 12.721 -11.075 11.582 1.00 86.94 362 GLN A O 1
ATOM 2882 N N . ARG A 1 363 ? 11.934 -12.538 13.101 1.00 90.12 363 ARG A N 1
ATOM 2883 C CA . ARG A 1 363 ? 11.958 -13.695 12.196 1.00 90.12 363 ARG A CA 1
ATOM 2884 C C . ARG A 1 363 ? 11.112 -13.454 10.944 1.00 90.12 363 ARG A C 1
ATOM 2886 O O . ARG A 1 363 ? 11.543 -13.736 9.833 1.00 90.12 363 ARG A O 1
ATOM 2893 N N . LEU A 1 364 ? 9.910 -12.909 11.111 1.00 90.69 364 LEU A N 1
ATOM 2894 C CA . LEU A 1 364 ? 9.005 -12.630 9.998 1.00 90.69 364 LEU A CA 1
ATOM 2895 C C . LEU A 1 364 ? 9.540 -11.545 9.053 1.00 90.69 364 LEU A C 1
ATOM 2897 O O . LEU A 1 364 ? 9.382 -11.680 7.843 1.00 90.69 364 LEU A O 1
ATOM 2901 N N . ARG A 1 365 ? 10.226 -10.517 9.570 1.00 85.50 365 ARG A N 1
ATOM 2902 C CA . ARG A 1 365 ? 10.926 -9.516 8.741 1.00 85.50 365 ARG A CA 1
ATOM 2903 C C . ARG A 1 365 ? 12.049 -10.135 7.911 1.00 85.50 365 ARG A C 1
ATOM 2905 O O . ARG A 1 365 ? 12.324 -9.669 6.812 1.00 85.50 365 ARG A O 1
ATOM 2912 N N . GLU A 1 366 ? 12.717 -11.165 8.424 1.00 84.94 366 GLU A N 1
ATOM 2913 C CA . GLU A 1 366 ? 13.756 -11.880 7.677 1.00 84.94 366 GLU A CA 1
ATOM 2914 C C . GLU A 1 366 ? 13.185 -12.747 6.547 1.00 84.94 366 GLU A C 1
ATOM 2916 O O . GLU A 1 366 ? 13.850 -12.924 5.525 1.00 84.94 366 GLU A O 1
ATOM 2921 N N . GLU A 1 367 ? 11.957 -13.243 6.719 1.00 88.56 367 GLU A N 1
ATOM 2922 C CA . GLU A 1 367 ? 11.217 -14.030 5.728 1.00 88.56 367 GLU A CA 1
ATOM 2923 C C . GLU A 1 367 ? 10.482 -13.175 4.679 1.00 88.56 367 GLU A C 1
ATOM 2925 O O . GLU A 1 367 ? 10.122 -13.706 3.623 1.00 88.56 367 GLU A O 1
ATOM 2930 N N . ASP A 1 368 ? 10.243 -11.886 4.956 1.00 88.56 368 ASP A N 1
ATOM 2931 C CA . ASP A 1 368 ? 9.517 -10.977 4.064 1.00 88.56 368 ASP A CA 1
ATOM 2932 C C . ASP A 1 368 ? 10.269 -10.797 2.737 1.00 88.56 368 ASP A C 1
ATOM 2934 O O . ASP A 1 368 ? 11.446 -10.431 2.695 1.00 88.56 368 ASP A O 1
ATOM 2938 N N . ARG A 1 369 ? 9.574 -11.081 1.632 1.00 88.88 369 ARG A N 1
ATOM 2939 C CA . ARG A 1 369 ? 10.119 -10.977 0.273 1.00 88.88 369 ARG A CA 1
ATOM 2940 C C . ARG A 1 369 ? 9.686 -9.717 -0.476 1.00 88.88 369 ARG A C 1
ATOM 2942 O O . ARG A 1 369 ? 10.068 -9.544 -1.635 1.00 88.88 369 ARG A O 1
ATOM 2949 N N . SER A 1 370 ? 8.876 -8.868 0.145 1.00 87.19 370 SER A N 1
ATOM 2950 C CA . SER A 1 370 ? 8.498 -7.559 -0.373 1.00 87.19 370 SER A CA 1
ATOM 2951 C C . SER A 1 370 ? 9.666 -6.569 -0.318 1.00 87.19 370 SER A C 1
ATOM 2953 O O . SER A 1 370 ? 10.651 -6.747 0.394 1.00 87.19 370 SER A O 1
ATOM 2955 N N . LEU A 1 371 ? 9.560 -5.490 -1.096 1.00 77.12 371 LEU A N 1
ATOM 2956 C CA . LEU A 1 371 ? 10.617 -4.478 -1.242 1.00 77.12 371 LEU A CA 1
ATOM 2957 C C . LEU A 1 371 ? 10.408 -3.249 -0.340 1.00 77.12 371 LEU A C 1
ATOM 2959 O O . LEU A 1 371 ? 11.160 -2.276 -0.417 1.00 77.12 371 LEU A O 1
ATOM 2963 N N . THR A 1 372 ? 9.359 -3.253 0.485 1.00 64.62 372 THR A N 1
ATOM 2964 C CA . THR A 1 372 ? 8.826 -2.037 1.113 1.00 64.62 372 THR A CA 1
ATOM 2965 C C . THR A 1 372 ? 9.050 -1.935 2.620 1.00 64.62 372 THR A C 1
ATOM 2967 O O . THR A 1 372 ? 8.797 -0.861 3.151 1.00 64.62 372 THR A O 1
ATOM 2970 N N . GLN A 1 373 ? 9.546 -2.957 3.323 1.00 58.06 373 GLN A N 1
ATOM 2971 C CA . GLN A 1 373 ? 9.708 -2.893 4.787 1.00 58.06 373 GLN A CA 1
ATOM 2972 C C . GLN A 1 373 ? 11.041 -2.295 5.263 1.00 58.06 373 GLN A C 1
ATOM 2974 O O . GLN A 1 373 ? 12.099 -2.624 4.727 1.00 58.06 373 GLN A O 1
ATOM 2979 N N . THR A 1 374 ? 10.996 -1.473 6.319 1.00 50.72 374 THR A N 1
ATOM 2980 C CA . THR A 1 374 ? 12.166 -1.055 7.127 1.00 50.72 374 THR A CA 1
ATOM 2981 C C . THR A 1 374 ? 12.337 -1.963 8.329 1.00 50.72 374 THR A C 1
ATOM 2983 O O . THR A 1 374 ? 11.350 -2.320 8.968 1.00 50.72 374 THR A O 1
ATOM 2986 N N . SER A 1 375 ? 13.577 -2.248 8.731 1.00 44.59 375 SER A N 1
ATOM 2987 C CA . SER A 1 375 ? 13.823 -2.705 10.096 1.00 44.59 375 SER A CA 1
ATOM 2988 C C . SER A 1 375 ? 14.157 -1.520 11.011 1.00 44.59 375 SER A C 1
ATOM 2990 O O . SER A 1 375 ? 14.908 -0.621 10.636 1.00 44.59 375 SER A O 1
ATOM 2992 N N . ARG A 1 376 ? 13.628 -1.538 12.240 1.00 42.44 376 ARG A N 1
ATOM 2993 C CA . ARG A 1 376 ? 14.053 -0.646 13.339 1.00 42.44 376 ARG A CA 1
ATOM 2994 C C . ARG A 1 376 ? 15.567 -0.765 13.589 1.00 42.44 376 ARG A C 1
ATOM 2996 O O . ARG A 1 376 ? 16.248 0.215 13.859 1.00 42.44 376 ARG A O 1
ATOM 3003 N N . THR A 1 377 ? 16.100 -1.969 13.385 1.00 40.94 377 THR A N 1
ATOM 3004 C CA . THR A 1 377 ? 17.520 -2.308 13.509 1.00 40.94 377 THR A CA 1
ATOM 3005 C C . THR A 1 377 ? 18.411 -1.716 12.418 1.00 40.94 377 THR A C 1
ATOM 3007 O O . THR A 1 377 ? 19.580 -1.505 12.696 1.00 40.94 377 THR A O 1
ATOM 3010 N N . ASP A 1 378 ? 17.920 -1.383 11.220 1.00 37.97 378 ASP A N 1
ATOM 3011 C CA . ASP A 1 378 ? 18.749 -0.734 10.183 1.00 37.97 378 ASP A CA 1
ATOM 3012 C C . ASP A 1 378 ? 19.036 0.735 10.530 1.00 37.97 378 ASP A C 1
ATOM 3014 O O . ASP A 1 378 ? 20.053 1.288 10.106 1.00 37.97 378 ASP A O 1
ATOM 3018 N N . GLN A 1 379 ? 18.161 1.359 11.329 1.00 38.66 379 GLN A N 1
ATOM 3019 C CA . GLN A 1 379 ? 18.407 2.677 11.917 1.00 38.66 379 GLN A CA 1
ATOM 3020 C C . GLN A 1 379 ? 19.383 2.591 13.103 1.00 38.66 379 GLN A C 1
ATOM 3022 O O . GLN A 1 379 ? 20.217 3.476 13.267 1.00 38.66 379 GLN A O 1
ATOM 3027 N N . GLU A 1 380 ? 19.348 1.506 13.885 1.00 31.77 380 GLU A N 1
ATOM 3028 C CA . GLU A 1 380 ? 20.221 1.323 15.057 1.00 31.77 380 GLU A CA 1
ATOM 3029 C C . GLU A 1 380 ? 21.613 0.745 14.710 1.00 31.77 380 GLU A C 1
ATOM 3031 O O . GLU A 1 380 ? 22.611 1.129 15.316 1.00 31.77 380 GLU A O 1
ATOM 3036 N N . GLN A 1 381 ? 21.739 -0.120 13.694 1.00 28.06 381 GLN A N 1
ATOM 3037 C CA . GLN A 1 381 ? 23.001 -0.791 13.332 1.00 28.06 381 GLN A CA 1
ATOM 3038 C C . GLN A 1 381 ? 24.014 0.109 12.607 1.00 28.06 381 GLN A C 1
ATOM 3040 O O . GLN A 1 381 ? 25.187 -0.253 12.515 1.00 28.06 381 GLN A O 1
ATOM 3045 N N . LYS A 1 382 ? 23.617 1.297 12.132 1.00 33.31 382 LYS A N 1
ATOM 3046 C CA . LYS A 1 382 ? 24.570 2.298 11.617 1.00 33.31 382 LYS A CA 1
ATOM 3047 C C . LYS A 1 382 ? 25.225 3.151 12.711 1.00 33.31 382 LYS A C 1
ATOM 3049 O O . LYS A 1 382 ? 26.178 3.862 12.404 1.00 33.31 382 LYS A O 1
ATOM 3054 N N . VAL A 1 383 ? 24.802 3.046 13.974 1.00 31.41 383 VAL A N 1
ATOM 3055 C CA . VAL A 1 383 ? 25.370 3.805 15.112 1.00 31.41 383 VAL A CA 1
ATOM 3056 C C . VAL A 1 383 ? 26.437 2.980 15.850 1.00 31.41 383 VAL A C 1
ATOM 3058 O O . VAL A 1 383 ? 26.455 2.874 17.071 1.00 31.41 383 VAL A O 1
ATOM 3061 N N . GLY A 1 384 ? 27.318 2.330 15.089 1.00 28.52 384 GLY A N 1
ATOM 3062 C CA . GLY A 1 384 ? 28.241 1.322 15.604 1.00 28.52 384 GLY A CA 1
ATOM 3063 C C . GLY A 1 384 ? 29.708 1.537 15.253 1.00 28.52 384 GLY A C 1
ATOM 3064 O O . GLY A 1 384 ? 30.352 0.546 14.945 1.00 28.52 384 GLY A O 1
ATOM 3065 N N . VAL A 1 385 ? 30.237 2.770 15.291 1.00 28.31 385 VAL A N 1
ATOM 3066 C CA . VAL A 1 385 ? 31.669 3.070 15.530 1.00 28.31 385 VAL A CA 1
ATOM 3067 C C . VAL A 1 385 ? 31.779 4.453 16.199 1.00 28.31 385 VAL A C 1
ATOM 3069 O O . VAL A 1 385 ? 31.173 5.409 15.732 1.00 28.31 385 VAL A O 1
ATOM 3072 N N . GLU A 1 386 ? 32.585 4.514 17.264 1.00 24.25 386 GLU A N 1
ATOM 3073 C CA . GLU A 1 386 ? 32.890 5.630 18.184 1.00 24.25 386 GLU A CA 1
ATOM 3074 C C . GLU A 1 386 ? 31.860 5.956 19.282 1.00 24.25 386 GLU A C 1
ATOM 3076 O O . GLU A 1 386 ? 30.950 6.768 19.135 1.00 24.25 386 GLU A O 1
ATOM 3081 N N . GLU A 1 387 ? 32.120 5.391 20.469 1.00 30.67 387 GLU A N 1
ATOM 3082 C CA . GLU A 1 387 ? 31.819 6.045 21.742 1.00 30.67 387 GLU A CA 1
ATOM 3083 C C . GLU A 1 387 ? 32.414 7.463 21.736 1.00 30.67 387 GLU A C 1
ATOM 3085 O O . GLU A 1 387 ? 33.597 7.663 22.014 1.00 30.67 387 GLU A O 1
ATOM 3090 N N . ASN A 1 388 ? 31.588 8.466 21.456 1.00 24.78 388 ASN A N 1
ATOM 3091 C CA . ASN A 1 388 ? 31.876 9.836 21.843 1.00 24.78 388 ASN A CA 1
ATOM 3092 C C . ASN A 1 388 ? 30.682 10.409 22.600 1.00 24.78 388 ASN A C 1
ATOM 3094 O O . ASN A 1 388 ? 29.528 10.306 22.191 1.00 24.78 388 ASN A O 1
ATOM 3098 N N . LYS A 1 389 ? 30.994 10.960 23.773 1.00 25.56 389 LYS A N 1
ATOM 3099 C CA . LYS A 1 389 ? 30.061 11.565 24.721 1.00 25.56 389 LYS A CA 1
ATOM 3100 C C . LYS A 1 389 ? 29.077 12.503 24.020 1.00 25.56 389 LYS A C 1
ATOM 3102 O O . LYS A 1 389 ? 29.493 13.329 23.217 1.00 25.56 389 LYS A O 1
ATOM 3107 N N . MET A 1 390 ? 27.810 12.397 24.433 1.00 31.31 390 MET A N 1
ATOM 3108 C CA . MET A 1 390 ? 26.742 13.396 24.316 1.00 31.31 390 MET A CA 1
ATOM 3109 C C . MET A 1 390 ? 27.189 14.759 23.762 1.00 31.31 390 MET A C 1
ATOM 3111 O O . MET A 1 390 ? 27.736 15.588 24.489 1.00 31.31 390 MET A O 1
ATOM 3115 N N . ALA A 1 391 ? 26.819 15.015 22.515 1.00 24.41 391 ALA A N 1
ATOM 3116 C CA . ALA A 1 391 ? 26.417 16.335 22.062 1.00 24.41 391 ALA A CA 1
ATOM 3117 C C . ALA A 1 391 ? 25.081 16.137 21.339 1.00 24.41 391 ALA A C 1
ATOM 3119 O O . ALA A 1 391 ? 25.013 15.418 20.344 1.00 24.41 391 ALA A O 1
ATOM 3120 N N . ALA A 1 392 ? 24.005 16.683 21.905 1.00 26.95 392 ALA A N 1
ATOM 3121 C CA . ALA A 1 392 ? 22.700 16.705 21.262 1.00 26.95 392 ALA A CA 1
ATOM 3122 C C . ALA A 1 392 ? 22.844 17.424 19.912 1.00 26.95 392 ALA A C 1
ATOM 3124 O O . ALA A 1 392 ? 23.222 18.591 19.874 1.00 26.95 392 ALA A O 1
ATOM 3125 N N . LEU A 1 393 ? 22.609 16.710 18.810 1.00 25.75 393 LEU A N 1
ATOM 3126 C CA . LEU A 1 393 ? 22.560 17.304 17.480 1.00 25.75 393 LEU A CA 1
ATOM 3127 C C . LEU A 1 393 ? 21.171 17.917 17.297 1.0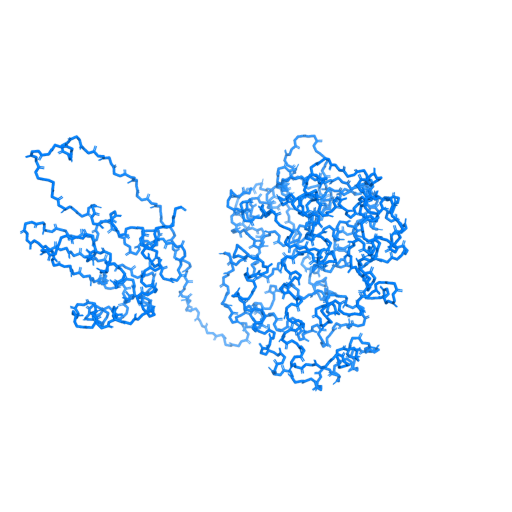0 25.75 393 LEU A C 1
ATOM 3129 O O . LEU A 1 393 ? 20.167 17.223 17.151 1.00 25.75 393 LEU A O 1
ATOM 3133 N N . GLU A 1 394 ? 21.147 19.239 17.399 1.00 33.53 394 GLU A N 1
ATOM 3134 C CA . GLU A 1 394 ? 20.002 20.121 17.231 1.00 33.53 394 GLU A CA 1
ATOM 3135 C C . GLU A 1 394 ? 19.578 20.159 15.760 1.00 33.53 394 GLU A C 1
ATOM 3137 O O . GLU A 1 394 ? 20.300 20.684 14.920 1.00 33.53 394 GLU A O 1
ATOM 3142 N N . ASN A 1 395 ? 18.410 19.598 15.455 1.00 35.03 395 ASN A N 1
ATOM 3143 C CA . ASN A 1 395 ? 17.517 20.057 14.388 1.00 35.03 395 ASN A CA 1
ATOM 3144 C C . ASN A 1 395 ? 16.131 19.460 14.661 1.00 35.03 395 ASN A C 1
ATOM 3146 O O . ASN A 1 395 ? 15.766 18.398 14.160 1.00 35.03 395 ASN A O 1
ATOM 3150 N N . ALA A 1 396 ? 15.386 20.125 15.544 1.00 38.25 396 ALA A N 1
ATOM 3151 C CA . ALA A 1 396 ? 13.973 19.853 15.759 1.00 38.25 396 ALA A CA 1
ATOM 3152 C C . ALA A 1 396 ? 13.166 20.341 14.544 1.00 38.25 396 ALA A C 1
ATOM 3154 O O . ALA A 1 396 ? 13.522 21.350 13.934 1.00 38.25 396 ALA A O 1
ATOM 3155 N N . ASN A 1 397 ? 12.049 19.670 14.236 1.00 38.50 397 ASN A N 1
ATOM 3156 C CA . ASN A 1 397 ? 10.979 20.304 13.462 1.00 38.50 397 ASN A CA 1
ATOM 3157 C C . ASN A 1 397 ? 10.689 21.675 14.087 1.00 38.50 397 ASN A C 1
ATOM 3159 O O . ASN A 1 397 ? 10.630 21.755 15.322 1.00 38.50 397 ASN A O 1
ATOM 3163 N N . PRO A 1 398 ? 10.505 22.737 13.287 1.00 45.41 398 PRO A N 1
ATOM 3164 C CA . PRO A 1 398 ? 10.149 24.019 13.857 1.00 45.41 398 PRO A CA 1
ATOM 3165 C C . PRO A 1 398 ? 8.848 23.844 14.641 1.00 45.41 398 PRO A C 1
ATOM 3167 O O . PRO A 1 398 ? 7.883 23.246 14.161 1.00 45.41 398 PRO A O 1
ATOM 3170 N N . LEU A 1 399 ? 8.871 24.289 15.896 1.00 52.69 399 LEU A N 1
ATOM 3171 C CA . LEU A 1 399 ? 7.685 24.318 16.739 1.00 52.69 399 LEU A CA 1
ATOM 3172 C C . LEU A 1 399 ? 6.624 25.134 15.994 1.00 52.69 399 LEU A C 1
ATOM 3174 O O . LEU A 1 399 ? 6.912 26.247 15.561 1.00 52.69 399 LEU A O 1
ATOM 3178 N N . VAL A 1 400 ? 5.436 24.562 15.800 1.00 52.78 400 VAL A N 1
ATOM 3179 C CA . VAL A 1 400 ? 4.326 25.261 15.146 1.00 52.78 400 VAL A CA 1
ATOM 3180 C C . VAL A 1 400 ? 3.573 26.039 16.212 1.00 52.78 400 VAL A C 1
ATOM 3182 O O . VAL A 1 400 ? 3.113 25.463 17.200 1.00 52.78 400 VAL A O 1
ATOM 3185 N N . PHE A 1 401 ? 3.466 27.347 16.027 1.00 65.50 401 PHE A N 1
ATOM 3186 C CA . PHE A 1 401 ? 2.786 28.245 16.951 1.00 65.50 401 PHE A CA 1
ATOM 3187 C C . PHE A 1 401 ? 1.384 28.572 16.427 1.00 65.50 401 PHE A C 1
ATOM 3189 O O . PHE A 1 401 ? 1.141 28.605 15.222 1.00 65.50 401 PHE A O 1
ATOM 3196 N N . GLY A 1 402 ? 0.436 28.771 17.346 1.00 57.94 402 GLY A N 1
ATOM 3197 C CA . GLY A 1 402 ? -0.939 29.116 16.988 1.00 57.94 402 GLY A CA 1
ATOM 3198 C C . GLY A 1 402 ? -1.013 30.474 16.287 1.00 57.94 402 GLY A C 1
ATOM 3199 O O . GLY A 1 402 ? -0.313 31.408 16.676 1.00 57.94 402 GLY A O 1
ATOM 3200 N N . ARG A 1 403 ? -1.879 30.589 15.275 1.00 71.69 403 ARG A N 1
ATOM 3201 C CA . ARG A 1 403 ? -2.113 31.847 14.553 1.00 71.69 403 ARG A CA 1
ATOM 3202 C C . ARG A 1 403 ? -2.774 32.888 15.458 1.00 71.69 403 ARG A C 1
ATOM 3204 O O . ARG A 1 403 ? -3.686 32.574 16.224 1.00 71.69 403 ARG A O 1
ATOM 3211 N N . THR A 1 404 ? -2.356 34.139 15.320 1.00 73.56 404 THR A N 1
ATOM 3212 C CA . THR A 1 404 ? -2.958 35.284 16.013 1.00 73.56 404 THR A CA 1
ATOM 3213 C C . THR A 1 404 ? -4.384 35.516 15.501 1.00 73.56 404 THR A C 1
ATOM 3215 O O . THR A 1 404 ? -4.636 35.408 14.300 1.00 73.56 404 THR A O 1
ATOM 3218 N N . VAL A 1 405 ? -5.327 35.837 16.391 1.00 68.94 405 VAL A N 1
ATOM 3219 C CA . VAL A 1 405 ? -6.741 36.083 16.038 1.00 68.94 405 VAL A CA 1
ATOM 3220 C C . VAL A 1 405 ? -6.861 37.216 15.006 1.00 68.94 405 VAL A C 1
ATOM 3222 O O . VAL A 1 405 ? -6.083 38.175 15.047 1.00 68.94 405 VAL A O 1
ATOM 3225 N N . GLU A 1 406 ? -7.822 37.106 14.083 1.00 63.38 406 GLU A N 1
ATOM 3226 C CA . GLU A 1 406 ? -8.153 38.161 13.113 1.00 63.38 406 GLU A CA 1
ATOM 3227 C C . GLU A 1 406 ? -8.494 39.489 13.816 1.00 63.38 406 GLU A C 1
ATOM 3229 O O . GLU A 1 406 ? -9.124 39.502 14.879 1.00 63.38 406 GLU A O 1
ATOM 3234 N N . ARG A 1 407 ? -8.030 40.613 13.245 1.00 66.19 407 ARG A N 1
ATOM 3235 C CA . ARG A 1 407 ? -8.208 41.963 13.809 1.00 66.19 407 ARG A CA 1
ATOM 3236 C C . ARG A 1 407 ? -9.698 42.313 13.868 1.00 66.19 407 ARG A C 1
ATOM 3238 O O . ARG A 1 407 ? -10.428 42.111 12.902 1.00 66.19 407 ARG A O 1
ATOM 3245 N N . GLN A 1 408 ? -10.138 42.878 14.992 1.00 61.34 408 GLN A N 1
ATOM 3246 C CA . GLN A 1 408 ? -11.443 43.537 15.072 1.00 61.34 408 GLN A CA 1
ATOM 3247 C C . GLN A 1 408 ? -11.314 44.927 14.453 1.00 61.34 408 GLN A C 1
ATOM 3249 O O . GLN A 1 408 ? -10.529 45.731 14.945 1.00 61.34 408 GLN A O 1
ATOM 3254 N N . VAL A 1 409 ? -12.066 45.187 13.384 1.00 68.75 409 VAL A N 1
ATOM 3255 C CA . VAL A 1 409 ? -12.107 46.503 12.734 1.00 68.75 409 VAL A CA 1
ATOM 3256 C C . VAL A 1 409 ? -12.788 47.491 13.677 1.00 68.75 409 VAL A C 1
ATOM 3258 O O . VAL A 1 409 ? -13.924 47.252 14.108 1.00 68.75 409 VAL A O 1
ATOM 3261 N N . LEU A 1 410 ? -12.102 48.577 14.027 1.00 70.44 410 LEU A N 1
ATOM 3262 C CA . LEU A 1 410 ? -12.670 49.614 14.885 1.00 70.44 410 LEU A CA 1
ATOM 3263 C C . LEU A 1 410 ? -13.561 50.549 14.047 1.00 70.44 410 LEU A C 1
ATOM 3265 O O . LEU A 1 410 ? -13.209 50.874 12.918 1.00 70.44 410 LEU A O 1
ATOM 3269 N N . PRO A 1 411 ? -14.708 51.030 14.565 1.00 62.78 411 PRO A N 1
ATOM 3270 C CA . PRO A 1 411 ? -15.592 51.934 13.817 1.00 62.78 411 PRO A CA 1
ATOM 3271 C C . PRO A 1 411 ? -14.922 53.231 13.337 1.00 62.78 411 PRO A C 1
ATOM 3273 O O . PRO A 1 411 ? -15.379 53.824 12.368 1.00 62.78 411 PRO A O 1
ATOM 3276 N N . GLU A 1 412 ? -13.854 53.655 14.014 1.00 64.00 412 GLU A N 1
ATOM 3277 C CA . GLU A 1 412 ? -13.044 54.838 13.696 1.00 64.00 412 GLU A CA 1
ATOM 3278 C C . GLU A 1 412 ? -12.122 54.609 12.479 1.00 64.00 412 GLU A C 1
ATOM 3280 O O . GLU A 1 412 ? -11.793 55.562 11.787 1.00 64.00 412 GLU A O 1
ATOM 3285 N N . GLU A 1 413 ? -11.774 53.352 12.167 1.00 61.84 413 GLU A N 1
ATOM 3286 C CA . GLU A 1 413 ? -10.993 52.946 10.976 1.00 61.84 413 GLU A CA 1
ATOM 3287 C C . GLU A 1 413 ? -11.848 52.953 9.691 1.00 61.84 413 GLU A C 1
ATOM 3289 O O . GLU A 1 413 ? -11.338 52.782 8.587 1.00 61.84 413 GLU A O 1
ATOM 3294 N N . LEU A 1 414 ? -13.168 53.124 9.830 1.00 66.69 414 LEU A N 1
ATOM 3295 C CA . LEU A 1 414 ? -14.138 53.206 8.731 1.00 66.69 414 LEU A CA 1
ATOM 3296 C C . LEU A 1 414 ? -14.612 54.647 8.470 1.00 66.69 414 LEU A C 1
ATOM 3298 O O . LEU A 1 414 ? -15.530 54.850 7.673 1.00 66.69 414 LEU A O 1
ATOM 3302 N N . ASP A 1 415 ? -14.035 55.631 9.166 1.00 75.12 415 ASP A N 1
ATOM 3303 C CA . ASP A 1 415 ? -14.340 57.051 9.003 1.00 75.12 415 ASP A CA 1
ATOM 3304 C C . ASP A 1 415 ? -13.370 57.694 7.996 1.00 75.12 415 ASP A C 1
ATOM 3306 O O . ASP A 1 415 ? -12.214 57.969 8.312 1.00 75.12 415 ASP A O 1
ATOM 3310 N N . ASP A 1 416 ? -13.854 57.952 6.777 1.00 70.38 416 ASP A N 1
ATOM 3311 C CA . ASP A 1 416 ? -13.072 58.535 5.674 1.00 70.38 416 ASP A CA 1
ATOM 3312 C C . ASP A 1 416 ? -12.516 59.947 5.982 1.00 70.38 416 ASP A C 1
ATOM 3314 O O . ASP A 1 416 ? -11.627 60.430 5.272 1.00 70.38 416 ASP A O 1
ATOM 3318 N N . ASP A 1 417 ? -13.022 60.627 7.021 1.00 74.31 417 ASP A N 1
ATOM 3319 C CA . ASP A 1 417 ? -12.553 61.952 7.449 1.00 74.31 417 ASP A CA 1
ATOM 3320 C C . ASP A 1 417 ? -11.354 61.883 8.423 1.00 74.31 417 ASP A C 1
ATOM 3322 O O . ASP A 1 417 ? -10.739 62.914 8.734 1.00 74.31 417 ASP A O 1
ATOM 3326 N N . VAL A 1 418 ? -10.977 60.683 8.883 1.00 76.38 418 VAL A N 1
ATOM 3327 C CA . VAL A 1 418 ? -9.837 60.437 9.777 1.00 76.38 418 VAL A CA 1
ATOM 3328 C C . VAL A 1 418 ? -8.737 59.701 9.014 1.00 76.38 418 VAL A C 1
ATOM 3330 O O . VAL A 1 418 ? -8.954 58.678 8.376 1.00 76.38 418 VAL A O 1
ATOM 3333 N N . ARG A 1 419 ? -7.508 60.226 9.066 1.00 76.25 419 ARG A N 1
ATOM 3334 C CA . ARG A 1 419 ? -6.360 59.541 8.465 1.00 76.25 419 ARG A CA 1
ATOM 3335 C C . ARG A 1 419 ? -6.003 58.314 9.307 1.00 76.25 419 ARG A C 1
ATOM 3337 O O . ARG A 1 419 ? -5.515 58.490 10.419 1.00 76.25 419 ARG A O 1
ATOM 3344 N N . ASP A 1 420 ? -6.156 57.128 8.726 1.00 79.69 420 ASP A N 1
ATOM 3345 C CA . ASP A 1 420 ? -5.626 55.882 9.283 1.00 79.69 420 ASP A CA 1
ATOM 3346 C C . ASP A 1 420 ? -4.098 55.828 9.106 1.00 79.69 420 ASP A C 1
ATOM 3348 O O . ASP A 1 420 ? -3.564 56.097 8.018 1.00 79.69 420 ASP A O 1
ATOM 3352 N N . GLU A 1 421 ? -3.382 55.584 10.200 1.00 85.44 421 GLU A N 1
ATOM 3353 C CA . GLU A 1 421 ? -1.920 55.514 10.208 1.00 85.44 421 GLU A CA 1
ATOM 3354 C C . GLU A 1 421 ? -1.480 54.061 10.062 1.00 85.44 421 GLU A C 1
ATOM 3356 O O . GLU A 1 421 ? -2.023 53.176 10.717 1.00 85.44 421 GLU A O 1
ATOM 3361 N N . ILE A 1 422 ? -0.451 53.815 9.244 1.00 88.12 422 ILE A N 1
ATOM 3362 C CA . ILE A 1 422 ? 0.076 52.453 9.100 1.00 88.12 422 ILE A CA 1
ATOM 3363 C C . ILE A 1 422 ? 0.730 52.052 10.419 1.00 88.12 422 ILE A C 1
ATOM 3365 O O . ILE A 1 422 ? 1.724 52.655 10.832 1.00 88.12 422 ILE A O 1
ATOM 3369 N N . ASP A 1 423 ? 0.192 51.017 11.054 1.00 87.81 423 ASP A N 1
ATOM 3370 C CA . ASP A 1 423 ? 0.663 50.503 12.334 1.00 87.81 423 ASP A CA 1
ATOM 3371 C C . ASP A 1 423 ? 1.461 49.189 12.177 1.00 87.81 423 ASP A C 1
ATOM 3373 O O . ASP A 1 423 ? 1.575 48.587 11.102 1.00 87.81 423 ASP A O 1
ATOM 3377 N N . ALA A 1 424 ? 2.080 48.738 13.273 1.00 89.31 424 ALA A N 1
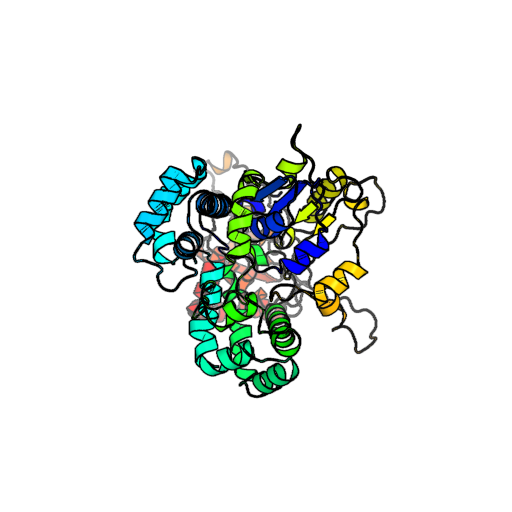ATOM 3378 C CA . ALA A 1 424 ? 2.837 47.484 13.291 1.00 89.31 424 ALA A CA 1
ATOM 3379 C C . ALA A 1 424 ? 1.957 46.261 12.990 1.00 89.31 424 ALA A C 1
ATOM 3381 O O . ALA A 1 424 ? 2.450 45.263 12.456 1.00 89.31 424 ALA A O 1
ATOM 3382 N N . ARG A 1 425 ? 0.659 46.346 13.298 1.00 86.94 425 ARG A N 1
ATOM 3383 C CA . ARG A 1 425 ? -0.295 45.266 13.089 1.00 86.94 425 ARG A CA 1
ATOM 3384 C C . ARG A 1 425 ? -0.630 45.094 11.611 1.00 86.94 425 ARG A C 1
ATOM 3386 O O . ARG A 1 425 ? -0.615 43.970 11.123 1.00 86.94 425 ARG A O 1
ATOM 3393 N N . GLU A 1 426 ? -0.857 46.179 10.883 1.00 87.62 426 GLU A N 1
ATOM 3394 C CA . GLU A 1 426 ? -1.082 46.169 9.438 1.00 87.62 426 GLU A CA 1
ATOM 3395 C C . GLU A 1 426 ? 0.133 45.579 8.710 1.00 87.62 426 GLU A C 1
ATOM 3397 O O . GLU A 1 426 ? 0.004 44.681 7.875 1.00 87.62 426 GLU A O 1
ATOM 3402 N N . VAL A 1 427 ? 1.343 46.003 9.091 1.00 92.44 427 VAL A N 1
ATOM 3403 C CA . VAL A 1 427 ? 2.586 45.435 8.548 1.00 92.44 427 VAL A CA 1
ATOM 3404 C C . VAL A 1 427 ? 2.722 43.948 8.894 1.00 92.44 427 VAL A C 1
ATOM 3406 O O . VAL A 1 427 ? 3.149 43.165 8.043 1.00 92.44 427 VAL A O 1
ATOM 3409 N N . PHE A 1 428 ? 2.336 43.528 10.102 1.00 92.69 428 PHE A N 1
ATOM 3410 C CA . PHE A 1 428 ? 2.314 42.115 10.478 1.00 92.69 428 PHE A CA 1
ATOM 3411 C C . PHE A 1 428 ? 1.328 41.312 9.622 1.00 92.69 428 PHE A C 1
ATOM 3413 O O . PHE A 1 428 ? 1.707 40.278 9.072 1.00 92.69 428 PHE A O 1
ATOM 3420 N N . ASP A 1 429 ? 0.10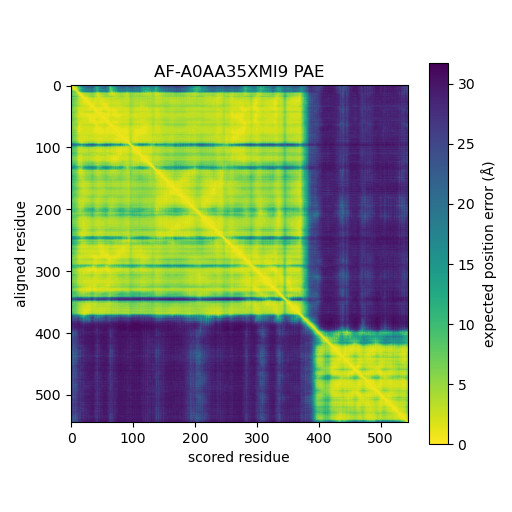2 41.798 9.436 1.00 88.12 429 ASP A N 1
ATOM 3421 C CA . ASP A 1 429 ? -0.934 41.117 8.656 1.00 88.12 429 ASP A CA 1
ATOM 3422 C C . ASP A 1 429 ? -0.552 40.995 7.165 1.00 88.12 429 ASP A C 1
ATOM 3424 O O . ASP A 1 429 ? -0.841 39.981 6.523 1.00 88.12 429 ASP A O 1
ATOM 3428 N N . LEU A 1 430 ? 0.215 41.947 6.620 1.00 90.94 430 LEU A N 1
ATOM 3429 C CA . LEU A 1 430 ? 0.783 41.845 5.268 1.00 90.94 430 LEU A CA 1
ATOM 3430 C C . LEU A 1 430 ? 1.832 40.735 5.114 1.00 90.94 430 LEU A C 1
ATOM 3432 O O . LEU A 1 430 ? 2.043 40.254 3.993 1.00 90.94 430 LEU A O 1
ATOM 3436 N N . LEU A 1 431 ? 2.514 40.373 6.201 1.00 93.38 431 LEU A N 1
ATOM 3437 C CA . LEU A 1 431 ? 3.699 39.516 6.208 1.00 93.38 431 LEU A CA 1
ATOM 3438 C C . LEU A 1 431 ? 3.455 38.119 6.797 1.00 93.38 431 LEU A C 1
ATOM 3440 O O . LEU A 1 431 ? 4.137 37.171 6.410 1.00 93.38 431 LEU A O 1
ATOM 3444 N N . ARG A 1 432 ? 2.491 37.967 7.710 1.00 89.50 432 ARG A N 1
ATOM 3445 C CA . ARG A 1 432 ? 2.230 36.729 8.466 1.0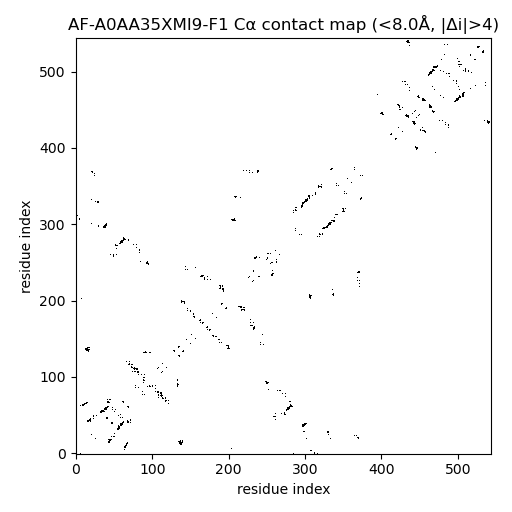0 89.50 432 ARG A CA 1
ATOM 3446 C C . ARG A 1 432 ? 1.886 35.519 7.598 1.00 89.50 432 ARG A C 1
ATOM 3448 O O . ARG A 1 432 ? 2.128 34.394 8.020 1.00 89.50 432 ARG A O 1
ATOM 3455 N N . CYS A 1 433 ? 1.367 35.748 6.390 1.00 88.12 433 CYS A N 1
ATOM 3456 C CA . CYS A 1 433 ? 0.994 34.708 5.425 1.00 88.12 433 CYS A CA 1
ATOM 3457 C C . CYS A 1 433 ? 2.115 34.339 4.441 1.00 88.12 433 CYS A C 1
ATOM 3459 O O . CYS A 1 433 ? 1.897 33.486 3.584 1.00 88.12 433 CYS A O 1
ATOM 3461 N N . ILE A 1 434 ? 3.291 34.977 4.515 1.00 91.56 434 ILE A N 1
ATOM 3462 C CA . ILE A 1 434 ? 4.434 34.582 3.680 1.00 91.56 434 ILE A CA 1
ATOM 3463 C C . ILE A 1 434 ? 4.795 33.140 4.033 1.00 91.56 434 ILE A C 1
ATOM 3465 O O . ILE A 1 434 ? 4.974 32.821 5.206 1.00 91.56 434 ILE A O 1
ATOM 3469 N N . ASN A 1 435 ? 4.897 32.282 3.024 1.00 87.69 435 ASN A N 1
ATOM 3470 C CA . ASN A 1 435 ? 5.302 30.895 3.199 1.00 87.69 435 ASN A CA 1
ATOM 3471 C C . ASN A 1 435 ? 6.816 30.807 3.387 1.00 87.69 435 ASN A C 1
ATOM 3473 O O . ASN A 1 435 ? 7.582 31.539 2.753 1.00 87.69 435 ASN A O 1
ATOM 3477 N N . ASP A 1 436 ? 7.243 29.874 4.224 1.00 86.75 436 ASP A N 1
ATOM 3478 C CA . ASP A 1 436 ? 8.646 29.519 4.331 1.00 86.75 436 ASP A CA 1
ATOM 3479 C C . ASP A 1 436 ? 9.154 28.851 3.031 1.00 86.75 436 ASP A C 1
ATOM 3481 O O . ASP A 1 436 ? 8.424 28.072 2.409 1.00 86.75 436 ASP A O 1
ATOM 3485 N N . PRO A 1 437 ? 10.390 29.145 2.581 1.00 80.31 437 PRO A N 1
ATOM 3486 C CA . PRO A 1 437 ? 10.928 28.559 1.353 1.00 80.31 437 PRO A CA 1
ATOM 3487 C C . PRO A 1 437 ? 11.133 27.034 1.401 1.00 80.31 437 PRO A C 1
ATOM 3489 O O . PRO A 1 437 ? 11.197 26.399 0.347 1.00 80.31 437 PRO A O 1
ATOM 3492 N N . GLU A 1 438 ? 11.273 26.446 2.593 1.00 78.25 438 GLU A N 1
ATOM 3493 C CA . GLU A 1 438 ? 11.581 25.024 2.805 1.00 78.25 438 GLU A CA 1
ATOM 3494 C C . GLU A 1 438 ? 10.400 24.250 3.413 1.00 78.25 438 GLU A C 1
ATOM 3496 O O . GLU A 1 438 ? 10.263 23.044 3.177 1.00 78.25 438 GLU A O 1
ATOM 3501 N N . HIS A 1 439 ? 9.517 24.931 4.147 1.00 75.00 439 HIS A N 1
ATOM 3502 C CA . HIS A 1 439 ? 8.393 24.334 4.865 1.00 75.00 439 HIS A CA 1
ATOM 3503 C C . HIS A 1 439 ? 7.030 24.855 4.368 1.00 75.00 439 HIS A C 1
ATOM 3505 O O . HIS A 1 439 ? 6.879 26.035 4.070 1.00 75.00 439 HIS A O 1
ATOM 3511 N N . PRO A 1 440 ? 5.974 24.018 4.318 1.00 77.44 440 PRO A N 1
ATOM 3512 C CA . PRO A 1 440 ? 4.630 24.436 3.906 1.00 77.44 440 PRO A CA 1
ATOM 3513 C C . PRO A 1 440 ? 3.871 25.144 5.047 1.00 77.44 440 PRO A C 1
ATOM 3515 O O . PRO A 1 440 ? 2.707 24.840 5.292 1.00 77.44 440 PRO A O 1
ATOM 3518 N N . LEU A 1 441 ? 4.557 26.025 5.772 1.00 82.12 441 LEU A N 1
ATOM 3519 C CA . LEU A 1 441 ? 4.061 26.784 6.917 1.00 82.12 441 LEU A CA 1
ATOM 3520 C C . LEU A 1 441 ? 4.375 28.262 6.697 1.00 82.12 441 LEU A C 1
ATOM 3522 O O . LEU A 1 441 ? 5.332 28.602 5.994 1.00 82.12 441 LEU A O 1
ATOM 3526 N N . THR A 1 442 ? 3.577 29.144 7.285 1.00 89.44 442 THR A N 1
ATOM 3527 C CA . THR A 1 442 ? 3.826 30.581 7.185 1.00 89.44 442 THR A CA 1
ATOM 3528 C C . THR A 1 442 ? 4.909 31.042 8.162 1.00 89.44 442 THR A C 1
ATOM 3530 O O . THR A 1 442 ? 5.220 30.375 9.151 1.00 89.44 442 THR A O 1
ATOM 3533 N N . LEU A 1 443 ? 5.488 32.221 7.919 1.00 89.81 443 LEU A N 1
ATOM 3534 C CA . LEU A 1 443 ? 6.483 32.806 8.823 1.00 89.81 443 LEU A CA 1
ATOM 3535 C C . LEU A 1 443 ? 5.924 33.056 10.236 1.00 89.81 443 LEU A C 1
ATOM 3537 O O . LEU A 1 443 ? 6.689 33.024 11.199 1.00 89.81 443 LEU A O 1
ATOM 3541 N N . GLU A 1 444 ? 4.613 33.279 10.374 1.00 90.81 444 GLU A N 1
ATOM 3542 C CA . GLU A 1 444 ? 3.941 33.351 11.679 1.00 90.81 444 GLU A CA 1
ATOM 3543 C C . GLU A 1 444 ? 3.886 31.978 12.361 1.00 90.81 444 GLU A C 1
ATOM 3545 O O . GLU A 1 444 ? 4.265 31.855 13.523 1.00 90.81 444 GLU A O 1
ATOM 3550 N N . GLU A 1 445 ? 3.468 30.935 11.640 1.00 83.19 445 GLU A N 1
ATOM 3551 C CA . GLU A 1 445 ? 3.339 29.575 12.185 1.00 83.19 445 GLU A CA 1
ATOM 3552 C C . GLU A 1 445 ? 4.679 29.009 12.665 1.00 83.19 445 GLU A C 1
ATOM 3554 O O . GLU A 1 445 ? 4.716 28.196 13.585 1.00 83.19 445 GLU A O 1
ATOM 3559 N N . LEU A 1 446 ? 5.785 29.472 12.080 1.00 84.31 446 LEU A N 1
ATOM 3560 C CA . LEU A 1 446 ? 7.150 29.112 12.466 1.00 84.31 446 LEU A CA 1
ATOM 3561 C C . LEU A 1 446 ? 7.764 30.045 13.520 1.00 84.31 446 LEU A C 1
ATOM 3563 O O . LEU A 1 446 ? 8.924 29.868 13.894 1.00 84.31 446 LEU A O 1
ATOM 3567 N N . ASN A 1 447 ? 7.025 31.063 13.973 1.00 85.94 447 ASN A N 1
ATOM 3568 C CA . ASN A 1 447 ? 7.501 32.132 14.859 1.00 85.94 447 ASN A CA 1
ATOM 3569 C C . ASN A 1 447 ? 8.709 32.912 14.320 1.00 85.94 447 ASN A C 1
ATOM 3571 O O . ASN A 1 447 ? 9.411 33.599 15.074 1.00 85.94 447 ASN A O 1
ATOM 3575 N N . VAL A 1 448 ? 8.944 32.803 13.010 1.00 90.00 448 VAL A N 1
ATOM 3576 C CA . VAL A 1 448 ? 9.976 33.542 12.287 1.00 90.00 448 VAL A CA 1
ATOM 3577 C C . VAL A 1 448 ? 9.623 35.023 12.268 1.00 90.00 448 VAL A C 1
ATOM 3579 O O . VAL A 1 448 ? 10.511 35.870 12.385 1.00 90.00 448 VAL A O 1
ATOM 3582 N N . LEU A 1 449 ? 8.329 35.332 12.192 1.00 91.12 449 LEU A N 1
ATOM 3583 C CA . LEU A 1 449 ? 7.780 36.675 12.269 1.00 91.12 449 LEU A CA 1
ATOM 3584 C C . LEU A 1 449 ? 6.799 36.794 13.442 1.00 91.12 449 LEU A C 1
ATOM 3586 O O . LEU A 1 449 ? 5.933 35.943 13.617 1.00 91.12 449 LEU A O 1
ATOM 3590 N N . GLN A 1 450 ? 6.916 37.871 14.220 1.00 88.31 450 GLN A N 1
ATOM 3591 C CA . GLN A 1 450 ? 6.034 38.184 15.349 1.00 88.31 450 GLN A CA 1
ATOM 3592 C C . GLN A 1 450 ? 5.675 39.670 15.318 1.00 88.31 450 GLN A C 1
ATOM 3594 O O . GLN A 1 450 ? 6.534 40.494 15.007 1.00 88.31 450 GLN A O 1
ATOM 3599 N N . GLU A 1 451 ? 4.440 40.015 15.691 1.00 88.94 451 GLU A N 1
ATOM 3600 C CA . GLU A 1 451 ? 3.952 41.404 15.717 1.00 88.94 451 GLU A CA 1
ATOM 3601 C C . GLU A 1 451 ? 4.835 42.307 16.597 1.00 88.94 451 GLU A C 1
ATOM 3603 O O . GLU A 1 451 ? 5.247 43.381 16.176 1.00 88.94 451 GLU A O 1
ATOM 3608 N N . GLY A 1 452 ? 5.244 41.825 17.778 1.00 88.31 452 GLY A N 1
ATOM 3609 C CA . GLY A 1 452 ? 6.103 42.575 18.706 1.00 88.31 452 GLY A CA 1
ATOM 3610 C C . GLY A 1 452 ? 7.537 42.833 18.219 1.00 88.31 452 GLY A C 1
ATOM 3611 O O . GLY A 1 452 ? 8.318 43.453 18.935 1.00 88.31 452 GLY A O 1
ATOM 3612 N N . HIS A 1 453 ? 7.907 42.340 17.036 1.00 91.62 453 HIS A N 1
ATOM 3613 C CA . HIS A 1 453 ? 9.211 42.552 16.404 1.00 91.62 453 HIS A CA 1
ATOM 3614 C C . HIS A 1 453 ? 9.136 43.479 15.178 1.00 91.62 453 HIS A C 1
ATOM 3616 O O . HIS A 1 453 ? 10.088 43.551 14.394 1.00 91.62 453 HIS A O 1
ATOM 3622 N N . ILE A 1 454 ? 8.005 44.163 15.001 1.00 94.81 454 ILE A N 1
ATOM 3623 C CA . ILE A 1 454 ? 7.764 45.124 13.931 1.00 94.81 454 ILE A CA 1
ATOM 3624 C C . ILE A 1 454 ? 7.600 46.508 14.559 1.00 94.81 454 ILE A C 1
ATOM 3626 O O . ILE A 1 454 ? 6.755 46.713 15.427 1.00 94.81 454 ILE A O 1
ATOM 3630 N N . GLU A 1 455 ? 8.401 47.465 14.102 1.00 93.38 455 GLU A N 1
ATOM 3631 C CA . GLU A 1 455 ? 8.309 48.867 14.507 1.00 93.38 455 GLU A CA 1
ATOM 3632 C C . GLU A 1 455 ? 7.962 49.726 13.290 1.00 93.38 455 GLU A C 1
ATOM 3634 O O . GLU A 1 455 ? 8.631 49.663 12.252 1.00 93.38 455 GLU A O 1
ATOM 3639 N N . VAL A 1 456 ? 6.915 50.544 13.414 1.00 93.88 456 VAL A N 1
ATOM 3640 C CA . VAL A 1 456 ? 6.455 51.446 12.353 1.00 93.88 456 VAL A CA 1
ATOM 3641 C C . VAL A 1 456 ? 6.423 52.877 12.875 1.00 93.88 456 VAL A C 1
ATOM 3643 O O . VAL A 1 456 ? 5.822 53.165 13.905 1.00 93.88 456 VAL A O 1
ATOM 3646 N N . ASP A 1 457 ? 7.088 53.769 12.146 1.00 92.19 457 ASP A N 1
ATOM 3647 C CA . ASP A 1 457 ? 7.043 55.219 12.323 1.00 92.19 457 ASP A CA 1
ATOM 3648 C C . ASP A 1 457 ? 6.443 55.818 11.046 1.00 92.19 457 ASP A C 1
ATOM 3650 O O . ASP A 1 457 ? 7.154 56.084 10.066 1.00 92.19 457 ASP A O 1
ATOM 3654 N N . ASP A 1 458 ? 5.113 55.963 11.028 1.00 89.44 458 ASP A N 1
ATOM 3655 C CA . ASP A 1 458 ? 4.384 56.517 9.885 1.00 89.44 458 ASP A CA 1
ATOM 3656 C C . ASP A 1 458 ? 4.819 57.976 9.589 1.00 89.44 458 ASP A C 1
ATOM 3658 O O . ASP A 1 458 ? 5.261 58.246 8.459 1.00 89.44 458 ASP A O 1
ATOM 3662 N N . PRO A 1 459 ? 4.836 58.916 10.561 1.00 88.00 459 PRO A N 1
ATOM 3663 C CA . PRO A 1 459 ? 5.311 60.283 10.323 1.00 88.00 459 PRO A CA 1
ATOM 3664 C C . PRO A 1 459 ? 6.769 60.356 9.834 1.00 88.00 459 PRO A C 1
ATOM 3666 O O . PRO A 1 459 ? 7.098 61.168 8.963 1.00 88.00 459 PRO A O 1
ATOM 3669 N N . GLY A 1 460 ? 7.647 59.496 10.357 1.00 89.25 460 GLY A N 1
ATOM 3670 C CA . GLY A 1 460 ? 9.054 59.388 9.961 1.00 89.25 460 GLY A CA 1
ATOM 3671 C C . GLY A 1 460 ? 9.309 58.562 8.696 1.00 89.25 460 GLY A C 1
ATOM 3672 O O . GLY A 1 460 ? 10.447 58.516 8.217 1.00 89.25 460 GLY A O 1
ATOM 3673 N N . ASN A 1 461 ? 8.266 57.971 8.102 1.00 92.56 461 ASN A N 1
ATOM 3674 C CA . ASN A 1 461 ? 8.316 57.102 6.926 1.00 92.56 461 ASN A CA 1
ATOM 3675 C C . ASN A 1 461 ? 9.294 55.922 7.078 1.00 92.56 461 ASN A C 1
ATOM 3677 O O . ASN A 1 461 ? 10.083 55.646 6.165 1.00 92.56 461 ASN A O 1
ATOM 3681 N N . ARG A 1 462 ? 9.290 55.228 8.219 1.00 94.31 462 ARG A N 1
ATOM 3682 C CA . ARG A 1 462 ? 10.200 54.102 8.487 1.00 94.31 462 ARG A CA 1
ATOM 3683 C C . ARG A 1 462 ? 9.440 52.869 8.970 1.00 94.31 462 ARG A C 1
ATOM 3685 O O . ARG A 1 462 ? 8.572 52.974 9.823 1.00 94.31 462 ARG A O 1
ATOM 3692 N N . VAL A 1 463 ? 9.821 51.707 8.439 1.00 95.88 463 VAL A N 1
ATOM 3693 C CA . VAL A 1 463 ? 9.376 50.388 8.910 1.00 95.88 463 VAL A CA 1
ATOM 3694 C C . VAL A 1 463 ? 10.612 49.552 9.204 1.00 95.88 463 VAL A C 1
ATOM 3696 O O . VAL A 1 463 ? 11.474 49.407 8.334 1.00 95.88 463 VAL A O 1
ATOM 3699 N N . GLU A 1 464 ? 10.705 49.011 10.412 1.00 96.12 464 GLU A N 1
ATOM 3700 C CA . GLU A 1 464 ? 11.739 48.062 10.817 1.00 96.12 464 GLU A CA 1
ATOM 3701 C C . GLU A 1 464 ? 11.103 46.711 11.149 1.00 96.12 464 GLU A C 1
ATOM 3703 O O . GLU A 1 464 ? 10.146 46.632 11.916 1.00 96.12 464 GLU A O 1
ATOM 3708 N N . VAL A 1 465 ? 11.633 45.645 10.547 1.00 96.81 465 VAL A N 1
ATOM 3709 C CA . VAL A 1 465 ? 11.173 44.271 10.772 1.00 96.81 465 VAL A CA 1
ATOM 3710 C C . VAL A 1 465 ? 12.340 43.423 11.252 1.00 96.81 465 VAL A C 1
ATOM 3712 O O . VAL A 1 465 ? 13.331 43.246 10.531 1.00 96.81 465 VAL A O 1
ATOM 3715 N N . LEU A 1 466 ? 12.201 42.862 12.454 1.00 94.88 466 LEU A N 1
ATOM 3716 C CA . LEU A 1 466 ? 13.120 41.868 12.992 1.00 94.88 466 LEU A CA 1
ATOM 3717 C C . LEU A 1 466 ? 12.522 40.467 12.844 1.00 94.88 466 LEU A C 1
ATOM 3719 O O . LEU A 1 466 ? 11.482 40.160 13.420 1.00 94.88 466 LEU A O 1
ATOM 3723 N N . PHE A 1 467 ? 13.200 39.594 12.100 1.00 95.19 467 PHE A N 1
ATOM 3724 C CA . PHE A 1 467 ? 12.786 38.196 11.949 1.00 95.19 467 PHE A CA 1
ATOM 3725 C C . PHE A 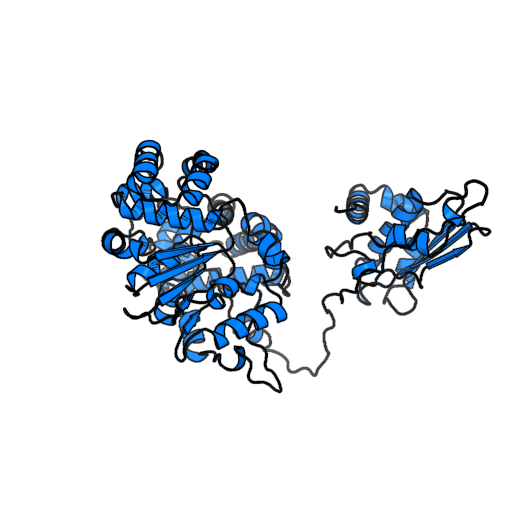1 467 ? 13.791 37.244 12.605 1.00 95.19 467 PHE A C 1
ATOM 3727 O O . PHE A 1 467 ? 14.975 37.561 12.754 1.00 95.19 467 PHE A O 1
ATOM 3734 N N . THR A 1 468 ? 13.313 36.079 13.031 1.00 91.75 468 THR A N 1
ATOM 3735 C CA . THR A 1 468 ? 14.109 35.069 13.741 1.00 91.75 468 THR A CA 1
ATOM 3736 C C . THR A 1 468 ? 14.182 33.801 12.897 1.00 91.75 468 THR A C 1
ATOM 3738 O O . THR A 1 468 ? 13.180 33.105 12.789 1.00 91.75 468 THR A O 1
ATOM 3741 N N . PRO A 1 469 ? 15.325 33.474 12.270 1.00 86.94 469 PRO A N 1
ATOM 3742 C CA . PRO A 1 469 ? 15.466 32.212 11.553 1.00 86.94 469 PRO A CA 1
ATOM 3743 C C . PRO A 1 469 ? 15.170 31.016 12.465 1.00 86.94 469 PRO A C 1
ATOM 3745 O O . PRO A 1 469 ? 15.468 31.051 13.658 1.00 86.94 469 PRO A O 1
ATOM 3748 N N . THR A 1 470 ? 14.614 29.948 11.897 1.00 75.75 470 THR A N 1
ATOM 3749 C CA . THR A 1 470 ? 14.188 28.752 12.644 1.00 75.75 470 THR A CA 1
ATOM 3750 C C . THR A 1 470 ? 15.336 28.056 13.379 1.00 75.75 470 THR A C 1
ATOM 3752 O O . THR A 1 470 ? 15.116 27.460 14.432 1.00 75.75 470 THR A O 1
ATOM 3755 N N . ILE A 1 471 ? 16.564 28.163 12.857 1.00 78.31 471 ILE A N 1
ATOM 3756 C CA . ILE A 1 471 ? 17.790 27.635 13.467 1.00 78.31 471 ILE A CA 1
ATOM 3757 C C . ILE A 1 471 ? 18.972 28.618 13.330 1.00 78.31 471 ILE A C 1
ATOM 3759 O O . ILE A 1 471 ? 19.039 29.368 12.348 1.00 78.31 471 ILE A O 1
ATOM 3763 N N . PRO A 1 472 ? 19.973 28.574 14.237 1.00 70.50 472 PRO A N 1
ATOM 3764 C CA . PRO A 1 472 ? 21.124 29.488 14.220 1.00 70.50 472 PRO A CA 1
ATOM 3765 C C . PRO A 1 472 ? 22.011 29.415 12.967 1.00 70.50 472 PRO A C 1
ATOM 3767 O O . PRO A 1 472 ? 22.804 30.325 12.726 1.00 70.50 472 PRO A O 1
ATOM 3770 N N . HIS A 1 473 ? 21.890 28.356 12.165 1.00 80.56 473 HIS A N 1
ATOM 3771 C CA . HIS A 1 473 ? 22.653 28.136 10.930 1.00 80.56 473 HIS A CA 1
ATOM 3772 C C . HIS A 1 473 ? 21.758 28.058 9.679 1.00 80.56 473 HIS A C 1
ATOM 3774 O O . HIS A 1 473 ? 22.112 27.400 8.702 1.00 80.56 473 HIS A O 1
ATOM 3780 N N . CYS A 1 474 ? 20.587 28.700 9.710 1.00 77.62 474 CYS A N 1
ATOM 3781 C CA . CYS A 1 474 ? 19.603 28.655 8.631 1.00 77.62 474 CYS A CA 1
ATOM 3782 C C . CYS A 1 474 ? 20.184 29.153 7.296 1.00 77.62 474 CYS A C 1
ATOM 3784 O O . CYS A 1 474 ? 20.496 30.332 7.116 1.00 77.62 474 CYS A O 1
ATOM 3786 N N . SER A 1 475 ? 20.266 28.253 6.315 1.00 80.69 475 SER A N 1
ATOM 3787 C CA . SER A 1 475 ? 20.779 28.586 4.982 1.00 80.69 475 SER A CA 1
ATOM 3788 C C . SER A 1 475 ? 19.841 29.502 4.176 1.00 80.69 475 SER A C 1
ATOM 3790 O O . SER A 1 475 ? 20.289 30.173 3.246 1.00 80.69 475 SER A O 1
ATOM 3792 N N . MET A 1 476 ? 18.568 29.597 4.579 1.00 88.31 476 MET A N 1
ATOM 3793 C CA . MET A 1 476 ? 17.515 30.360 3.898 1.00 88.31 476 MET A CA 1
ATOM 3794 C C . MET A 1 476 ? 17.226 31.735 4.507 1.00 88.31 476 MET A C 1
ATOM 3796 O O . MET A 1 476 ? 16.360 32.455 4.008 1.00 88.31 476 MET A O 1
ATOM 3800 N N . ALA A 1 477 ? 17.977 32.163 5.527 1.00 88.94 477 ALA A N 1
ATOM 3801 C CA . ALA A 1 477 ? 17.733 33.436 6.210 1.00 88.94 477 ALA A CA 1
ATOM 3802 C C . ALA A 1 477 ? 17.733 34.647 5.249 1.00 88.94 477 ALA A C 1
ATOM 3804 O O . ALA A 1 477 ? 16.907 35.551 5.375 1.00 88.94 477 ALA A O 1
ATOM 3805 N N . THR A 1 478 ? 18.610 34.651 4.239 1.00 90.06 478 THR A N 1
ATOM 3806 C CA . THR A 1 478 ? 18.648 35.709 3.213 1.00 90.06 478 THR A CA 1
ATOM 3807 C C . THR A 1 478 ? 17.404 35.699 2.320 1.00 90.06 478 THR A C 1
ATOM 3809 O O . THR A 1 478 ? 16.909 36.763 1.956 1.00 90.06 478 THR A O 1
ATOM 3812 N N . LEU A 1 479 ? 16.879 34.521 1.973 1.00 90.38 479 LEU A N 1
ATOM 3813 C CA . LEU A 1 479 ? 15.710 34.376 1.101 1.00 90.38 479 LEU A CA 1
ATOM 3814 C C . LEU A 1 479 ? 14.411 34.756 1.825 1.00 90.38 479 LEU A C 1
ATOM 3816 O O . LEU A 1 479 ? 13.559 35.430 1.244 1.00 90.38 479 LEU A O 1
ATOM 3820 N N . ILE A 1 480 ? 14.299 34.404 3.109 1.00 92.50 480 ILE A N 1
ATOM 3821 C CA . ILE A 1 480 ? 13.208 34.849 3.989 1.00 92.50 480 ILE A CA 1
ATOM 3822 C C . ILE A 1 480 ? 13.207 36.381 4.075 1.00 92.50 480 ILE A C 1
ATOM 3824 O O . ILE A 1 480 ? 12.199 37.021 3.774 1.00 92.50 480 ILE A O 1
ATOM 3828 N N . GLY A 1 481 ? 14.359 36.989 4.383 1.00 93.81 481 GLY A N 1
ATOM 3829 C CA . GLY A 1 481 ? 14.494 38.447 4.438 1.00 93.81 481 GLY A CA 1
ATOM 3830 C C . GLY A 1 481 ? 14.193 39.137 3.101 1.00 93.81 481 GLY A C 1
ATOM 3831 O O . GLY A 1 481 ? 13.571 40.201 3.076 1.00 93.81 481 GLY A O 1
ATOM 3832 N N . LEU A 1 482 ? 14.575 38.524 1.975 1.00 92.69 482 LEU A N 1
ATOM 3833 C CA . LEU A 1 482 ? 14.256 39.032 0.639 1.00 92.69 482 LEU A CA 1
ATOM 3834 C C . LEU A 1 482 ? 12.750 38.963 0.346 1.00 92.69 482 LEU A C 1
ATOM 3836 O O . LEU A 1 482 ? 12.199 39.913 -0.207 1.00 92.69 482 LEU A O 1
ATOM 3840 N N . SER A 1 483 ? 12.076 37.887 0.756 1.00 94.12 483 SER A N 1
ATOM 3841 C CA . SER A 1 483 ? 10.630 37.712 0.567 1.00 94.12 483 SER A CA 1
ATOM 3842 C C . SER A 1 483 ? 9.830 38.746 1.361 1.00 94.12 483 SER A C 1
ATOM 3844 O O . SER A 1 483 ? 8.971 39.422 0.791 1.00 94.12 483 SER A O 1
ATOM 3846 N N . ILE A 1 484 ? 10.193 38.974 2.631 1.00 94.62 484 ILE A N 1
ATOM 3847 C CA . ILE A 1 484 ? 9.641 40.062 3.460 1.00 94.62 484 ILE A CA 1
ATOM 3848 C C . ILE A 1 484 ? 9.829 41.410 2.752 1.00 94.62 484 ILE A C 1
ATOM 3850 O O . ILE A 1 484 ? 8.888 42.196 2.623 1.00 94.62 484 ILE A O 1
ATOM 3854 N N . ARG A 1 485 ? 11.030 41.665 2.219 1.00 93.12 485 ARG A N 1
ATOM 3855 C CA . ARG A 1 485 ? 11.342 42.919 1.526 1.00 93.12 485 ARG A CA 1
ATOM 3856 C C . ARG A 1 485 ? 10.481 43.133 0.291 1.00 93.12 485 ARG A C 1
ATOM 3858 O O . ARG A 1 485 ? 9.950 44.224 0.108 1.00 93.12 485 ARG A O 1
ATOM 3865 N N . VAL A 1 486 ? 10.337 42.115 -0.552 1.00 91.88 486 VAL A N 1
ATOM 3866 C CA . VAL A 1 486 ? 9.518 42.202 -1.768 1.00 91.88 486 VAL A CA 1
ATOM 3867 C C . VAL A 1 486 ? 8.046 42.398 -1.423 1.00 91.88 486 VAL A C 1
ATOM 3869 O O . VAL A 1 486 ? 7.388 43.207 -2.078 1.00 91.88 486 VAL A O 1
ATOM 3872 N N . ARG A 1 487 ? 7.532 41.724 -0.386 1.00 93.44 487 ARG A N 1
ATOM 3873 C CA . ARG A 1 487 ? 6.146 41.905 0.065 1.00 93.44 487 ARG A CA 1
ATOM 3874 C C . ARG A 1 487 ? 5.876 43.351 0.473 1.00 93.44 487 ARG A C 1
ATOM 3876 O O . ARG A 1 487 ? 4.937 43.948 -0.046 1.00 93.44 487 ARG A O 1
ATOM 3883 N N . LEU A 1 488 ? 6.727 43.934 1.320 1.00 92.62 488 LEU A N 1
ATOM 3884 C CA . LEU A 1 488 ? 6.565 45.321 1.770 1.00 92.62 488 LEU A CA 1
ATOM 3885 C C . LEU A 1 488 ? 6.768 46.334 0.646 1.00 92.62 488 LEU A C 1
ATOM 3887 O O . LEU A 1 488 ? 6.021 47.299 0.566 1.00 92.62 488 LEU A O 1
ATOM 3891 N N . LEU A 1 489 ? 7.724 46.106 -0.258 1.00 89.88 489 LEU A N 1
ATOM 3892 C CA . LEU A 1 489 ? 7.924 46.981 -1.418 1.00 89.88 489 LEU A CA 1
ATOM 3893 C C . LEU A 1 489 ? 6.723 46.997 -2.376 1.00 89.88 489 LEU A C 1
ATOM 3895 O O . LEU A 1 489 ? 6.525 47.991 -3.067 1.00 89.88 489 LEU A O 1
ATOM 3899 N N . ARG A 1 490 ? 5.949 45.905 -2.449 1.00 89.94 490 ARG A N 1
ATOM 3900 C CA . ARG A 1 490 ? 4.735 45.812 -3.279 1.00 89.94 490 ARG A CA 1
ATOM 3901 C C . ARG A 1 490 ? 3.490 46.373 -2.589 1.00 89.94 490 ARG A C 1
ATOM 3903 O O . ARG A 1 490 ? 2.585 46.809 -3.290 1.00 89.94 490 ARG A O 1
ATOM 3910 N N . ALA A 1 491 ? 3.433 46.314 -1.259 1.00 90.31 491 ALA A N 1
ATOM 3911 C CA . ALA A 1 491 ? 2.246 46.667 -0.482 1.00 90.31 491 ALA A CA 1
ATOM 3912 C C . ALA A 1 491 ? 2.289 48.089 0.104 1.00 90.31 491 ALA A C 1
ATOM 3914 O O . ALA A 1 491 ? 1.261 48.757 0.139 1.00 90.31 491 ALA A O 1
ATOM 3915 N N . LEU A 1 492 ? 3.458 48.572 0.544 1.00 91.06 492 LEU A N 1
ATOM 3916 C CA . LEU A 1 492 ? 3.580 49.872 1.206 1.00 91.06 492 LEU A CA 1
ATOM 3917 C C . LEU A 1 492 ? 3.807 51.026 0.213 1.00 91.06 492 LEU A C 1
ATOM 3919 O O . LEU A 1 492 ? 4.472 50.850 -0.813 1.00 91.06 492 LEU A O 1
ATOM 3923 N N . PRO A 1 493 ? 3.351 52.252 0.539 1.00 90.69 493 PRO A N 1
ATOM 3924 C CA . PRO A 1 493 ? 3.670 53.441 -0.243 1.00 90.69 493 PRO A CA 1
ATOM 3925 C C . PRO A 1 493 ? 5.184 53.682 -0.352 1.00 90.69 493 PRO A C 1
ATOM 3927 O O . PRO A 1 493 ? 5.915 53.598 0.636 1.00 90.69 493 PRO A O 1
ATOM 3930 N N . ALA A 1 494 ? 5.654 54.111 -1.529 1.00 88.56 494 ALA A N 1
ATOM 3931 C CA . ALA A 1 494 ? 7.081 54.305 -1.834 1.00 88.56 494 ALA A CA 1
ATOM 3932 C C . ALA A 1 494 ? 7.822 55.318 -0.930 1.00 88.56 494 ALA A C 1
ATOM 3934 O O . ALA A 1 494 ? 9.050 55.413 -0.989 1.00 88.56 494 ALA A O 1
ATOM 3935 N N . ARG A 1 495 ? 7.097 56.083 -0.097 1.00 93.06 495 ARG A N 1
ATOM 3936 C CA . ARG A 1 495 ? 7.678 56.983 0.912 1.00 93.06 495 ARG A CA 1
ATOM 3937 C C . ARG A 1 495 ? 8.401 56.227 2.032 1.00 93.06 495 ARG A C 1
ATOM 3939 O O . ARG A 1 495 ? 9.350 56.775 2.589 1.00 93.06 495 ARG A O 1
ATOM 3946 N N . PHE A 1 496 ? 7.991 54.993 2.342 1.00 92.44 496 PHE A N 1
ATOM 3947 C CA . PHE A 1 496 ? 8.539 54.225 3.457 1.00 92.44 496 PHE A CA 1
ATOM 3948 C C . PHE A 1 496 ? 9.939 53.672 3.180 1.00 92.44 496 PHE A C 1
ATOM 3950 O O . PHE A 1 496 ? 10.217 53.050 2.153 1.00 92.44 496 PHE A O 1
ATOM 3957 N N . LYS A 1 497 ? 10.831 53.851 4.154 1.00 92.44 497 LYS A N 1
ATOM 3958 C CA . LYS A 1 497 ? 12.142 53.205 4.217 1.00 92.44 497 LYS A CA 1
ATOM 3959 C C . LYS A 1 497 ? 12.015 51.916 5.022 1.00 92.44 497 LYS A C 1
ATOM 3961 O O . LYS A 1 497 ? 11.827 51.966 6.234 1.00 92.44 497 LYS A O 1
ATOM 3966 N N . VAL A 1 498 ? 12.139 50.788 4.329 1.00 94.00 498 VAL A N 1
ATOM 3967 C CA . VAL A 1 498 ? 12.046 49.445 4.912 1.00 94.00 498 VAL A CA 1
ATOM 3968 C C . VAL A 1 498 ? 13.438 48.948 5.312 1.00 94.00 498 VAL A C 1
ATOM 3970 O O . VAL A 1 498 ? 14.327 48.849 4.460 1.00 94.00 498 VAL A O 1
ATOM 3973 N N . ASP A 1 499 ? 13.613 48.636 6.594 1.00 93.62 499 ASP A N 1
ATOM 3974 C CA . ASP A 1 499 ? 14.808 48.015 7.172 1.00 93.62 499 ASP A CA 1
ATOM 3975 C C . ASP A 1 499 ? 14.452 46.616 7.692 1.00 93.62 499 ASP A C 1
ATOM 3977 O O . ASP A 1 499 ? 13.508 46.453 8.462 1.00 93.62 499 ASP A O 1
ATOM 3981 N N . ILE A 1 500 ? 15.167 45.591 7.228 1.00 95.69 500 ILE A N 1
ATOM 3982 C CA . ILE A 1 500 ? 14.882 44.189 7.559 1.00 95.69 500 ILE A CA 1
ATOM 3983 C C . ILE A 1 500 ? 16.156 43.568 8.088 1.00 95.69 500 ILE A C 1
ATOM 3985 O O . ILE A 1 500 ? 17.181 43.548 7.398 1.00 95.69 500 ILE A O 1
ATOM 3989 N N . ARG A 1 501 ? 16.081 43.049 9.310 1.00 94.62 501 ARG A N 1
ATOM 3990 C CA . ARG A 1 501 ? 17.237 42.490 10.003 1.00 94.62 501 ARG A CA 1
ATOM 3991 C C . ARG A 1 501 ? 16.865 41.200 10.712 1.00 94.62 501 ARG A C 1
ATOM 3993 O O . ARG A 1 501 ? 15.743 41.005 11.165 1.00 94.62 501 ARG A O 1
ATOM 4000 N N . ILE A 1 502 ? 17.846 40.324 10.839 1.00 94.44 502 ILE A N 1
ATOM 4001 C CA . ILE A 1 502 ? 17.773 39.191 11.749 1.00 94.44 502 ILE A CA 1
ATOM 4002 C C . ILE A 1 502 ? 17.858 39.713 13.183 1.00 94.44 502 ILE A C 1
ATOM 4004 O O . ILE A 1 502 ? 18.673 40.594 13.481 1.00 94.44 502 ILE A O 1
ATOM 4008 N N . ARG A 1 503 ? 17.036 39.149 14.069 1.00 93.50 503 ARG A N 1
ATOM 4009 C CA . ARG A 1 503 ? 17.050 39.459 15.498 1.00 93.50 503 ARG A CA 1
ATOM 4010 C C . ARG A 1 503 ? 18.436 39.166 16.109 1.00 93.50 503 ARG A C 1
ATOM 4012 O O . ARG A 1 503 ? 18.947 38.059 15.915 1.00 93.50 503 ARG A O 1
ATOM 4019 N N . PRO A 1 504 ? 19.032 40.099 16.875 1.00 91.06 504 PRO A N 1
ATOM 4020 C CA . PRO A 1 504 ? 20.371 39.916 17.431 1.00 91.06 504 PRO A CA 1
ATOM 4021 C C . PRO A 1 504 ? 20.518 38.630 18.252 1.00 91.06 504 PRO A C 1
ATOM 4023 O O . PRO A 1 504 ? 19.694 38.343 19.121 1.00 91.06 504 PRO A O 1
ATOM 4026 N N . GLY A 1 505 ? 21.583 37.875 17.989 1.00 87.25 505 GLY A N 1
ATOM 4027 C CA . GLY A 1 505 ? 21.923 36.639 18.696 1.00 87.25 505 GLY A CA 1
ATOM 4028 C C . GLY A 1 505 ? 21.169 35.396 18.221 1.00 87.25 505 GLY A C 1
ATOM 4029 O O . GLY A 1 505 ? 21.316 34.342 18.834 1.00 87.25 505 GLY A O 1
ATOM 4030 N N . THR A 1 506 ? 20.378 35.490 17.145 1.00 86.12 506 THR A N 1
ATOM 4031 C CA . THR A 1 506 ? 19.554 34.367 16.651 1.00 86.12 506 THR A CA 1
ATOM 4032 C C . THR A 1 506 ? 20.120 33.663 15.418 1.00 86.12 506 THR A C 1
ATOM 4034 O O . THR A 1 506 ? 19.610 32.616 15.029 1.00 86.12 506 THR A O 1
ATOM 4037 N N . HIS A 1 507 ? 21.196 34.180 14.811 1.00 90.44 507 HIS A N 1
ATOM 4038 C CA . HIS A 1 507 ? 21.834 33.552 13.653 1.00 90.44 507 HIS A CA 1
ATOM 4039 C C . HIS A 1 507 ? 23.352 33.767 13.628 1.00 90.44 507 HIS A C 1
ATOM 4041 O O . HIS A 1 507 ? 23.843 34.887 13.764 1.00 90.44 507 HIS A O 1
ATOM 4047 N N . ALA A 1 508 ? 24.110 32.705 13.358 1.00 83.12 508 ALA A N 1
ATOM 4048 C CA . ALA A 1 508 ? 25.573 32.700 13.382 1.00 83.12 508 ALA A CA 1
ATOM 4049 C C . ALA A 1 508 ? 26.212 33.638 12.343 1.00 83.12 508 ALA A C 1
ATOM 4051 O O . ALA A 1 508 ? 27.343 34.084 12.515 1.00 83.12 508 ALA A O 1
ATOM 4052 N N . SER A 1 509 ? 25.502 33.940 11.252 1.00 89.12 509 SER A N 1
ATOM 4053 C CA . SER A 1 509 ? 25.949 34.861 10.193 1.00 89.12 509 SER A CA 1
ATOM 4054 C C . SER A 1 509 ? 25.077 36.119 10.081 1.00 89.12 509 SER A C 1
ATOM 4056 O O . SER A 1 509 ? 24.986 36.708 9.004 1.00 89.12 509 SER A O 1
ATOM 4058 N N . GLU A 1 510 ? 24.422 36.537 11.173 1.00 90.19 510 GLU A N 1
ATOM 4059 C CA . GLU A 1 510 ? 23.491 37.681 11.194 1.00 90.19 510 GLU A CA 1
ATOM 4060 C C . GLU A 1 510 ? 24.061 38.953 10.542 1.00 90.19 510 GLU A C 1
ATOM 4062 O O . GLU A 1 510 ? 23.400 39.573 9.713 1.00 90.19 510 GLU A O 1
ATOM 4067 N N . GLN A 1 511 ? 25.317 39.314 10.826 1.00 90.62 511 GLN A N 1
ATOM 4068 C CA . GLN A 1 511 ? 25.927 40.549 10.321 1.00 90.62 511 GLN A CA 1
ATOM 4069 C C . GLN A 1 511 ? 26.096 40.523 8.798 1.00 90.62 511 GLN A C 1
ATOM 4071 O O . GLN A 1 511 ? 25.893 41.535 8.126 1.00 90.62 511 GLN A O 1
ATOM 4076 N N . ALA A 1 512 ? 26.458 39.362 8.247 1.00 89.25 512 ALA A N 1
ATOM 4077 C CA . ALA A 1 512 ? 26.641 39.188 6.813 1.00 89.25 512 ALA A CA 1
ATOM 4078 C C . ALA A 1 512 ? 25.296 39.233 6.077 1.00 89.25 512 ALA A C 1
ATOM 4080 O O . ALA A 1 512 ? 25.189 39.920 5.060 1.00 89.25 512 ALA A O 1
ATOM 4081 N N . VAL A 1 513 ? 24.273 38.559 6.612 1.00 90.44 513 VAL A N 1
ATOM 4082 C CA . VAL A 1 513 ? 22.923 38.550 6.030 1.00 90.44 513 VAL A CA 1
ATOM 4083 C C . VAL A 1 513 ? 22.290 39.941 6.109 1.00 90.44 513 VAL A C 1
ATOM 4085 O O . VAL A 1 513 ? 21.842 40.455 5.089 1.00 90.44 513 VAL A O 1
ATOM 4088 N N . ASN A 1 514 ? 22.358 40.618 7.260 1.00 94.44 514 ASN A N 1
ATOM 4089 C CA . ASN A 1 514 ? 21.834 41.980 7.423 1.00 94.44 514 ASN A CA 1
ATOM 4090 C C . ASN A 1 514 ? 22.518 42.972 6.471 1.00 94.44 514 ASN A C 1
ATOM 4092 O O . ASN A 1 514 ? 21.860 43.817 5.869 1.00 94.44 514 ASN A O 1
ATOM 4096 N N . LYS A 1 515 ? 23.835 42.839 6.263 1.00 91.06 515 LYS A N 1
ATOM 4097 C CA . LYS A 1 515 ? 24.567 43.666 5.294 1.00 91.06 515 LYS A CA 1
ATOM 4098 C C . LYS A 1 515 ? 24.108 43.419 3.854 1.00 91.06 515 LYS A C 1
ATOM 4100 O O . LYS A 1 515 ? 24.014 44.373 3.088 1.00 91.06 515 LYS A O 1
ATOM 4105 N N . GLN A 1 516 ? 23.832 42.166 3.482 1.00 88.94 516 GLN A N 1
ATOM 4106 C CA . GLN A 1 516 ? 23.299 41.833 2.156 1.00 88.94 516 GLN A CA 1
ATOM 4107 C C . GLN A 1 516 ? 21.884 42.377 1.966 1.00 88.94 516 GLN A C 1
ATOM 4109 O O . GLN A 1 516 ? 21.604 42.976 0.932 1.00 88.94 516 GLN A O 1
ATOM 4114 N N . LEU A 1 517 ? 21.020 42.209 2.968 1.00 91.06 517 LEU A N 1
ATOM 4115 C CA . LEU A 1 517 ? 19.644 42.689 2.925 1.00 91.06 517 LEU A CA 1
ATOM 4116 C C . LEU A 1 517 ? 19.567 44.216 2.908 1.00 91.06 517 LEU A C 1
ATOM 4118 O O . LEU A 1 517 ? 18.643 44.735 2.303 1.00 91.06 517 LEU A O 1
ATOM 4122 N N . ALA A 1 518 ? 20.514 44.946 3.506 1.00 90.50 518 ALA A N 1
ATOM 4123 C CA . ALA A 1 518 ? 20.545 46.412 3.486 1.00 90.50 518 ALA A CA 1
ATOM 4124 C C . ALA A 1 518 ? 21.040 47.012 2.150 1.00 90.50 518 ALA A C 1
ATOM 4126 O O . ALA A 1 518 ? 20.700 48.152 1.817 1.00 90.50 518 ALA A O 1
ATOM 4127 N N . ASP A 1 519 ? 21.825 46.260 1.375 1.00 90.88 519 ASP A N 1
ATOM 4128 C CA . ASP A 1 519 ? 22.422 46.703 0.113 1.00 90.88 519 ASP A CA 1
ATOM 4129 C C . ASP A 1 519 ? 21.378 46.719 -1.020 1.00 90.88 519 ASP A C 1
ATOM 4131 O O . ASP A 1 519 ? 20.949 45.685 -1.536 1.00 90.88 519 ASP A O 1
ATOM 4135 N N . LYS A 1 520 ? 20.949 47.926 -1.412 1.00 84.88 520 LYS A N 1
ATOM 4136 C CA . LYS A 1 520 ? 19.896 48.122 -2.419 1.00 84.88 520 LYS A CA 1
ATOM 4137 C C . LYS A 1 520 ? 20.289 47.603 -3.802 1.00 84.88 520 LYS A C 1
ATOM 4139 O O . LYS A 1 520 ? 19.414 47.114 -4.511 1.00 84.88 520 LYS A O 1
ATOM 4144 N N . GLU A 1 521 ? 21.564 47.704 -4.176 1.00 88.38 521 GLU A N 1
ATOM 4145 C CA . GLU A 1 521 ? 22.047 47.254 -5.485 1.00 88.38 521 GLU A CA 1
ATOM 4146 C C . GLU A 1 521 ? 22.051 45.728 -5.552 1.00 88.38 521 GLU A C 1
ATOM 4148 O O . GLU A 1 521 ? 21.588 45.147 -6.532 1.00 88.38 521 GLU A O 1
ATOM 4153 N N . ARG A 1 522 ? 22.476 45.063 -4.469 1.00 85.81 522 ARG A N 1
ATOM 4154 C CA . ARG A 1 522 ? 22.418 43.597 -4.376 1.00 85.81 522 ARG A CA 1
ATOM 4155 C C . ARG A 1 522 ? 20.996 43.065 -4.385 1.00 85.81 522 ARG A C 1
ATOM 4157 O O . ARG A 1 522 ? 20.739 42.064 -5.046 1.00 85.81 522 ARG A O 1
ATOM 4164 N N . VAL A 1 523 ? 20.078 43.720 -3.674 1.00 86.44 523 VAL A N 1
ATOM 4165 C CA . VAL A 1 523 ? 18.662 43.333 -3.692 1.00 86.44 523 VAL A CA 1
ATOM 4166 C C . VAL A 1 523 ? 18.079 43.505 -5.094 1.00 86.44 523 VAL A C 1
ATOM 4168 O O . VAL A 1 523 ? 17.422 42.591 -5.578 1.00 86.44 523 VAL A O 1
ATOM 4171 N N . ALA A 1 524 ? 18.351 44.621 -5.776 1.00 84.50 524 ALA A N 1
ATOM 4172 C CA . ALA A 1 524 ? 17.888 44.829 -7.148 1.00 84.50 524 ALA A CA 1
ATOM 4173 C C . ALA A 1 524 ? 18.430 43.748 -8.102 1.00 84.50 524 ALA A C 1
ATOM 4175 O O . ALA A 1 524 ? 17.649 43.114 -8.804 1.00 84.50 524 ALA A O 1
ATOM 4176 N N . ALA A 1 525 ? 19.733 43.453 -8.041 1.00 83.25 525 ALA A N 1
ATOM 4177 C CA . ALA A 1 525 ? 20.352 42.396 -8.843 1.00 83.25 525 ALA A CA 1
ATOM 4178 C C . ALA A 1 525 ? 19.781 40.996 -8.537 1.00 83.25 525 ALA A C 1
ATOM 4180 O O . ALA A 1 525 ? 19.625 40.175 -9.439 1.00 83.25 525 ALA A O 1
ATOM 4181 N N . ALA A 1 526 ? 19.438 40.711 -7.276 1.00 82.06 526 ALA A N 1
ATOM 4182 C CA . ALA A 1 526 ? 18.797 39.453 -6.897 1.00 82.06 526 ALA A CA 1
ATOM 4183 C C . ALA A 1 526 ? 17.383 39.316 -7.488 1.00 82.06 526 ALA A C 1
ATOM 4185 O O . ALA A 1 526 ? 16.982 38.209 -7.840 1.00 82.06 526 ALA A O 1
ATOM 4186 N N . LEU A 1 527 ? 16.650 40.424 -7.636 1.00 81.75 527 LEU A N 1
ATOM 4187 C CA . LEU A 1 527 ? 15.306 40.443 -8.224 1.00 81.75 527 LEU A CA 1
ATOM 4188 C C . LEU A 1 527 ? 15.304 40.411 -9.758 1.00 81.75 527 LEU A C 1
ATOM 4190 O O . LEU A 1 527 ? 14.283 40.070 -10.348 1.00 81.75 527 LEU A O 1
ATOM 4194 N N . GLU A 1 528 ? 16.429 40.707 -10.409 1.00 84.69 528 GLU A N 1
ATOM 4195 C CA . GLU A 1 528 ? 16.608 40.494 -11.854 1.00 84.69 528 GLU A CA 1
ATOM 4196 C C . GLU A 1 528 ? 16.879 39.020 -12.205 1.00 84.69 528 GLU A C 1
ATOM 4198 O O . GLU A 1 528 ? 16.718 38.610 -13.355 1.00 84.69 528 GLU A O 1
ATOM 4203 N N . ASN A 1 529 ? 17.266 38.196 -11.225 1.00 87.62 529 ASN A N 1
ATOM 4204 C CA . ASN A 1 529 ? 17.441 36.763 -11.427 1.00 87.62 529 ASN A CA 1
ATOM 4205 C C . ASN A 1 529 ? 16.077 36.058 -11.451 1.00 87.62 529 ASN A C 1
ATOM 4207 O O . ASN A 1 529 ? 15.434 35.890 -10.414 1.00 87.62 529 ASN A O 1
ATOM 4211 N N . THR A 1 530 ? 15.674 35.583 -12.632 1.00 84.31 530 THR A N 1
ATOM 4212 C CA . THR A 1 530 ? 14.376 34.932 -12.865 1.00 84.31 530 THR A CA 1
ATOM 4213 C C . THR A 1 530 ? 14.099 33.780 -11.901 1.00 84.31 530 THR A C 1
ATOM 4215 O O . THR A 1 530 ? 12.993 33.674 -11.385 1.00 84.31 530 THR A O 1
ATOM 4218 N N . HIS A 1 531 ? 15.102 32.950 -11.600 1.00 81.31 531 HIS A N 1
ATOM 4219 C CA . HIS A 1 531 ? 14.917 31.799 -10.718 1.00 81.31 531 HIS A CA 1
ATOM 4220 C C . HIS A 1 531 ? 14.693 32.222 -9.260 1.00 81.31 531 HIS A C 1
ATOM 4222 O O . HIS A 1 531 ? 13.807 31.697 -8.591 1.00 81.31 531 HIS A O 1
ATOM 4228 N N . LEU A 1 532 ? 15.457 33.204 -8.771 1.00 82.19 532 LEU A N 1
ATOM 4229 C CA . LEU A 1 532 ? 15.272 33.728 -7.414 1.00 82.19 532 LEU A CA 1
ATOM 4230 C C . LEU A 1 532 ? 13.931 34.451 -7.277 1.00 82.19 532 LEU A C 1
ATOM 4232 O O . LEU A 1 532 ? 13.252 34.290 -6.267 1.00 82.19 532 LEU A O 1
ATOM 4236 N N . LEU A 1 533 ? 13.525 35.204 -8.300 1.00 85.06 533 LEU A N 1
ATOM 4237 C CA . LEU A 1 533 ? 12.242 35.895 -8.307 1.00 85.06 533 LEU A CA 1
ATOM 4238 C C . LEU A 1 533 ? 11.058 34.915 -8.328 1.00 85.06 533 LEU A C 1
ATOM 4240 O O . LEU A 1 533 ? 10.066 35.164 -7.648 1.00 85.06 533 LEU A O 1
ATOM 4244 N N . GLU A 1 534 ? 11.156 33.799 -9.058 1.00 86.00 534 GLU A N 1
ATOM 4245 C CA . GLU A 1 534 ? 10.154 32.722 -9.038 1.00 86.00 534 GLU A CA 1
ATOM 4246 C C . GLU A 1 534 ? 9.993 32.125 -7.638 1.00 86.00 534 GLU A C 1
ATOM 4248 O O . GLU A 1 534 ? 8.868 32.007 -7.158 1.00 86.00 534 GLU A O 1
ATOM 4253 N N . VAL A 1 535 ? 11.099 31.807 -6.960 1.00 83.69 535 VAL A N 1
ATOM 4254 C CA . VAL A 1 535 ? 11.061 31.257 -5.595 1.00 83.69 535 VAL A CA 1
ATOM 4255 C C . VAL A 1 535 ? 10.492 32.277 -4.608 1.00 83.69 535 VAL A C 1
ATOM 4257 O O . VAL A 1 535 ? 9.639 31.933 -3.793 1.00 83.69 535 VAL A O 1
ATOM 4260 N N . VAL A 1 536 ? 10.892 33.549 -4.707 1.00 88.12 536 VAL A N 1
ATOM 4261 C CA . VAL A 1 536 ? 10.314 34.618 -3.879 1.00 88.12 536 VAL A CA 1
ATOM 4262 C C . VAL A 1 536 ? 8.814 34.752 -4.139 1.00 88.12 536 VAL A C 1
ATOM 4264 O O . VAL A 1 536 ? 8.047 34.836 -3.189 1.00 88.12 536 VAL A O 1
ATOM 4267 N N . ASN A 1 537 ? 8.359 34.723 -5.395 1.00 88.06 537 ASN A N 1
ATOM 4268 C CA . ASN A 1 537 ? 6.928 34.791 -5.701 1.00 88.06 537 ASN A CA 1
ATOM 4269 C C . ASN A 1 537 ? 6.157 33.588 -5.138 1.00 88.06 537 ASN A C 1
ATOM 4271 O O . ASN A 1 537 ? 5.102 33.797 -4.555 1.00 88.06 537 ASN A O 1
ATOM 4275 N N . GLN A 1 538 ? 6.710 32.372 -5.204 1.00 86.06 538 GLN A N 1
ATOM 4276 C CA . GLN A 1 538 ? 6.102 31.188 -4.578 1.00 86.06 538 GLN A CA 1
ATOM 4277 C C . GLN A 1 538 ? 5.950 31.342 -3.058 1.00 86.06 538 GLN A C 1
ATOM 4279 O O . GLN A 1 538 ? 4.962 30.881 -2.489 1.00 86.06 538 GLN A O 1
ATOM 4284 N N . CYS A 1 539 ? 6.897 32.014 -2.395 1.00 88.12 539 CYS A N 1
ATOM 4285 C CA . CYS A 1 539 ? 6.786 32.321 -0.967 1.00 88.12 539 CYS A CA 1
ATOM 4286 C C . CYS A 1 539 ? 5.658 33.331 -0.686 1.00 88.12 539 CYS A C 1
ATOM 4288 O O . CYS A 1 539 ? 5.038 33.286 0.373 1.00 88.12 539 CYS A O 1
ATOM 4290 N N . LEU A 1 540 ? 5.372 34.232 -1.632 1.00 89.25 540 LEU A N 1
ATOM 4291 C CA . LEU A 1 540 ? 4.353 35.279 -1.508 1.00 89.25 540 LEU A CA 1
ATOM 4292 C C . LEU A 1 540 ? 2.946 34.854 -1.963 1.00 89.25 540 LEU A C 1
ATOM 4294 O O . LEU A 1 540 ? 2.005 35.622 -1.751 1.00 89.25 540 LEU A O 1
ATOM 4298 N N . ASP A 1 541 ? 2.795 33.680 -2.579 1.00 84.38 541 ASP A N 1
ATOM 4299 C CA . ASP A 1 541 ? 1.500 33.172 -3.034 1.00 84.38 541 ASP A CA 1
ATOM 4300 C C . ASP A 1 541 ? 0.614 32.786 -1.838 1.00 84.38 541 ASP A C 1
ATOM 4302 O O . ASP A 1 541 ? 0.962 31.933 -1.016 1.00 84.38 541 ASP A O 1
ATOM 4306 N N . ILE A 1 542 ? -0.563 33.409 -1.754 1.00 68.44 542 ILE A N 1
ATOM 4307 C CA . ILE A 1 542 ? -1.578 33.081 -0.751 1.00 68.44 542 ILE A CA 1
ATOM 4308 C C . ILE A 1 542 ? -2.265 31.793 -1.212 1.00 68.44 542 ILE A C 1
ATOM 4310 O O . ILE A 1 542 ? -2.957 31.786 -2.229 1.00 68.44 542 ILE A O 1
ATOM 4314 N N . LYS A 1 543 ? -2.039 30.691 -0.493 1.00 56.72 543 LYS A N 1
ATOM 4315 C CA . LYS A 1 543 ? -2.756 29.432 -0.720 1.00 56.72 543 LYS A CA 1
ATOM 4316 C C . LYS A 1 543 ? -4.088 29.516 0.025 1.00 56.72 543 LYS A C 1
ATOM 4318 O O . LYS A 1 543 ? -4.075 29.544 1.254 1.00 56.72 543 LYS A O 1
ATOM 4323 N N . GLU A 1 544 ? -5.183 29.632 -0.727 1.00 35.62 544 GLU A N 1
ATOM 4324 C CA . GLU A 1 544 ? -6.564 29.572 -0.212 1.00 35.62 544 GLU A CA 1
ATOM 4325 C C . GLU A 1 544 ? -6.890 28.238 0.471 1.00 35.62 544 GLU A C 1
ATOM 4327 O O . GLU A 1 544 ? -6.426 27.176 -0.021 1.00 35.62 544 GLU A O 1
#

Sequence (544 aa):
MDEEISKALSLPEVGYSRVWEDHRVLSKALAIQPQDTVLCITSSGDNVLNLLLDEPRKIIAVDLSQAQNSLLELKLAGIRCLSHHDFLVLLGETDDKLKRWDEIYALVMENGQMPPYAKQYWDIHQKSLKSCGGWLGTFDKYALGFSERKLSGVLSAEQVDEFLSAPSLEEQRQLFDLWPVQKLRQAYREFASTKAQTKGRGTAKFKFVQVSDSEIQDVSWARLERTCRHVPARDNFYLSWLLRGGRGYDPLIRPEYAPPYLTGESFDKLKGLVDRVVVHSGALEEYLTSTGCEKPSKLALSNIFEYMSQESADGVFDTLGSHVPNGGRVVYWEYMNSRAPSCTSAGDTGRARLQEMKEECQRLREEDRSLTQTSRTDQEQKVGVEENKMAALENANPLVFGRTVERQVLPEELDDDVRDEIDAREVFDLLRCINDPEHPLTLEELNVLQEGHIEVDDPGNRVEVLFTPTIPHCSMATLIGLSIRVRLLRALPARFKVDIRIRPGTHASEQAVNKQLADKERVAAALENTHLLEVVNQCLDIKE

Mean predicted aligned error: 15.33 Å